Protein 3U86 (pdb70)

Radius of gyration: 25.04 Å; Cα contacts (8 Å, |Δi|>4): 802; chains: 2; bounding box: 68×81×60 Å

Sequence (496 aa):
GLKAAQKTLFPLRSIDDVVRLFAAELGREEPDLVLLSLVLGFVEHFLAVNRVIPTNVPELTFQPSPAPDPPGGLTYFPVADLSIIAALYARFTAQIRGAVDLSLYPREGGVSSRELVKKVSDVIWNSLSRSYFKDRAHIQSLFSFITGTKLDSSGVAFAVVGACQALGLRDVHLALSEDHAWVVFGPNGEQTAEVTWHGKGNEDRRGQTVNAGVAERSWLYLKGSYMRCDRKMEVAFMVCAINPSIDLHTDSLELLQLQQKLLWLLYDLGHLERYPMALGNLADLEELEPTPGRPDPLTLYHKGIASAKTYYRDEHIYPYMYLAGYHCRNRNVREALQAWADTATVIQDYNYCREDEEIYKEFFEVANDVIPNLLKEAASLLEASALQDPECFAHLLRFYDGICKWEEGSPTPVLHVGWATFLVQSLGRFEGQVRQKVRIVSGTVAGTARGPVLTFQSEKMKGMKELLVATKINSSAIKLQLTARLFPGAPPTAKK

Solvent-accessible surface area: 22528 Å² total; per-residue (Å²): 101,14,99,79,59,4,85,107,52,20,53,0,104,42,20,81,30,0,23,148,0,1,42,50,3,3,70,66,160,31,0,14,0,4,0,0,2,0,0,11,4,4,1,9,40,30,13,7,68,75,160,123,71,52,138,131,62,128,112,25,77,24,57,60,36,119,28,73,83,126,100,72,45,107,35,99,10,0,3,0,34,56,72,38,0,35,60,28,30,54,144,0,18,59,68,0,134,66,54,9,68,68,93,123,39,109,84,134,82,42,38,3,43,62,110,1,0,75,56,0,5,59,15,0,73,120,44,27,30,238,101,28,176,64,100,173,22,30,10,22,12,0,21,12,6,6,80,37,40,77,0,10,30,9,1,0,0,5,0,0,0,0,0,0,24,13,15,48,0,134,23,0,38,0,0,0,0,0,25,7,1,0,0,6,2,8,87,148,22,148,79,12,2,2,1,1,12,19,38,187,43,83,111,96,80,44,27,86,54,3,103,52,0,43,79,87,100,1,0,3,12,0,61,27,12,12,1,109,7,73,13,46,13,0,0,0,6,9,0,6,12,10,27,16,35,54,76,158,161,66,76,6,58,33,1,32,59,1,5,15,82,0,0,10,34,1,62,84,87,34,37,1,100,128,0,1,1,0,6,2,19,0,0,24,12,2,55,120,107,88,44,132,85,90,52,90,19,56,56,0,1,86,73,2,13,52,6,1,115,98,79,19,196,47,22,0,0,1,3,11,9,6,12,0,7,35,16,13,103,75,136,46,32,106,77,0,10,85,2,2,0,32,0,0,57,10,0,30,62,1,31,24,18,198,65,0,100,50,0,36,130,3,2,67,43,0,0,13,31,15,2,7,86,13,8,109,59,11,12,66,124,73,139,120,79,10,12,115,19,21,92,1,1,11,30,0,0,71,1,2,5,2,0,2,62,0,27,53,72,21,107,56,100,0,10,80,99,23,0,0,75,67,0,29,76,0,0,52,74,7,111,11,134,10,7,93,106,3,136,27,52,95,52,124,122,115,59,144,99,283,84,20,92,10,63,12,100,0,124,32,0,91,51,0,48,105,46,1,38,35,103,186,34,73,53,68,23,0,70,133,72,2,84,131,100,68,21,6,6,18,1,76,62,26,66,215

Structure (mmCIF, N/CA/C/O backbone):
data_3U86
#
_entry.id   3U86
#
_cell.length_a   140.647
_cell.length_b   140.647
_cell.length_c   93.106
_cell.angle_alpha   90.000
_cell.angle_beta   90.000
_cell.angle_gamma   90.000
#
_symmetry.space_group_name_H-M   'P 41 21 2'
#
loop_
_entity.id
_entity.type
_entity.pdbx_description
1 polymer Menin
2 polymer 'Transcription factor jun-D'
#
loop_
_atom_site.group_PDB
_atom_site.id
_atom_site.type_symbol
_atom_site.label_atom_id
_atom_site.label_alt_id
_atom_site.label_comp_id
_atom_site.label_asym_id
_atom_site.label_entity_id
_atom_site.label_seq_id
_atom_site.pdbx_PDB_ins_code
_atom_site.Cartn_x
_atom_site.Cartn_y
_atom_site.Cartn_z
_atom_site.occupancy
_atom_site.B_iso_or_equiv
_atom_site.auth_seq_id
_atom_site.auth_comp_id
_atom_site.auth_asym_id
_atom_site.auth_atom_id
_atom_site.pdbx_PDB_model_num
ATOM 1 N N . GLY A 1 2 ? -68.984 34.184 13.745 1.00 110.57 2 GLY A N 1
ATOM 2 C CA . GLY A 1 2 ? -68.336 34.374 15.031 1.00 107.46 2 GLY A CA 1
ATOM 3 C C . GLY A 1 2 ? -68.305 33.125 15.900 1.00 114.44 2 GLY A C 1
ATOM 4 O O . GLY A 1 2 ? -68.192 31.994 15.410 1.00 105.90 2 GLY A O 1
ATOM 5 N N . LEU A 1 3 ? -68.391 33.335 17.208 1.00 109.85 3 LEU A N 1
ATOM 6 C CA . LEU A 1 3 ? -68.466 32.231 18.156 1.00 101.54 3 LEU A CA 1
ATOM 7 C C . LEU A 1 3 ? -69.913 31.780 18.286 1.00 95.24 3 LEU A C 1
ATOM 8 O O . LEU A 1 3 ? -70.828 32.601 18.284 1.00 98.02 3 LEU A O 1
ATOM 13 N N . LYS A 1 4 ? -70.124 30.475 18.385 1.00 99.34 4 LYS A N 1
ATOM 14 C CA . LYS A 1 4 ? -71.453 29.957 18.679 1.00 97.34 4 LYS A CA 1
ATOM 15 C C . LYS A 1 4 ? -71.784 30.358 20.115 1.00 92.49 4 LYS A C 1
ATOM 16 O O . LYS A 1 4 ? -70.887 30.597 20.920 1.00 91.40 4 LYS A O 1
ATOM 22 N N . ALA A 1 5 ? -73.069 30.437 20.433 1.00 96.77 5 ALA A N 1
ATOM 23 C CA . ALA A 1 5 ? -73.507 30.886 21.752 1.00 98.92 5 ALA A CA 1
ATOM 24 C C . ALA A 1 5 ? -73.138 29.886 22.850 1.00 93.29 5 ALA A C 1
ATOM 25 O O . ALA A 1 5 ? -73.010 30.238 24.025 1.00 88.41 5 ALA A O 1
ATOM 27 N N . ALA A 1 6 ? -72.977 28.631 22.457 1.00 94.69 6 ALA A N 1
ATOM 28 C CA . ALA A 1 6 ? -72.621 27.583 23.401 1.00 98.06 6 ALA A CA 1
ATOM 29 C C . ALA A 1 6 ? -71.176 27.746 23.876 1.00 99.83 6 ALA A C 1
ATOM 30 O O . ALA A 1 6 ? -70.805 27.287 24.959 1.00 100.80 6 ALA A O 1
ATOM 32 N N . GLN A 1 7 ? -70.362 28.399 23.054 1.00 95.40 7 GLN A N 1
ATOM 33 C CA . GLN A 1 7 ? -68.991 28.703 23.428 1.00 93.61 7 GLN A CA 1
ATOM 34 C C . GLN A 1 7 ? -68.967 29.945 24.322 1.00 89.04 7 GLN A C 1
ATOM 35 O O . GLN A 1 7 ? -68.299 29.963 25.356 1.00 82.84 7 GLN A O 1
ATOM 41 N N . LYS A 1 8 ? -69.732 30.963 23.929 1.00 90.29 8 LYS A N 1
ATOM 42 C CA . LYS A 1 8 ? -69.723 32.267 24.600 1.00 85.75 8 LYS A CA 1
ATOM 43 C C . LYS A 1 8 ? -70.138 32.218 26.061 1.00 81.62 8 LYS A C 1
ATOM 44 O O . LYS A 1 8 ? -69.655 32.984 26.882 1.00 86.38 8 LYS A O 1
ATOM 50 N N . THR A 1 9 ? -71.045 31.320 26.386 1.00 90.39 9 THR A N 1
ATOM 51 C CA . THR A 1 9 ? -71.621 31.314 27.717 1.00 90.75 9 THR A CA 1
ATOM 52 C C . THR A 1 9 ? -70.616 30.851 28.795 1.00 92.65 9 THR A C 1
ATOM 53 O O . THR A 1 9 ? -70.798 31.128 29.988 1.00 90.79 9 THR A O 1
ATOM 57 N N . LEU A 1 10 ? -69.536 30.190 28.367 1.00 87.65 10 LEU A N 1
ATOM 58 C CA . LEU A 1 10 ? -68.494 29.720 29.292 1.00 85.46 10 LEU A CA 1
ATOM 59 C C . LEU A 1 10 ? -67.565 30.832 29.792 1.00 88.64 10 LEU A C 1
ATOM 60 O O . LEU A 1 10 ? -66.805 30.649 30.746 1.00 81.82 10 LEU A O 1
ATOM 65 N N . PHE A 1 11 ? -67.643 31.983 29.139 1.00 82.89 11 PHE A N 1
ATOM 66 C CA . PHE A 1 11 ? -66.881 33.147 29.530 1.00 76.35 11 PHE A CA 1
ATOM 67 C C . PHE A 1 11 ? -67.584 33.919 30.648 1.00 88.02 11 PHE A C 1
ATOM 68 O O . PHE A 1 11 ? -68.760 33.684 30.922 1.00 90.83 11 PHE A O 1
ATOM 76 N N . PRO A 1 12 ? -66.850 34.792 31.347 1.00 87.34 12 PRO A N 1
ATOM 77 C CA . PRO A 1 12 ? -65.400 34.832 31.223 1.00 85.29 12 PRO A CA 1
ATOM 78 C C . PRO A 1 12 ? -64.726 33.833 32.185 1.00 89.07 12 PRO A C 1
ATOM 79 O O . PRO A 1 12 ? -65.357 33.308 33.121 1.00 87.42 12 PRO A O 1
ATOM 83 N N . LEU A 1 13 ? -63.453 33.551 31.913 1.00 85.70 13 LEU A N 1
ATOM 84 C CA . LEU A 1 13 ? -62.658 32.627 32.708 1.00 80.99 13 LEU A CA 1
ATOM 85 C C . LEU A 1 13 ? -61.889 33.421 33.762 1.00 80.08 13 LEU A C 1
ATOM 86 O O . LEU A 1 13 ? -61.187 34.381 33.437 1.00 76.70 13 LEU A O 1
ATOM 91 N N . ARG A 1 14 ? -62.021 33.020 35.020 1.00 76.48 14 ARG A N 1
ATOM 92 C CA . ARG A 1 14 ? -61.424 33.770 36.113 1.00 76.87 14 ARG A CA 1
ATOM 93 C C . ARG A 1 14 ? -60.439 32.900 36.885 1.00 80.68 14 ARG A C 1
ATOM 94 O O . ARG A 1 14 ? -59.776 33.365 37.811 1.00 81.42 14 ARG A O 1
ATOM 102 N N . SER A 1 15 ? -60.336 31.637 36.502 1.00 70.67 15 SER A N 1
ATOM 103 C CA . SER A 1 15 ? -59.427 30.734 37.187 1.00 78.41 15 SER A CA 1
ATOM 104 C C . SER A 1 15 ? -58.963 29.651 36.230 1.00 81.40 15 SER A C 1
ATOM 105 O O . SER A 1 15 ? -59.357 29.645 35.061 1.00 81.25 15 SER A O 1
ATOM 108 N N . ILE A 1 16 ? -58.119 28.747 36.724 1.00 78.19 16 ILE A N 1
ATOM 109 C CA . ILE A 1 16 ? -57.698 27.588 35.945 1.00 80.58 16 ILE A CA 1
ATOM 110 C C . ILE A 1 16 ? -58.888 26.663 35.685 1.00 82.90 16 ILE A C 1
ATOM 111 O O . ILE A 1 16 ? -59.081 26.180 34.568 1.00 80.21 16 ILE A O 1
ATOM 116 N N . ASP A 1 17 ? -59.681 26.417 36.724 1.00 85.80 17 ASP A N 1
ATOM 117 C CA . ASP A 1 17 ? -60.839 25.538 36.596 1.00 88.01 17 ASP A CA 1
ATOM 118 C C . ASP A 1 17 ? -61.818 26.034 35.547 1.00 85.54 17 ASP A C 1
ATOM 119 O O . ASP A 1 17 ? -62.404 25.239 34.813 1.00 91.80 17 ASP A O 1
ATOM 124 N N . ASP A 1 18 ? -61.998 27.348 35.481 1.00 78.92 18 ASP A N 1
ATOM 125 C CA . ASP A 1 18 ? -62.823 27.943 34.441 1.00 79.70 18 ASP A CA 1
ATOM 126 C C . ASP A 1 18 ? -62.316 27.560 33.046 1.00 82.13 18 ASP A C 1
ATOM 127 O O . ASP A 1 18 ? -63.106 27.343 32.128 1.00 82.14 18 ASP A O 1
ATOM 132 N N . VAL A 1 19 ? -60.996 27.457 32.896 1.00 85.91 19 VAL A N 1
ATOM 133 C CA . VAL A 1 19 ? -60.391 27.164 31.596 1.00 79.77 19 VAL A CA 1
ATOM 134 C C . VAL A 1 19 ? -60.593 25.710 31.232 1.00 80.35 19 VAL A C 1
ATOM 135 O O . VAL A 1 19 ? -60.899 25.381 30.086 1.00 78.23 19 VAL A O 1
ATOM 139 N N . VAL A 1 20 ? -60.420 24.842 32.223 1.00 83.55 20 VAL A N 1
ATOM 140 C CA . VAL A 1 20 ? -60.631 23.417 32.036 1.00 80.27 20 VAL A CA 1
ATOM 141 C C . VAL A 1 20 ? -62.058 23.152 31.551 1.00 84.80 20 VAL A C 1
ATOM 142 O O . VAL A 1 20 ? -62.272 22.300 30.686 1.00 82.86 20 VAL A O 1
ATOM 146 N N . ARG A 1 21 ? -63.029 23.886 32.095 1.00 87.13 21 ARG A N 1
ATOM 147 C CA . ARG A 1 21 ? -64.421 23.747 31.661 1.00 85.84 21 ARG A CA 1
ATOM 148 C C . ARG A 1 21 ? -64.579 24.050 30.177 1.00 81.51 21 ARG A C 1
ATOM 149 O O . ARG A 1 21 ? -65.230 23.300 29.454 1.00 81.42 21 ARG A O 1
ATOM 157 N N . LEU A 1 22 ? -63.993 25.154 29.726 1.00 79.38 22 LEU A N 1
ATOM 158 C CA . LEU A 1 22 ? -64.077 25.519 28.318 1.00 79.64 22 LEU A CA 1
ATOM 159 C C . LEU A 1 22 ? -63.507 24.410 27.436 1.00 82.12 22 LEU A C 1
ATOM 160 O O . LEU A 1 22 ? -63.951 24.203 26.306 1.00 80.85 22 LEU A O 1
ATOM 165 N N . PHE A 1 23 ? -62.523 23.692 27.968 1.00 82.32 23 PHE A N 1
ATOM 166 C CA . PHE A 1 23 ? -61.827 22.662 27.203 1.00 83.26 23 PHE A CA 1
ATOM 167 C C . PHE A 1 23 ? -62.588 21.345 27.171 1.00 86.37 23 PHE A C 1
ATOM 168 O O . PHE A 1 23 ? -62.602 20.649 26.154 1.00 89.40 23 PHE A O 1
ATOM 176 N N . ALA A 1 24 ? -63.214 21.003 28.291 1.00 88.50 24 ALA A N 1
ATOM 177 C CA . ALA A 1 24 ? -64.122 19.867 28.330 1.00 82.37 24 ALA A CA 1
ATOM 178 C C . ALA A 1 24 ? -65.290 20.137 27.389 1.00 82.92 24 ALA A C 1
ATOM 179 O O . ALA A 1 24 ? -65.575 19.338 26.505 1.00 87.46 24 ALA A O 1
ATOM 181 N N . ALA A 1 25 ? -65.955 21.272 27.565 1.00 80.07 25 ALA A N 1
ATOM 182 C CA . ALA A 1 25 ? -67.052 21.635 26.682 1.00 80.86 25 ALA A CA 1
ATOM 183 C C . ALA A 1 25 ? -66.678 21.506 25.204 1.00 83.43 25 ALA A C 1
ATOM 184 O O . ALA A 1 25 ? -67.405 20.900 24.426 1.00 89.71 25 ALA A O 1
ATOM 186 N N . GLU A 1 26 ? -65.544 22.072 24.818 1.00 84.37 26 GLU A N 1
ATOM 187 C CA . GLU A 1 26 ? -65.156 22.104 23.411 1.00 86.34 26 GLU A CA 1
ATOM 188 C C . GLU A 1 26 ? -64.767 20.724 22.850 1.00 91.39 26 GLU A C 1
ATOM 189 O O . GLU A 1 26 ? -64.877 20.479 21.648 1.00 91.71 26 GLU A O 1
ATOM 195 N N . LEU A 1 27 ? -64.308 19.839 23.732 1.00 91.82 27 LEU A N 1
ATOM 196 C CA . LEU A 1 27 ? -63.811 18.513 23.368 1.00 87.73 27 LEU A CA 1
ATOM 197 C C . LEU A 1 27 ? -64.957 17.546 23.114 1.00 96.10 27 LEU A C 1
ATOM 198 O O . LEU A 1 27 ? -64.761 16.467 22.541 1.00 94.84 27 LEU A O 1
ATOM 203 N N . GLY A 1 28 ? -66.142 17.942 23.582 1.00 101.45 28 GLY A N 1
ATOM 204 C CA . GLY A 1 28 ? -67.382 17.212 23.388 1.00 94.69 28 GLY A CA 1
ATOM 205 C C . GLY A 1 28 ? -68.079 17.571 22.079 1.00 97.88 28 GLY A C 1
ATOM 206 O O . GLY A 1 28 ? -69.032 16.913 21.668 1.00 117.30 28 GLY A O 1
ATOM 207 N N . ARG A 1 29 ? -67.615 18.619 21.412 1.00 94.00 29 ARG A N 1
ATOM 208 C CA . ARG A 1 29 ? -68.120 18.957 20.079 1.00 100.20 29 ARG A CA 1
ATOM 209 C C . ARG A 1 29 ? -67.550 18.075 18.958 1.00 109.04 29 ARG A C 1
ATOM 210 O O . ARG A 1 29 ? -66.535 17.387 19.137 1.00 105.05 29 ARG A O 1
ATOM 218 N N . GLU A 1 30 ? -68.193 18.121 17.791 1.00 116.88 30 GLU A N 1
ATOM 219 C CA . GLU A 1 30 ? -67.762 17.368 16.612 1.00 121.78 30 GLU A CA 1
ATOM 220 C C . GLU A 1 30 ? -66.511 18.007 15.992 1.00 121.01 30 GLU A C 1
ATOM 221 O O . GLU A 1 30 ? -65.625 17.309 15.478 1.00 115.63 30 GLU A O 1
ATOM 227 N N . GLU A 1 31 ? -66.458 19.339 16.063 1.00 116.65 31 GLU A N 1
ATOM 228 C CA . GLU A 1 31 ? -65.378 20.157 15.530 1.00 104.97 31 GLU A CA 1
ATOM 229 C C . GLU A 1 31 ? -64.921 21.098 16.633 1.00 102.16 31 GLU A C 1
ATOM 230 O O . GLU A 1 31 ? -65.406 22.228 16.719 1.00 101.79 31 GLU A O 1
ATOM 236 N N . PRO A 1 32 ? -64.018 20.617 17.505 1.00 100.52 32 PRO A N 1
ATOM 237 C CA . PRO A 1 32 ? -63.351 21.458 18.507 1.00 92.86 32 PRO A CA 1
ATOM 238 C C . PRO A 1 32 ? -62.740 22.701 17.852 1.00 85.72 32 PRO A C 1
ATOM 239 O O . PRO A 1 32 ? -62.129 22.594 16.795 1.00 83.75 32 PRO A O 1
ATOM 243 N N . ASP A 1 33 ? -62.902 23.867 18.467 1.00 87.15 33 ASP A N 1
ATOM 244 C CA . ASP A 1 33 ? -62.426 25.107 17.858 1.00 86.60 33 ASP A CA 1
ATOM 245 C C . ASP A 1 33 ? -60.957 25.336 18.234 1.00 88.55 33 ASP A C 1
ATOM 246 O O . ASP A 1 33 ? -60.648 25.835 19.319 1.00 85.24 33 ASP A O 1
ATOM 251 N N . LEU A 1 34 ? -60.056 24.941 17.338 1.00 83.10 34 LEU A N 1
ATOM 252 C CA . LEU A 1 34 ? -58.628 25.055 17.588 1.00 82.66 34 LEU A CA 1
ATOM 253 C C . LEU A 1 34 ? -58.238 26.508 17.785 1.00 80.31 34 LEU A C 1
ATOM 254 O O . LEU A 1 34 ? -57.414 26.826 18.646 1.00 75.35 34 LEU A O 1
ATOM 259 N N . VAL A 1 35 ? -58.842 27.389 16.989 1.00 84.64 35 VAL A N 1
ATOM 260 C CA . VAL A 1 35 ? -58.543 28.818 17.066 1.00 83.00 35 VAL A CA 1
ATOM 261 C C . VAL A 1 35 ? -58.961 29.398 18.411 1.00 77.76 35 VAL A C 1
ATOM 262 O O . VAL A 1 35 ? -58.174 30.059 19.084 1.00 85.10 35 VAL A O 1
ATOM 266 N N . LEU A 1 36 ? -60.195 29.137 18.811 1.00 75.28 36 LEU A N 1
ATOM 267 C CA . LEU A 1 36 ? -60.673 29.619 20.098 1.00 79.40 36 LEU A CA 1
ATOM 268 C C . LEU A 1 36 ? -59.754 29.170 21.231 1.00 77.14 36 LEU A C 1
ATOM 269 O O . LEU A 1 36 ? -59.384 29.962 22.098 1.00 74.85 36 LEU A O 1
ATOM 274 N N . LEU A 1 37 ? -59.384 27.891 21.212 1.00 80.88 37 LEU A N 1
ATOM 275 C CA . LEU A 1 37 ? -58.650 27.285 22.320 1.00 77.60 37 LEU A CA 1
ATOM 276 C C . LEU A 1 37 ? -57.215 27.774 22.423 1.00 76.65 37 LEU A C 1
ATOM 277 O O . LEU A 1 37 ? -56.723 28.046 23.521 1.00 73.83 37 LEU A O 1
ATOM 282 N N . SER A 1 38 ? -56.547 27.882 21.280 1.00 75.67 38 SER A N 1
ATOM 283 C CA . SER A 1 38 ? -55.204 28.437 21.256 1.00 77.38 38 SER A CA 1
ATOM 284 C C . SER A 1 38 ? -55.189 29.883 21.764 1.00 80.50 38 SER A C 1
ATOM 285 O O . SER A 1 38 ? -54.320 30.255 22.555 1.00 79.05 38 SER A O 1
ATOM 288 N N . LEU A 1 39 ? -56.145 30.695 21.312 1.00 75.18 39 LEU A N 1
ATOM 289 C CA . LEU A 1 39 ? -56.198 32.096 21.720 1.00 72.72 39 LEU A CA 1
ATOM 290 C C . LEU A 1 39 ? -56.322 32.248 23.224 1.00 74.12 39 LEU A C 1
ATOM 291 O O . LEU A 1 39 ? -55.764 33.169 23.809 1.00 74.76 39 LEU A O 1
ATOM 296 N N . VAL A 1 40 ? -57.083 31.359 23.846 1.00 73.60 40 VAL A N 1
ATOM 297 C CA . VAL A 1 40 ? -57.250 31.389 25.290 1.00 72.23 40 VAL A CA 1
ATOM 298 C C . VAL A 1 40 ? -55.952 30.996 25.970 1.00 75.22 40 VAL A C 1
ATOM 299 O O . VAL A 1 40 ? -55.556 31.585 26.975 1.00 76.73 40 VAL A O 1
ATOM 303 N N . LEU A 1 41 ? -55.300 29.979 25.421 1.00 71.89 41 LEU A N 1
ATOM 304 C CA . LEU A 1 41 ? -54.034 29.504 25.953 1.00 70.45 41 LEU A CA 1
ATOM 305 C C . LEU A 1 41 ? -52.933 30.567 25.817 1.00 75.94 41 LEU A C 1
ATOM 306 O O . LEU A 1 41 ? -52.226 30.866 26.776 1.00 76.91 41 LEU A O 1
ATOM 311 N N . GLY A 1 42 ? -52.805 31.141 24.624 1.00 73.00 42 GLY A N 1
ATOM 312 C CA . GLY A 1 42 ? -51.845 32.197 24.379 1.00 68.80 42 GLY A CA 1
ATOM 313 C C . GLY A 1 42 ? -52.076 33.430 25.232 1.00 72.14 42 GLY A C 1
ATOM 314 O O . GLY A 1 42 ? -51.134 34.131 25.590 1.00 78.56 42 GLY A O 1
ATOM 315 N N . PHE A 1 43 ? -53.335 33.695 25.555 1.00 75.27 43 PHE A N 1
ATOM 316 C CA . PHE A 1 43 ? -53.709 34.857 26.347 1.00 73.35 43 PHE A CA 1
ATOM 317 C C . PHE A 1 43 ? -53.293 34.673 27.804 1.00 70.25 43 PHE A C 1
ATOM 318 O O . PHE A 1 43 ? -52.867 35.604 28.470 1.00 74.35 43 PHE A O 1
ATOM 326 N N . VAL A 1 44 ? -53.426 33.457 28.293 1.00 72.28 44 VAL A N 1
ATOM 327 C CA . VAL A 1 44 ? -53.221 33.171 29.702 1.00 74.53 44 VAL A CA 1
ATOM 328 C C . VAL A 1 44 ? -51.735 32.942 29.967 1.00 74.32 44 VAL A C 1
ATOM 329 O O . VAL A 1 44 ? -51.219 33.276 31.039 1.00 71.95 44 VAL A O 1
ATOM 333 N N . GLU A 1 45 ? -51.059 32.377 28.968 1.00 76.60 45 GLU A N 1
ATOM 334 C CA 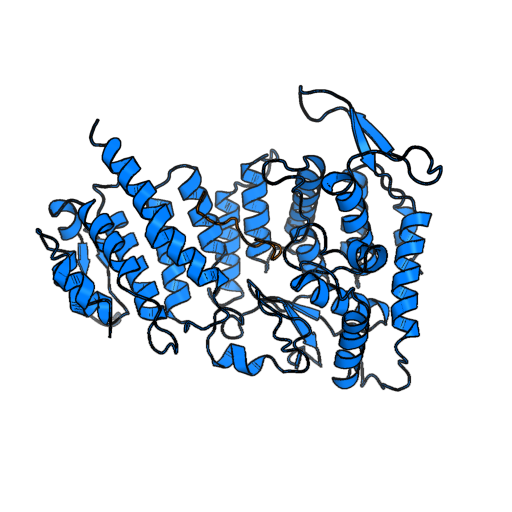. GLU A 1 45 ? -49.616 32.187 28.999 1.00 74.82 45 GLU A CA 1
ATOM 335 C C . GLU A 1 45 ? -48.973 33.567 28.960 1.00 81.19 45 GLU A C 1
ATOM 336 O O . GLU A 1 45 ? -48.004 33.832 29.675 1.00 80.04 45 GLU A O 1
ATOM 342 N N . HIS A 1 46 ? -49.536 34.459 28.150 1.00 74.98 46 HIS A N 1
ATOM 343 C CA . HIS A 1 46 ? -48.970 35.791 28.015 1.00 77.99 46 HIS A CA 1
ATOM 344 C C . HIS A 1 46 ? -48.808 36.504 29.346 1.00 81.24 46 HIS A C 1
ATOM 345 O O . HIS A 1 46 ? -47.713 36.954 29.670 1.00 83.59 46 HIS A O 1
ATOM 352 N N . PHE A 1 47 ? -49.888 36.614 30.114 1.00 77.47 47 PHE A N 1
ATOM 353 C CA . PHE A 1 47 ? -49.838 37.339 31.384 1.00 76.54 47 PHE A CA 1
ATOM 354 C C . PHE A 1 47 ? -49.324 36.532 32.570 1.00 83.68 47 PHE A C 1
ATOM 355 O O . PHE A 1 47 ? -49.273 37.059 33.681 1.00 84.07 47 PHE A O 1
ATOM 363 N N . LEU A 1 48 ? -48.971 35.267 32.353 1.00 78.13 48 LEU A N 1
ATOM 364 C CA . LEU A 1 48 ? -48.485 34.429 33.445 1.00 76.56 48 LEU A CA 1
ATOM 365 C C . LEU A 1 48 ? -47.019 34.065 33.245 1.00 82.48 48 LEU A C 1
ATOM 366 O O . LEU A 1 48 ? -46.314 33.713 34.195 1.00 81.51 48 LEU A O 1
ATOM 371 N N . ALA A 1 49 ? -46.557 34.140 32.002 1.00 81.72 49 ALA A N 1
ATOM 372 C CA . ALA A 1 49 ? -45.159 33.835 31.716 1.00 79.41 49 ALA A CA 1
ATOM 373 C C . ALA A 1 49 ? -44.418 35.021 31.097 1.00 80.26 49 ALA A C 1
ATOM 374 O O . ALA A 1 49 ? -43.267 35.289 31.450 1.00 82.93 49 ALA A O 1
ATOM 376 N N . VAL A 1 50 ? -45.076 35.738 30.192 1.00 75.41 50 VAL A N 1
ATOM 377 C CA . VAL A 1 50 ? -44.397 36.791 29.447 1.00 78.21 50 VAL A CA 1
ATOM 378 C C . VAL A 1 50 ? -44.420 38.176 30.114 1.00 82.16 50 VAL A C 1
ATOM 379 O O . VAL A 1 50 ? -43.373 38.799 30.310 1.00 82.50 50 VAL A O 1
ATOM 383 N N . ASN A 1 51 ? -45.602 38.668 30.451 1.00 83.80 51 ASN A N 1
ATOM 384 C CA . ASN A 1 51 ? -45.687 39.932 31.172 1.00 84.08 51 ASN A CA 1
ATOM 385 C C . ASN A 1 51 ? -46.445 39.811 32.499 1.00 83.60 51 ASN A C 1
ATOM 386 O O . ASN A 1 51 ? -47.598 40.207 32.600 1.00 84.63 51 ASN A O 1
ATOM 391 N N . ARG A 1 52 ? -45.779 39.272 33.517 1.00 86.30 52 ARG A N 1
ATOM 392 C CA . ARG A 1 52 ? -46.376 39.104 34.843 1.00 82.90 52 ARG A CA 1
ATOM 393 C C . ARG A 1 52 ? -46.678 40.412 35.578 1.00 85.84 52 ARG A C 1
ATOM 394 O O . ARG A 1 52 ? -47.167 40.392 36.711 1.00 88.21 52 ARG A O 1
ATOM 402 N N . VAL A 1 53 ? -46.361 41.542 34.956 1.00 84.88 53 VAL A N 1
ATOM 403 C CA . VAL A 1 53 ? -46.614 42.829 35.582 1.00 87.15 53 VAL A CA 1
ATOM 404 C C . VAL A 1 53 ? -48.006 43.259 35.221 1.00 94.79 53 VAL A C 1
ATOM 405 O O . VAL A 1 53 ? -48.363 43.275 34.040 1.00 97.50 53 VAL A O 1
ATOM 409 N N . ILE A 1 54 ? -48.808 43.610 36.217 1.00 96.23 54 ILE A N 1
ATOM 410 C CA . ILE A 1 54 ? -50.193 43.925 35.907 1.00 97.82 54 ILE A CA 1
ATOM 411 C C . ILE A 1 54 ? -50.416 45.375 35.527 1.00 103.07 54 ILE A C 1
ATOM 412 O O . ILE A 1 54 ? -50.095 46.295 36.278 1.00 98.94 54 ILE A O 1
ATOM 417 N N . PRO A 1 55 ? -50.977 45.570 34.331 1.00 107.31 55 PRO A N 1
ATOM 418 C CA . PRO A 1 55 ? -51.293 46.871 33.742 1.00 112.96 55 PRO A CA 1
ATOM 419 C C . PRO A 1 55 ? -52.207 47.694 34.656 1.00 118.98 55 PRO A C 1
ATOM 420 O O . PRO A 1 55 ? -52.935 47.117 35.457 1.00 116.19 55 PRO A O 1
ATOM 424 N N . THR A 1 56 ? -52.159 49.020 34.550 1.00 131.71 56 THR A N 1
ATOM 425 C CA . THR A 1 56 ? -52.873 49.892 35.490 1.00 137.54 56 THR A CA 1
ATOM 426 C C . THR A 1 56 ? -53.798 50.915 34.831 1.00 140.93 56 THR A C 1
ATOM 427 O O . THR A 1 56 ? -54.560 51.599 35.512 1.00 140.85 56 THR A O 1
ATOM 431 N N . ASN A 1 57 ? -53.728 51.020 33.510 1.00 141.78 57 ASN A N 1
ATOM 432 C CA . ASN A 1 57 ? -54.563 51.978 32.796 1.00 146.61 57 ASN A CA 1
ATOM 433 C C . ASN A 1 57 ? -55.449 51.297 31.750 1.00 142.51 57 ASN A C 1
ATOM 434 O O . ASN A 1 57 ? -55.927 51.936 30.817 1.00 146.49 57 ASN A O 1
ATOM 439 N N . VAL A 1 58 ? -55.658 49.992 31.906 1.00 133.89 58 VAL A N 1
ATOM 440 C CA . VAL A 1 58 ? -56.601 49.279 31.042 1.00 137.52 58 VAL A CA 1
ATOM 441 C C . VAL A 1 58 ? -57.901 48.920 31.777 1.00 135.90 58 VAL A C 1
ATOM 442 O O . VAL A 1 58 ? -57.956 47.884 32.430 1.00 128.71 58 VAL A O 1
ATOM 446 N N . PRO A 1 59 ? -58.953 49.739 31.634 1.00 137.06 59 PRO A N 1
ATOM 447 C CA . PRO A 1 59 ? -60.227 49.386 32.258 1.00 137.45 59 PRO A CA 1
ATOM 448 C C . PRO A 1 59 ? -60.834 48.104 31.688 1.00 133.91 59 PRO A C 1
ATOM 449 O O . PRO A 1 59 ? -61.898 47.706 32.164 1.00 127.51 59 PRO A O 1
ATOM 453 N N . GLU A 1 60 ? -60.240 47.499 30.660 1.00 132.18 60 GLU A N 1
ATOM 454 C CA . GLU A 1 60 ? -60.837 46.276 30.104 1.00 129.80 60 GLU A CA 1
ATOM 455 C C . GLU A 1 60 ? -60.314 44.995 30.727 1.00 121.50 60 GLU A C 1
ATOM 456 O O . GLU A 1 60 ? -61.077 44.046 30.956 1.00 117.03 60 GLU A O 1
ATOM 462 N N . LEU A 1 61 ? -59.017 44.988 31.015 1.00 112.38 61 LEU A N 1
ATOM 463 C CA . LEU A 1 61 ? -58.369 43.802 31.543 1.00 108.05 61 LEU A CA 1
ATOM 464 C C . LEU A 1 61 ? -58.280 43.787 33.072 1.00 101.26 61 LEU A C 1
ATOM 465 O O . LEU A 1 61 ? -57.747 44.708 33.685 1.00 103.58 61 LEU A O 1
ATOM 470 N N . THR A 1 62 ? -58.780 42.704 33.667 1.00 100.32 62 THR A N 1
ATOM 471 C CA . THR A 1 62 ? -58.816 42.544 35.118 1.00 93.72 62 THR A CA 1
ATOM 472 C C . THR A 1 62 ? -58.190 41.229 35.580 1.00 84.39 62 THR A C 1
ATOM 473 O O . THR A 1 62 ? -57.941 40.328 34.782 1.00 82.86 62 THR A O 1
ATOM 477 N N . PHE A 1 63 ? -57.941 41.130 36.879 1.00 79.93 63 PHE A N 1
ATOM 478 C CA . PHE A 1 63 ? -57.293 39.955 37.436 1.00 77.62 63 PHE A CA 1
ATOM 479 C C . PHE A 1 63 ? -58.076 39.431 38.619 1.00 82.69 63 PHE A C 1
ATOM 480 O O . PHE A 1 63 ? -58.688 40.196 39.365 1.00 89.21 63 PHE A O 1
ATOM 488 N N . GLN A 1 64 ? -58.069 38.114 38.770 1.00 79.95 64 GLN A N 1
ATOM 489 C CA . GLN A 1 64 ? -58.873 37.459 39.784 1.00 79.54 64 GLN A CA 1
ATOM 490 C C . GLN A 1 64 ? -58.006 36.981 40.944 1.00 82.13 64 GLN A C 1
ATOM 491 O O . GLN A 1 64 ? -57.171 36.090 40.779 1.00 81.49 64 GLN A O 1
ATOM 497 N N . PRO A 1 65 ? -58.191 37.596 42.120 1.00 81.14 65 PRO A N 1
ATOM 498 C CA . PRO A 1 65 ? -57.552 37.196 43.378 1.00 85.11 65 PRO A CA 1
ATOM 499 C C . PRO A 1 65 ? -58.001 35.802 43.794 1.00 91.20 65 PRO A C 1
ATOM 500 O O . PRO A 1 65 ? -59.180 35.478 43.623 1.00 93.31 65 PRO A O 1
ATOM 504 N N . SER A 1 66 ? -57.088 34.996 44.331 1.00 87.64 66 SER A N 1
ATOM 505 C CA . SER A 1 66 ? -57.436 33.666 44.821 1.00 96.04 66 SER A CA 1
ATOM 506 C C . SER A 1 66 ? -56.449 33.170 45.868 1.00 106.89 66 SER A C 1
ATOM 507 O O . SER A 1 66 ? -55.274 33.519 45.845 1.00 107.95 66 SER A O 1
ATOM 510 N N . PRO A 1 67 ? -56.934 32.347 46.803 1.00 113.37 67 PRO A N 1
ATOM 511 C CA . PRO A 1 67 ? -56.131 31.790 47.896 1.00 118.81 67 PRO A CA 1
ATOM 512 C C . PRO A 1 67 ? -54.836 31.128 47.426 1.00 124.56 67 PRO A C 1
ATOM 513 O O . PRO A 1 67 ? -54.837 30.332 46.480 1.00 122.79 67 PRO A O 1
ATOM 517 N N . ALA A 1 68 ? -53.734 31.487 48.078 1.00 127.95 68 ALA A N 1
ATOM 518 C CA . ALA A 1 68 ? -52.417 30.974 47.715 1.00 134.68 68 ALA A CA 1
ATOM 519 C C . ALA A 1 68 ? -52.371 29.463 47.802 1.00 147.27 68 ALA A C 1
ATOM 520 O O . ALA A 1 68 ? -52.975 28.861 48.688 1.00 150.52 68 ALA A O 1
ATOM 522 N N . PRO A 1 69 ? -51.639 28.845 46.873 1.00 152.38 69 PRO A N 1
ATOM 523 C CA . PRO A 1 69 ? -51.518 27.389 46.725 1.00 157.16 69 PRO A CA 1
ATOM 524 C C . PRO A 1 69 ? -51.031 26.681 47.997 1.00 163.94 69 PRO A C 1
ATOM 525 O O . PRO A 1 69 ? -51.749 25.831 48.533 1.00 164.65 69 PRO A O 1
ATOM 529 N N . ASP A 1 70 ? -49.839 27.041 48.471 1.00 167.84 70 ASP A N 1
ATOM 530 C CA . ASP A 1 70 ? -49.239 26.428 49.662 1.00 174.02 70 ASP A CA 1
ATOM 531 C C . ASP A 1 70 ? -48.974 27.495 50.747 1.00 173.89 70 ASP A C 1
ATOM 532 O O . ASP A 1 70 ? -49.463 28.623 50.640 1.00 167.37 70 ASP A O 1
ATOM 537 N N . PRO A 1 71 ? -48.212 27.150 51.805 1.00 176.87 71 PRO A N 1
ATOM 538 C CA . PRO A 1 71 ? -47.869 28.163 52.821 1.00 175.09 71 PRO A CA 1
ATOM 539 C C . PRO A 1 71 ? -47.335 29.500 52.270 1.00 173.52 71 PRO A C 1
ATOM 540 O O . PRO A 1 71 ? -47.806 30.566 52.672 1.00 171.09 71 PRO A O 1
ATOM 544 N N . PRO A 1 72 ? -46.364 29.447 51.341 1.00 171.74 72 PRO A N 1
ATOM 545 C CA . PRO A 1 72 ? -45.778 30.671 50.776 1.00 168.56 72 PRO A CA 1
ATOM 546 C C . PRO A 1 72 ? -46.830 31.667 50.269 1.00 165.00 72 PRO A C 1
ATOM 547 O O . PRO A 1 72 ? -47.715 31.292 49.493 1.00 161.15 72 PRO A O 1
ATOM 551 N N . GLY A 1 73 ? -46.736 32.915 50.729 1.00 164.96 73 GLY A N 1
ATOM 552 C CA . GLY A 1 73 ? -47.715 33.942 50.407 1.00 159.39 73 GLY A CA 1
ATOM 553 C C . GLY A 1 73 ? -49.033 33.776 51.145 1.00 152.19 73 GLY A C 1
ATOM 554 O O . GLY A 1 73 ? -49.091 33.145 52.205 1.00 155.04 73 GLY A O 1
ATOM 555 N N . GLY A 1 74 ? -50.100 34.332 50.578 1.00 142.68 74 GLY A N 1
ATOM 556 C CA . GLY A 1 74 ? -50.012 35.069 49.334 1.00 137.05 74 GLY A CA 1
ATOM 557 C C . GLY A 1 74 ? -51.340 35.105 48.606 1.00 126.58 74 GLY A C 1
ATOM 558 O O . GLY A 1 74 ? -52.217 34.295 48.867 1.00 124.62 74 GLY A O 1
ATOM 559 N N . LEU A 1 75 ? -51.491 36.068 47.704 1.00 125.68 75 LEU A N 1
ATOM 560 C CA . LEU A 1 75 ? -52.615 36.094 46.777 1.00 114.00 75 LEU A CA 1
ATOM 561 C C . LEU A 1 75 ? -52.136 35.872 45.364 1.00 114.17 75 LEU A C 1
ATOM 562 O O . LEU A 1 75 ? -51.343 36.650 44.826 1.00 120.83 75 LEU A O 1
ATOM 567 N N . THR A 1 76 ? -52.649 34.830 44.740 1.00 102.49 76 THR A N 1
ATOM 568 C CA . THR A 1 76 ? -52.353 34.624 43.344 1.00 98.03 76 THR A CA 1
ATOM 569 C C . THR A 1 76 ? -53.437 35.312 42.493 1.00 93.36 76 THR A C 1
ATOM 570 O O . THR A 1 76 ? -54.633 35.161 42.746 1.00 97.08 76 THR A O 1
ATOM 574 N N . TYR A 1 77 ? -52.999 36.091 41.508 1.00 88.69 77 TYR A N 1
ATOM 575 C CA . TYR A 1 77 ? -53.890 36.785 40.588 1.00 80.36 77 TYR A CA 1
ATOM 576 C C . TYR A 1 77 ? -53.951 36.071 39.253 1.00 84.00 77 TYR A C 1
ATOM 577 O O . TYR A 1 77 ? -52.938 35.615 38.735 1.00 84.10 77 TYR A O 1
ATOM 586 N N . PHE A 1 78 ? -55.153 35.963 38.701 1.00 85.50 78 PHE A N 1
ATOM 587 C CA . PHE A 1 78 ? -55.337 35.261 37.443 1.00 79.79 78 PHE A CA 1
ATOM 588 C C . PHE A 1 78 ? -55.841 36.224 36.385 1.00 75.23 78 PHE A C 1
ATOM 589 O O . PHE A 1 78 ? -56.712 37.041 36.655 1.00 78.86 78 PHE A O 1
ATOM 597 N N . PRO A 1 79 ? -55.282 36.146 35.173 1.00 76.12 79 PRO A N 1
ATOM 598 C CA . PRO A 1 79 ? -55.753 37.038 34.115 1.00 78.91 79 PRO A CA 1
ATOM 599 C C . PRO A 1 79 ? -57.146 36.626 33.649 1.00 78.78 79 PRO A C 1
ATOM 600 O O . PRO A 1 79 ? -57.316 35.569 33.048 1.00 79.78 79 PRO A O 1
ATOM 604 N N . VAL A 1 80 ? -58.141 37.449 33.946 1.00 75.04 80 VAL A N 1
ATOM 605 C CA . VAL A 1 80 ? -59.497 37.151 33.523 1.00 79.14 80 VAL A CA 1
ATOM 606 C C . VAL A 1 80 ? -59.628 37.386 32.025 1.00 82.31 80 VAL A C 1
ATOM 607 O O . VAL A 1 80 ? -59.323 38.469 31.520 1.00 85.03 80 VAL A O 1
ATOM 611 N N . ALA A 1 81 ? -60.076 36.357 31.318 1.00 79.13 81 ALA A N 1
ATOM 612 C CA . ALA A 1 81 ? -60.250 36.450 29.881 1.00 81.64 81 ALA A CA 1
ATOM 613 C C . ALA A 1 81 ? -61.674 36.874 29.526 1.00 88.56 81 ALA A C 1
ATOM 614 O O . ALA A 1 81 ? -62.562 36.030 29.385 1.00 86.35 81 ALA A O 1
ATOM 616 N N . ASP A 1 82 ? -61.883 38.184 29.391 1.00 91.60 82 ASP A N 1
ATOM 617 C CA . ASP A 1 82 ? -63.171 38.715 28.964 1.00 90.89 82 ASP A CA 1
ATOM 618 C C . ASP A 1 82 ? -63.585 38.068 27.665 1.00 89.47 82 ASP A C 1
ATOM 619 O O . ASP A 1 82 ? -62.744 37.681 26.856 1.00 84.92 82 ASP A O 1
ATOM 624 N N . LEU A 1 83 ? -64.890 38.005 27.450 1.00 90.59 83 LEU A N 1
ATOM 625 C CA . LEU A 1 83 ? -65.432 37.590 26.172 1.00 87.69 83 LEU A CA 1
ATOM 626 C C . LEU A 1 83 ? -65.086 38.558 25.022 1.00 90.60 83 LEU A C 1
ATOM 627 O O . LEU A 1 83 ? -64.851 38.129 23.892 1.00 90.99 83 LEU A O 1
ATOM 632 N N . SER A 1 84 ? -65.060 39.857 25.308 1.00 84.76 84 SER A N 1
ATOM 633 C CA . SER A 1 84 ? -64.868 40.861 24.266 1.00 87.11 84 SER A CA 1
ATOM 634 C C . SER A 1 84 ? -63.439 40.859 23.752 1.00 87.84 84 SER A C 1
ATOM 635 O O . SER A 1 84 ? -63.194 41.013 22.553 1.00 85.96 84 SER A O 1
ATOM 638 N N . ILE A 1 85 ? -62.498 40.705 24.676 1.00 89.16 85 ILE A N 1
ATOM 639 C CA . ILE A 1 85 ? -61.097 40.518 24.322 1.00 88.16 85 ILE A CA 1
ATOM 640 C C . ILE A 1 85 ? -60.934 39.294 23.416 1.00 82.36 85 ILE A C 1
ATOM 641 O O . ILE A 1 85 ? -60.409 39.393 22.306 1.00 77.19 85 ILE A O 1
ATOM 646 N N . ILE A 1 86 ? -61.404 38.143 23.885 1.00 79.03 86 ILE A N 1
ATOM 647 C CA . ILE A 1 86 ? -61.226 36.910 23.128 1.00 84.95 86 ILE A CA 1
ATOM 648 C C . ILE A 1 86 ? -61.987 36.921 21.802 1.00 84.74 86 ILE A C 1
ATOM 649 O O . ILE A 1 86 ? -61.521 36.364 20.802 1.00 85.23 86 ILE A O 1
ATOM 654 N N . ALA A 1 87 ? -63.153 37.556 21.791 1.00 81.18 87 ALA A N 1
ATOM 655 C CA . ALA A 1 87 ? -63.969 37.589 20.585 1.00 82.39 87 ALA A CA 1
ATOM 656 C C . ALA A 1 87 ? -63.318 38.468 19.527 1.00 81.46 87 ALA A C 1
ATOM 657 O O . ALA A 1 87 ? -63.429 38.207 18.329 1.00 83.47 87 ALA A O 1
ATOM 659 N N . ALA A 1 88 ? -62.639 39.514 19.983 1.00 77.64 88 ALA A N 1
ATOM 660 C CA . ALA A 1 88 ? -61.970 40.445 19.087 1.00 79.86 88 ALA A CA 1
ATOM 661 C C . ALA A 1 88 ? -60.765 39.789 18.424 1.00 83.42 88 ALA A C 1
ATOM 662 O O . ALA A 1 88 ? -60.500 40.004 17.240 1.00 83.71 88 ALA A O 1
ATOM 664 N N . LEU A 1 89 ? -60.035 38.990 19.193 1.00 79.43 89 LEU A N 1
ATOM 665 C CA . LEU A 1 89 ? -58.919 38.233 18.651 1.00 76.97 89 LEU A CA 1
ATOM 666 C C . LEU A 1 89 ? -59.403 37.133 17.699 1.00 81.14 89 LEU A C 1
ATOM 667 O O . LEU A 1 89 ? -58.863 36.968 16.602 1.00 80.18 89 LEU A O 1
ATOM 672 N N . TYR A 1 90 ? -60.422 36.389 18.119 1.00 76.43 90 TYR A N 1
ATOM 673 C CA . TYR A 1 90 ? -61.025 35.386 17.257 1.00 77.11 90 TYR A CA 1
ATOM 674 C C . TYR A 1 90 ? -61.436 36.032 15.945 1.00 80.87 90 TYR A C 1
ATOM 675 O O . TYR A 1 90 ? -61.245 35.466 14.868 1.00 81.09 90 TYR A O 1
ATOM 684 N N . ALA A 1 91 ? -61.993 37.233 16.049 1.00 80.48 91 ALA A N 1
ATOM 685 C CA . ALA A 1 91 ? -62.572 37.913 14.902 1.00 80.48 91 ALA A CA 1
ATOM 686 C C . ALA A 1 91 ? -61.498 38.371 13.940 1.00 81.01 91 ALA A C 1
ATOM 687 O O . ALA A 1 91 ? -61.640 38.234 12.725 1.00 84.04 91 ALA A O 1
ATOM 689 N N . ARG A 1 92 ? -60.421 38.919 14.487 1.00 83.87 92 ARG A N 1
ATOM 690 C CA . ARG A 1 92 ? -59.355 39.451 13.654 1.00 85.70 92 ARG A CA 1
ATOM 691 C C . ARG A 1 92 ? -58.676 38.334 12.866 1.00 88.92 92 ARG A C 1
ATOM 692 O O . ARG A 1 92 ? -58.366 38.507 11.685 1.00 92.83 92 ARG A O 1
ATOM 700 N N . PHE A 1 93 ? -58.461 37.190 13.516 1.00 82.89 93 PHE A N 1
ATOM 701 C CA . PHE A 1 93 ? -57.856 36.037 12.857 1.00 79.73 93 PHE A CA 1
ATOM 702 C C . PHE A 1 93 ? -58.750 35.535 11.731 1.00 82.72 93 PHE A C 1
ATOM 703 O O . PHE A 1 93 ? -58.307 35.354 10.600 1.00 83.83 93 PHE A O 1
ATOM 711 N N . THR A 1 94 ? -60.019 35.322 12.054 1.00 85.91 94 THR A N 1
ATOM 712 C CA . THR A 1 94 ? -61.014 34.888 11.080 1.00 90.63 94 THR A CA 1
ATOM 713 C C . THR A 1 94 ? -61.083 35.816 9.864 1.00 92.40 94 THR A C 1
ATOM 714 O O . THR A 1 94 ? -61.147 35.359 8.720 1.00 93.26 94 THR A O 1
ATOM 718 N N . ALA A 1 95 ? -61.075 37.119 10.124 1.00 93.06 95 ALA A N 1
ATOM 719 C CA . ALA A 1 95 ? -61.035 38.125 9.068 1.00 93.81 95 ALA A CA 1
ATOM 720 C C . ALA A 1 95 ? -59.813 37.951 8.165 1.00 93.24 95 ALA A C 1
ATOM 721 O O . ALA A 1 95 ? -59.946 37.789 6.951 1.00 94.96 95 ALA A O 1
ATOM 723 N N . GLN A 1 96 ? -58.625 37.997 8.765 1.00 90.89 96 GLN A N 1
ATOM 724 C CA . GLN A 1 96 ? -57.366 37.836 8.029 1.00 96.74 96 GLN A CA 1
ATOM 725 C C . GLN A 1 96 ? -57.432 36.747 6.961 1.00 95.76 96 GLN A C 1
ATOM 726 O O . GLN A 1 96 ? -57.019 36.960 5.821 1.00 95.76 96 GLN A O 1
ATOM 732 N N . ILE A 1 97 ? -57.940 35.579 7.340 1.00 91.09 97 ILE A N 1
ATOM 733 C CA . ILE A 1 97 ? -57.918 34.424 6.451 1.00 90.87 97 ILE A CA 1
ATOM 734 C C . ILE A 1 97 ? -58.960 34.524 5.339 1.00 94.03 97 ILE A C 1
ATOM 735 O O . ILE A 1 97 ? -58.614 34.548 4.156 1.00 93.89 97 ILE A O 1
ATOM 740 N N . ARG A 1 98 ? -60.232 34.587 5.725 1.00 96.92 98 ARG A N 1
ATOM 741 C CA . ARG A 1 98 ? -61.324 34.736 4.767 1.00 95.96 98 ARG A CA 1
ATOM 742 C C . ARG A 1 98 ? -61.093 35.909 3.825 1.00 93.65 98 ARG A C 1
ATOM 743 O O . ARG A 1 98 ? -61.509 35.877 2.666 1.00 97.90 98 ARG A O 1
ATOM 751 N N . GLY A 1 99 ? -60.425 36.941 4.329 1.00 92.92 99 GLY A N 1
ATOM 752 C CA . GLY A 1 99 ? -60.055 38.077 3.512 1.00 94.50 99 GLY A CA 1
ATOM 753 C C . GLY A 1 99 ? -59.095 37.665 2.418 1.00 101.61 99 GLY A C 1
ATOM 754 O O . GLY A 1 99 ? -59.381 37.830 1.234 1.00 107.67 99 GLY A O 1
ATOM 755 N N . ALA A 1 100 ? -57.963 37.096 2.822 1.00 100.94 100 ALA A N 1
ATOM 756 C CA . ALA A 1 100 ? -56.893 36.732 1.895 1.00 100.23 100 ALA A CA 1
ATOM 757 C C . ALA A 1 100 ? -57.206 35.598 0.905 1.00 100.52 100 ALA A C 1
ATOM 758 O O . ALA A 1 100 ? -56.580 35.521 -0.151 1.00 102.90 100 ALA A O 1
ATOM 760 N N . VAL A 1 101 ? -58.151 34.718 1.228 1.00 96.66 101 VAL A N 1
ATOM 761 C CA . VAL A 1 101 ? -58.484 33.639 0.289 1.00 105.96 101 VAL A CA 1
ATOM 762 C C . VAL A 1 101 ? -59.936 33.624 -0.190 1.00 112.16 101 VAL A C 1
ATOM 763 O O . VAL A 1 101 ? -60.874 33.876 0.574 1.00 112.06 101 VAL A O 1
ATOM 767 N N . ASP A 1 102 ? -60.102 33.313 -1.472 1.00 116.98 102 ASP A N 1
ATOM 768 C CA . ASP A 1 102 ? -61.416 33.277 -2.095 1.00 123.26 102 ASP A CA 1
ATOM 769 C C . ASP A 1 102 ? -61.813 31.840 -2.434 1.00 122.83 102 ASP A C 1
ATOM 770 O O . ASP A 1 102 ? -61.405 31.295 -3.457 1.00 123.01 102 ASP A O 1
ATOM 775 N N . LEU A 1 103 ? -62.617 31.234 -1.570 1.00 118.92 103 LEU A N 1
ATOM 776 C CA . LEU A 1 103 ? -63.022 29.848 -1.749 1.00 126.57 103 LEU A CA 1
ATOM 777 C C . LEU A 1 103 ? -63.736 29.587 -3.078 1.00 130.36 103 LEU A C 1
ATOM 778 O O . LEU A 1 103 ? -64.066 28.446 -3.401 1.00 133.80 103 LEU A O 1
ATOM 783 N N . SER A 1 104 ? -63.972 30.643 -3.848 1.00 129.42 104 SER A N 1
ATOM 784 C CA . SER A 1 104 ? -64.637 30.504 -5.139 1.00 130.88 104 SER A CA 1
ATOM 785 C C . SER A 1 104 ? -63.672 29.996 -6.206 1.00 133.02 104 SER A C 1
ATOM 786 O O . SER A 1 104 ? -64.056 29.242 -7.101 1.00 136.41 104 SER A O 1
ATOM 789 N N . LEU A 1 105 ? -62.417 30.415 -6.098 1.00 129.12 105 LEU A N 1
ATOM 790 C CA . LEU A 1 105 ? -61.384 30.009 -7.039 1.00 130.81 105 LEU A CA 1
ATOM 791 C C . LEU A 1 105 ? -61.018 28.543 -6.831 1.00 133.19 105 LEU A C 1
ATOM 792 O O . LEU A 1 105 ? -60.295 27.956 -7.634 1.00 134.54 105 LEU A O 1
ATOM 797 N N . TYR A 1 106 ? -61.521 27.957 -5.748 1.00 133.53 106 TYR A N 1
ATOM 798 C CA . TYR A 1 106 ? -61.240 26.562 -5.440 1.00 135.63 106 TYR A CA 1
ATOM 799 C C . TYR A 1 106 ? -62.532 25.776 -5.1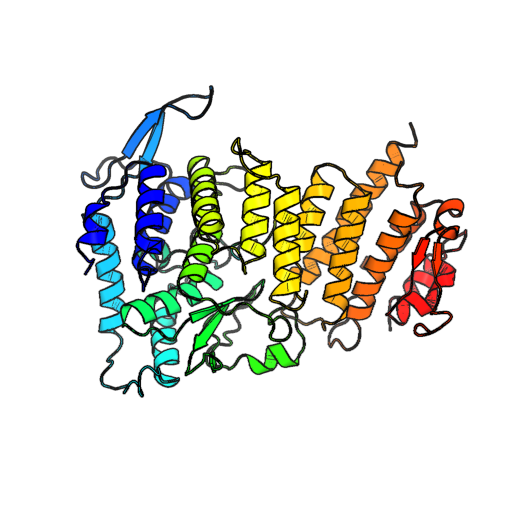77 1.00 138.67 106 TYR A C 1
ATOM 800 O O . TYR A 1 106 ? -63.233 26.020 -4.193 1.00 136.47 106 TYR A O 1
ATOM 809 N N . PRO A 1 107 ? -62.870 24.849 -6.083 1.00 144.81 107 PRO A N 1
ATOM 810 C CA . PRO A 1 107 ? -64.004 23.941 -5.871 1.00 147.53 107 PRO A CA 1
ATOM 811 C C . PRO A 1 107 ? -63.622 22.731 -5.023 1.00 148.01 107 PRO A C 1
ATOM 812 O O . PRO A 1 107 ? -62.830 21.898 -5.471 1.00 145.41 107 PRO A O 1
ATOM 816 N N . ARG A 1 108 ? -64.172 22.650 -3.813 1.00 149.82 108 ARG A N 1
ATOM 817 C CA . ARG A 1 108 ? -63.999 21.481 -2.955 1.00 152.17 108 ARG A CA 1
ATOM 818 C C . ARG A 1 108 ? -64.687 20.252 -3.560 1.00 147.65 108 ARG A C 1
ATOM 819 O O . ARG A 1 108 ? -65.912 20.139 -3.536 1.00 143.93 108 ARG A O 1
ATOM 827 N N . GLU A 1 109 ? -63.886 19.335 -4.095 1.00 147.45 109 GLU A N 1
ATOM 828 C CA . GLU A 1 109 ? -64.391 18.112 -4.710 1.00 148.18 109 GLU A CA 1
ATOM 829 C C . GLU A 1 109 ? -64.920 17.124 -3.667 1.00 145.79 109 GLU A C 1
ATOM 830 O O . GLU A 1 109 ? -64.218 16.195 -3.268 1.00 146.38 109 GLU A O 1
ATOM 836 N N . GLY A 1 110 ? -66.161 17.324 -3.233 1.00 139.48 110 GLY A N 1
ATOM 837 C CA . GLY A 1 110 ? -66.822 16.391 -2.333 1.00 145.54 110 GLY A CA 1
ATOM 838 C C . GLY A 1 110 ? -66.125 16.223 -0.996 1.00 147.29 110 GLY A C 1
ATOM 839 O O . GLY A 1 110 ? -65.876 15.096 -0.545 1.00 140.94 110 GLY A O 1
ATOM 840 N N . GLY A 1 111 ? -65.815 17.354 -0.365 1.00 147.59 111 GLY A N 1
ATOM 841 C CA . GLY A 1 111 ? -65.122 17.368 0.911 1.00 146.05 111 GLY A CA 1
ATOM 842 C C . GLY A 1 111 ? -63.627 17.172 0.744 1.00 140.42 111 GLY A C 1
ATOM 843 O O . GLY A 1 111 ? -62.948 16.700 1.652 1.00 136.05 111 GLY A O 1
ATOM 844 N N . VAL A 1 112 ? -63.118 17.534 -0.428 1.00 138.69 112 VAL A N 1
ATOM 845 C CA . VAL A 1 112 ? -61.705 17.369 -0.740 1.00 134.44 112 VAL A CA 1
ATOM 846 C C . VAL A 1 112 ? -61.078 18.716 -1.043 1.00 131.83 112 VAL A C 1
ATOM 847 O O . VAL A 1 112 ? -61.502 19.408 -1.968 1.00 134.72 112 VAL A O 1
ATOM 851 N N . SER A 1 113 ? -60.074 19.089 -0.255 1.00 124.50 113 SER A N 1
ATOM 852 C CA . SER A 1 113 ? -59.380 20.353 -0.447 1.00 120.89 113 SER A CA 1
ATOM 853 C C . SER A 1 113 ? -58.257 20.146 -1.443 1.00 120.00 113 SER A C 1
ATOM 854 O O . SER A 1 113 ? -57.436 19.243 -1.285 1.00 118.24 113 SER A O 1
ATOM 857 N N . SER A 1 114 ? -58.226 20.986 -2.470 1.00 121.22 114 SER A N 1
ATOM 858 C CA . SER A 1 114 ? -57.205 20.894 -3.499 1.00 120.33 114 SER A CA 1
ATOM 859 C C . SER A 1 114 ? -55.827 21.110 -2.891 1.00 115.97 114 SER A C 1
ATOM 860 O O . SER A 1 114 ? -55.698 21.625 -1.783 1.00 115.51 114 SER A O 1
ATOM 863 N N . ARG A 1 115 ? -54.791 20.722 -3.616 1.00 114.20 115 ARG A N 1
ATOM 864 C CA . ARG A 1 115 ? -53.446 20.975 -3.141 1.00 110.36 115 ARG A CA 1
ATOM 865 C C . ARG A 1 115 ? -53.070 22.447 -3.338 1.00 111.17 115 ARG A C 1
ATOM 866 O O . ARG A 1 115 ? -52.291 23.008 -2.561 1.00 108.36 115 ARG A O 1
ATOM 874 N N . GLU A 1 116 ? -53.626 23.074 -4.372 1.00 113.91 116 GLU A N 1
ATOM 875 C CA . GLU A 1 116 ? -53.355 24.489 -4.618 1.00 116.76 116 GLU A CA 1
ATOM 876 C C . GLU A 1 116 ? -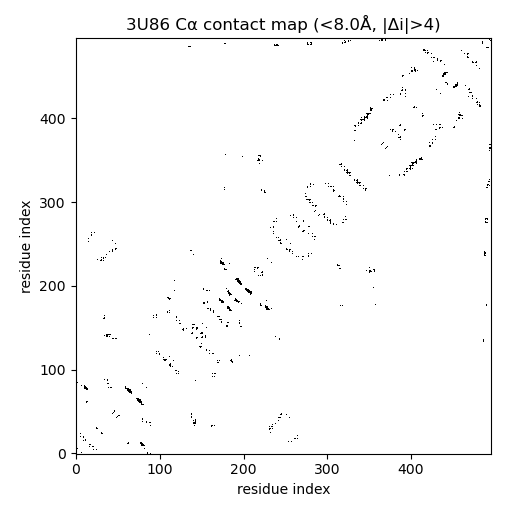53.970 25.349 -3.515 1.00 110.93 116 GLU A C 1
ATOM 877 O O . GLU A 1 116 ? -53.430 26.400 -3.150 1.00 103.48 116 GLU A O 1
ATOM 883 N N . LEU A 1 117 ? -55.092 24.870 -2.983 1.00 110.17 117 LEU A N 1
ATOM 884 C CA . LEU A 1 117 ? -55.785 25.514 -1.875 1.00 108.89 117 LEU A CA 1
ATOM 885 C C . LEU A 1 117 ? -54.937 25.443 -0.612 1.00 104.61 117 LEU A C 1
ATOM 886 O O . LEU A 1 117 ? -54.806 26.427 0.117 1.00 102.95 117 LEU A O 1
ATOM 891 N N . VAL A 1 118 ? -54.365 24.270 -0.358 1.00 107.77 118 VAL A N 1
ATOM 892 C CA . VAL A 1 118 ? -53.533 24.056 0.822 1.00 102.42 118 VAL A CA 1
ATOM 893 C C . VAL A 1 118 ? -52.267 24.910 0.788 1.00 99.05 118 VAL A C 1
ATOM 894 O O . VAL A 1 118 ? -51.894 25.502 1.798 1.00 99.57 118 VAL A O 1
ATOM 898 N N . LYS A 1 119 ? -51.612 24.987 -0.367 1.00 101.29 119 LYS A N 1
ATOM 899 C CA . LYS A 1 119 ? -50.458 25.876 -0.505 1.00 101.00 119 LYS A CA 1
ATOM 900 C C . LYS A 1 119 ? -50.863 27.318 -0.243 1.00 100.29 119 LYS A C 1
ATOM 901 O O . LYS A 1 119 ? -50.138 28.059 0.409 1.00 99.82 119 LYS A O 1
ATOM 907 N N . LYS A 1 120 ? -52.024 27.708 -0.760 1.00 101.52 120 LYS A N 1
ATOM 908 C CA . LYS A 1 120 ? -52.529 29.066 -0.579 1.00 99.07 120 LYS A CA 1
ATOM 909 C C . LYS A 1 120 ? -52.643 29.441 0.897 1.00 97.59 120 LYS A C 1
ATOM 910 O O . LYS A 1 120 ? -52.061 30.431 1.335 1.00 97.37 120 LYS A O 1
ATOM 916 N N . VAL A 1 121 ? -53.398 28.653 1.659 1.00 95.27 121 VAL A N 1
ATOM 917 C CA . VAL A 1 121 ? -53.513 28.865 3.100 1.00 92.82 121 VAL A CA 1
ATOM 918 C C . VAL A 1 121 ? -52.132 28.881 3.762 1.00 94.84 121 VAL A C 1
ATOM 919 O O . VAL A 1 121 ? -51.880 29.636 4.702 1.00 92.74 121 VAL A O 1
ATOM 923 N N . SER A 1 122 ? -51.235 28.041 3.265 1.00 92.85 122 SER A N 1
ATOM 924 C CA . SER A 1 122 ? -49.878 28.009 3.767 1.00 91.34 122 SER A CA 1
ATOM 925 C C . SER A 1 122 ? -49.232 29.392 3.590 1.00 95.42 122 SER A C 1
ATOM 926 O O . SER A 1 122 ? -48.752 29.994 4.554 1.00 92.27 122 SER A O 1
ATOM 929 N N . ASP A 1 123 ? -49.244 29.901 2.360 1.00 97.70 123 ASP A N 1
ATOM 930 C CA . ASP A 1 123 ? -48.663 31.207 2.052 1.00 93.79 123 ASP A CA 1
ATOM 931 C C . ASP A 1 123 ? -49.261 32.323 2.893 1.00 92.79 123 ASP A C 1
ATOM 932 O O . ASP A 1 123 ? -48.539 33.173 3.411 1.00 94.35 123 ASP A O 1
ATOM 937 N N . VAL A 1 124 ? -50.582 32.334 3.013 1.00 87.26 124 VAL A N 1
ATOM 938 C CA . VAL A 1 124 ? -51.242 33.366 3.797 1.00 84.47 124 VAL A CA 1
ATOM 939 C C . VAL A 1 124 ? -50.626 33.468 5.186 1.00 82.88 124 VAL A C 1
ATOM 940 O O . VAL A 1 124 ? -50.300 34.554 5.643 1.00 85.86 124 VAL A O 1
ATOM 944 N N . ILE A 1 125 ? -50.449 32.338 5.854 1.00 86.08 125 ILE A N 1
ATOM 945 C CA . ILE A 1 125 ? -49.776 32.343 7.144 1.00 86.06 125 ILE A CA 1
ATOM 946 C C . ILE A 1 125 ? -48.319 32.784 6.995 1.00 86.83 125 ILE A C 1
ATOM 947 O O . ILE A 1 125 ? -47.858 33.697 7.677 1.00 82.81 125 ILE A O 1
ATOM 952 N N . TRP A 1 126 ? -47.602 32.118 6.095 1.00 89.06 126 TRP A N 1
ATOM 953 C CA . TRP A 1 126 ? -46.195 32.404 5.845 1.00 88.36 126 TRP A CA 1
ATOM 954 C C . TRP A 1 126 ? -45.922 33.891 5.604 1.00 91.01 126 TRP A C 1
ATOM 955 O O . TRP A 1 126 ? -45.003 34.470 6.183 1.00 90.52 126 TRP A O 1
ATOM 966 N N . ASN A 1 127 ? -46.716 34.510 4.742 1.00 92.75 127 ASN A N 1
ATOM 967 C CA . ASN A 1 127 ? -46.458 35.892 4.356 1.00 91.30 127 ASN A CA 1
ATOM 968 C C . ASN A 1 127 ? -46.939 36.884 5.399 1.00 86.53 127 ASN A C 1
ATOM 969 O O . ASN A 1 127 ? -46.657 38.076 5.312 1.00 92.12 127 ASN A O 1
ATOM 974 N N . SER A 1 128 ? -47.645 36.373 6.398 1.00 85.02 128 SER A N 1
ATOM 975 C CA . SER A 1 128 ? -48.164 37.199 7.473 1.00 78.14 128 SER A CA 1
ATOM 976 C C . SER A 1 128 ? -47.224 37.369 8.660 1.00 87.81 128 SER A C 1
ATOM 977 O O . SER A 1 128 ? -47.560 38.093 9.600 1.00 80.91 128 SER A O 1
ATOM 980 N N . LEU A 1 129 ? -46.060 36.718 8.650 1.00 94.84 129 LEU A N 1
ATOM 981 C CA . LEU A 1 129 ? -45.218 36.806 9.848 1.00 87.67 129 LEU A CA 1
ATOM 982 C C . LEU A 1 129 ? -43.923 37.611 9.787 1.00 86.82 129 LEU A C 1
ATOM 983 O O . LEU A 1 129 ? -43.202 37.637 8.785 1.00 88.87 129 LEU A O 1
ATOM 988 N N . SER A 1 130 ? -43.686 38.299 10.899 1.00 85.09 130 SER A N 1
ATOM 989 C CA . SER A 1 130 ? -42.557 39.192 11.081 1.00 78.86 130 SER A CA 1
ATOM 990 C C . SER A 1 130 ? -41.305 38.619 10.439 1.00 86.88 130 SER A C 1
ATOM 991 O O . SER A 1 130 ? -41.061 37.427 10.517 1.00 94.45 130 SER A O 1
ATOM 994 N N . ARG A 1 131 ? -40.519 39.467 9.788 1.00 96.06 131 ARG A N 1
ATOM 995 C CA . ARG A 1 131 ? -39.267 39.032 9.203 1.00 103.74 131 ARG A CA 1
ATOM 996 C C . ARG A 1 131 ? -38.209 39.069 10.329 1.00 108.08 131 ARG A C 1
ATOM 997 O O . ARG A 1 131 ? -37.152 38.384 10.262 1.00 97.45 131 ARG A O 1
ATOM 1005 N N . SER A 1 132 ? -38.500 39.867 11.368 1.00 95.92 132 SER A N 1
ATOM 1006 C CA . SER A 1 132 ? -37.480 40.262 12.363 1.00 97.94 132 SER A CA 1
ATOM 1007 C C . SER A 1 132 ? -37.578 39.560 13.750 1.00 99.04 132 SER A C 1
ATOM 1008 O O . SER A 1 132 ? -37.892 40.202 14.772 1.00 96.73 132 SER A O 1
ATOM 1011 N N . TYR A 1 133 ? -37.274 38.259 13.805 1.00 84.73 133 TYR A N 1
ATOM 1012 C CA . TYR A 1 133 ? -37.210 37.613 15.119 1.00 76.04 133 TYR A CA 1
ATOM 1013 C C . TYR A 1 133 ? -36.441 36.309 15.214 1.00 81.97 133 TYR A C 1
ATOM 1014 O O . TYR A 1 133 ? -36.340 35.568 14.249 1.00 81.04 133 TYR A O 1
ATOM 1023 N N . PHE A 1 134 ? -35.921 36.046 16.411 1.00 81.41 134 PHE A N 1
ATOM 1024 C CA . PHE A 1 134 ? -35.277 34.792 16.742 1.00 80.63 134 PHE A CA 1
ATOM 1025 C C . PHE A 1 134 ? -36.363 33.733 16.931 1.00 84.74 134 PHE A C 1
ATOM 1026 O O . PHE A 1 134 ? -37.264 33.887 17.766 1.00 77.55 134 PHE A O 1
ATOM 1034 N N . LYS A 1 135 ? -36.279 32.672 16.130 1.00 86.59 135 LYS A N 1
ATOM 1035 C CA . LYS A 1 135 ? -37.298 31.629 16.114 1.00 78.96 135 LYS A CA 1
ATOM 1036 C C . LYS A 1 135 ? -37.149 30.581 17.199 1.00 76.71 135 LYS A C 1
ATOM 1037 O O . LYS A 1 135 ? -37.889 29.602 17.242 1.00 84.69 135 LYS A O 1
ATOM 1043 N N . ASP A 1 136 ? -36.190 30.799 18.081 1.00 82.61 136 ASP A N 1
ATOM 1044 C CA . ASP A 1 136 ? -35.780 29.774 19.013 1.00 82.50 136 ASP A CA 1
ATOM 1045 C C . ASP A 1 136 ? -36.203 30.115 20.429 1.00 82.43 136 ASP A C 1
ATOM 1046 O O . ASP A 1 136 ? -35.659 29.562 21.380 1.00 82.73 136 ASP A O 1
ATOM 1051 N N . ARG A 1 137 ? -37.167 31.016 20.596 1.00 82.15 137 ARG A N 1
ATOM 1052 C CA . ARG A 1 137 ? -37.627 31.285 21.965 1.00 83.08 137 ARG A CA 1
ATOM 1053 C C . ARG A 1 137 ? -39.015 30.864 22.440 1.00 77.56 137 ARG A C 1
ATOM 1054 O O . ARG A 1 137 ? -39.784 30.285 21.693 1.00 86.95 137 ARG A O 1
ATOM 1062 N N . ALA A 1 138 ? -39.282 31.092 23.719 1.00 72.15 138 ALA A N 1
ATOM 1063 C CA . ALA A 1 138 ? -40.511 30.637 24.331 1.00 70.28 138 ALA A CA 1
ATOM 1064 C C . ALA A 1 138 ? -41.701 31.586 24.122 1.00 73.85 138 ALA A C 1
ATOM 1065 O O . ALA A 1 138 ? -41.530 32.795 23.980 1.00 76.08 138 ALA A O 1
ATOM 1067 N N . HIS A 1 139 ? -42.902 31.012 24.093 1.00 78.75 139 HIS A N 1
ATOM 1068 C CA . HIS A 1 139 ? -44.144 31.775 24.106 1.00 72.42 139 HIS A CA 1
ATOM 1069 C C . HIS A 1 139 ? -44.496 32.396 22.757 1.00 68.92 139 HIS A C 1
ATOM 1070 O O . HIS A 1 139 ? -45.109 33.460 22.694 1.00 71.96 139 HIS A O 1
ATOM 1077 N N . ILE A 1 140 ? -44.088 31.729 21.684 1.00 65.47 140 ILE A N 1
ATOM 1078 C CA . ILE A 1 140 ? -44.512 32.090 20.341 1.00 68.35 140 ILE A CA 1
ATOM 1079 C C . ILE A 1 140 ? -45.115 30.916 19.573 1.00 71.95 140 ILE A C 1
ATOM 1080 O O . ILE A 1 140 ? -44.924 30.777 18.368 1.00 75.27 140 ILE A O 1
ATOM 1085 N N . GLN A 1 141 ? -45.843 30.068 20.286 1.00 70.92 141 GLN A N 1
ATOM 1086 C CA . GLN A 1 141 ? -46.490 28.905 19.685 1.00 74.53 141 GLN A CA 1
ATOM 1087 C C . GLN A 1 141 ? -47.985 29.094 19.368 1.00 75.52 141 GLN A C 1
ATOM 1088 O O . GLN A 1 141 ? -48.468 28.637 18.330 1.00 69.08 141 GLN A O 1
ATOM 1094 N N . SER A 1 142 ? -48.696 29.798 20.248 1.00 72.04 142 SER A N 1
ATOM 1095 C CA . SER A 1 142 ? -50.142 29.984 20.122 1.00 76.97 142 SER A CA 1
ATOM 1096 C C . SER A 1 142 ? -50.5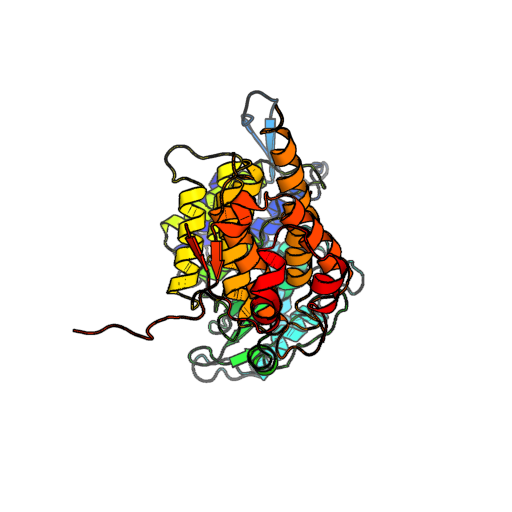53 30.944 19.001 1.00 79.14 142 SER A C 1
ATOM 1097 O O . SER A 1 142 ? -49.714 31.675 18.465 1.00 74.09 142 SER A O 1
ATOM 1100 N N . LEU A 1 143 ? -51.842 30.929 18.647 1.00 75.64 143 LEU A N 1
ATOM 1101 C CA . LEU A 1 143 ? -52.377 31.872 17.666 1.00 72.16 143 LEU A CA 1
ATOM 1102 C C . LEU A 1 143 ? -52.444 33.249 18.284 1.00 75.23 143 LEU A C 1
ATOM 1103 O O . LEU A 1 143 ? -52.448 34.252 17.581 1.00 80.02 143 LEU A O 1
ATOM 1108 N N . PHE A 1 144 ? -52.502 33.293 19.607 1.00 75.53 144 PHE A N 1
ATOM 1109 C CA . PHE A 1 144 ? -52.394 34.560 20.307 1.00 75.36 144 PHE A CA 1
ATOM 1110 C C . PHE A 1 144 ? -51.102 35.250 19.896 1.00 77.49 144 PHE A C 1
ATOM 1111 O O . PHE A 1 144 ? -51.069 36.458 19.670 1.00 80.80 144 PHE A O 1
ATOM 1119 N N . SER A 1 145 ? -50.031 34.474 19.797 1.00 77.07 145 SER A N 1
ATOM 1120 C CA . SER A 1 145 ? -48.745 35.025 19.392 1.00 77.62 145 SER A CA 1
ATOM 1121 C C . SER A 1 145 ? -48.777 35.505 17.942 1.00 78.65 145 SER A C 1
ATOM 1122 O O . SER A 1 145 ? -48.247 36.560 17.616 1.00 78.27 145 SER A O 1
ATOM 1125 N N . PHE A 1 146 ? -49.415 34.723 17.082 1.00 77.30 146 PHE A N 1
ATOM 1126 C CA . PHE A 1 146 ? -49.503 35.035 15.662 1.00 76.78 146 PHE A CA 1
ATOM 1127 C C . PHE A 1 146 ? -50.275 36.331 15.418 1.00 82.68 146 PHE A C 1
ATOM 1128 O O . PHE A 1 146 ? -49.889 37.150 14.586 1.00 85.06 146 PHE A O 1
ATOM 1136 N N . ILE A 1 147 ? -51.366 36.508 16.154 1.00 79.66 147 ILE A N 1
ATOM 1137 C CA . ILE A 1 147 ? -52.278 37.626 15.946 1.00 81.02 147 ILE A CA 1
ATOM 1138 C C . ILE A 1 147 ? -51.781 38.905 16.621 1.00 83.76 147 ILE A C 1
ATOM 1139 O O . ILE A 1 147 ? -52.011 40.016 16.136 1.00 82.03 147 ILE A O 1
ATOM 1144 N N . THR A 1 148 ? -51.080 38.735 17.734 1.00 83.74 148 THR A N 1
ATOM 1145 C CA . THR A 1 148 ? -50.614 39.864 18.521 1.00 78.80 148 THR A CA 1
ATOM 1146 C C . THR A 1 148 ? -49.266 40.403 18.036 1.00 82.72 148 THR A C 1
ATOM 1147 O O . THR A 1 148 ? -49.161 41.555 17.627 1.00 77.65 148 THR A O 1
ATOM 1151 N N . GLY A 1 149 ? -48.239 39.564 18.074 1.00 81.63 149 GLY A N 1
ATOM 1152 C CA . GLY A 1 149 ? -46.904 39.994 17.713 1.00 72.48 149 GLY A CA 1
ATOM 1153 C C . GLY A 1 149 ? -46.431 39.536 16.343 1.00 80.90 149 GLY A C 1
ATOM 1154 O O . GLY A 1 149 ? -45.400 40.009 15.845 1.00 76.21 149 GLY A O 1
ATOM 1155 N N . THR A 1 150 ? -47.166 38.609 15.736 1.00 81.30 150 THR A N 1
ATOM 1156 C CA . THR A 1 150 ? -46.823 38.140 14.399 1.00 82.70 150 THR A CA 1
ATOM 1157 C C . THR A 1 150 ? -45.596 37.205 14.411 1.00 86.16 150 THR A C 1
ATOM 1158 O O . THR A 1 150 ? -44.908 37.022 13.403 1.00 86.18 150 THR A O 1
ATOM 1162 N N . LYS A 1 151 ? -45.342 36.592 15.562 1.00 82.62 151 LYS A N 1
ATOM 1163 C CA . LYS A 1 151 ? -44.241 35.649 15.686 1.00 78.05 151 LYS A CA 1
ATOM 1164 C C . LYS A 1 151 ? -44.728 34.235 15.974 1.00 76.64 151 LYS A C 1
ATOM 1165 O O . LYS A 1 151 ? -45.597 34.012 16.813 1.00 75.27 151 LYS A O 1
ATOM 1171 N N . LEU A 1 152 ? -44.144 33.276 15.276 1.00 80.86 152 LEU A N 1
ATOM 1172 C CA . LEU A 1 152 ? -44.526 31.886 15.437 1.00 79.23 152 LEU A CA 1
ATOM 1173 C C . LEU A 1 152 ? -43.285 31.015 15.306 1.00 76.97 152 LEU A C 1
ATOM 1174 O O . LEU A 1 152 ? -42.489 31.184 14.382 1.00 74.38 152 LEU A O 1
ATOM 1179 N N . ASP A 1 153 ? -43.108 30.089 16.237 1.00 74.60 153 ASP A N 1
ATOM 1180 C CA . ASP A 1 153 ? -42.013 29.145 16.099 1.00 80.91 153 ASP A CA 1
ATOM 1181 C C . ASP A 1 153 ? -42.351 27.988 15.154 1.00 77.36 153 ASP A C 1
ATOM 1182 O O . ASP A 1 153 ? -43.506 27.756 14.804 1.00 75.61 153 ASP A O 1
ATOM 1187 N N . SER A 1 154 ? -41.305 27.287 14.740 1.00 78.65 154 SER A N 1
ATOM 1188 C CA . SER A 1 154 ? -41.380 26.259 13.712 1.00 79.31 154 SER A CA 1
ATOM 1189 C C . SER A 1 154 ? -42.682 25.450 13.683 1.00 78.78 154 SER A C 1
ATOM 1190 O O . SER A 1 154 ? -43.374 25.413 12.664 1.00 81.51 154 SER A O 1
ATOM 1193 N N . SER A 1 155 ? -43.003 24.791 14.794 1.00 77.24 155 SER A N 1
ATOM 1194 C CA . SER A 1 155 ? -44.178 23.926 14.855 1.00 74.11 155 SER A CA 1
ATOM 1195 C C . SER A 1 155 ? -45.462 24.733 14.883 1.00 78.16 155 SER A C 1
ATOM 1196 O O . SER A 1 155 ? -46.479 24.303 14.342 1.00 78.74 155 SER A O 1
ATOM 1199 N N . GLY A 1 156 ? -45.406 25.901 15.521 1.00 76.28 156 GLY A N 1
ATOM 1200 C CA . GLY A 1 156 ? -46.541 26.803 15.616 1.00 70.48 156 GLY A CA 1
ATOM 1201 C C . GLY A 1 156 ? -47.104 27.252 14.278 1.00 72.25 156 GLY A C 1
ATOM 1202 O O . GLY A 1 156 ? -48.296 27.550 14.171 1.00 75.53 156 GLY A O 1
ATOM 1203 N N . VAL A 1 157 ? -46.260 27.310 13.253 1.00 69.77 157 VAL A N 1
ATOM 1204 C CA . VAL A 1 157 ? -46.714 27.700 11.922 1.00 71.01 157 VAL A CA 1
ATOM 1205 C C . VAL A 1 157 ? -47.647 26.656 11.333 1.00 74.11 157 VAL A C 1
ATOM 1206 O O . VAL A 1 157 ? -48.654 26.986 10.712 1.00 76.57 157 VAL A O 1
ATOM 1210 N N . ALA A 1 158 ? -47.298 25.391 11.530 1.00 77.82 158 ALA A N 1
ATOM 1211 C CA . ALA A 1 158 ? -48.081 24.288 11.003 1.00 71.23 158 ALA A CA 1
ATOM 1212 C C . ALA A 1 158 ? -49.388 24.168 11.762 1.00 74.36 158 ALA A C 1
ATOM 1213 O O . ALA A 1 158 ? -50.398 23.738 11.208 1.00 79.88 158 ALA A O 1
ATOM 1215 N N . PHE A 1 159 ? -49.373 24.533 13.038 1.00 71.59 159 PHE A N 1
ATOM 1216 C CA . PHE A 1 159 ? -50.609 24.547 13.805 1.00 74.48 159 PHE A CA 1
ATOM 1217 C C . PHE A 1 159 ? -51.488 25.701 13.317 1.00 81.72 159 PHE A C 1
ATOM 1218 O O . PHE A 1 159 ? -52.696 25.541 13.119 1.00 79.59 159 PHE A O 1
ATOM 1226 N N . ALA A 1 160 ? -50.868 26.861 13.117 1.00 79.88 160 ALA A N 1
ATOM 1227 C CA . ALA A 1 160 ? -51.552 28.007 12.536 1.00 76.19 160 ALA A CA 1
ATOM 1228 C C . ALA A 1 160 ? -52.203 27.662 11.201 1.00 75.48 160 ALA A C 1
ATOM 1229 O O . ALA A 1 160 ? -53.343 28.028 10.964 1.00 78.09 160 ALA A O 1
ATOM 1231 N N . VAL A 1 161 ? -51.481 26.973 10.322 1.00 77.27 161 VAL A N 1
ATOM 1232 C CA . VAL A 1 161 ? -52.049 26.577 9.032 1.00 78.85 161 VAL A CA 1
ATOM 1233 C C . VAL A 1 161 ? -53.268 25.650 9.166 1.00 77.92 161 VAL A C 1
ATOM 1234 O O . VAL A 1 161 ? -54.177 25.683 8.337 1.00 78.14 161 VAL A O 1
ATOM 1238 N N . VAL A 1 162 ? -53.292 24.831 10.208 1.00 75.25 162 VAL A N 1
ATOM 1239 C CA . VAL A 1 162 ? -54.422 23.929 10.407 1.00 78.92 162 VAL A CA 1
ATOM 1240 C C . VAL A 1 162 ? -55.624 24.666 11.017 1.00 79.00 162 VAL A C 1
ATOM 1241 O O . VAL A 1 162 ? -56.770 24.472 10.597 1.00 84.39 162 VAL A O 1
ATOM 1245 N N . GLY A 1 163 ? -55.357 25.523 11.993 1.00 78.03 163 GLY A N 1
ATOM 1246 C CA . GLY A 1 163 ? -56.400 26.346 12.573 1.00 78.27 163 GLY A CA 1
ATOM 1247 C C . GLY A 1 163 ? -57.042 27.243 11.526 1.00 84.78 163 GLY A C 1
ATOM 1248 O O . GLY A 1 163 ? -58.254 27.485 11.557 1.00 84.12 163 GLY A O 1
ATOM 1249 N N . ALA A 1 164 ? -56.224 27.729 10.595 1.00 78.65 164 ALA A N 1
ATOM 1250 C CA . ALA A 1 164 ? -56.703 28.576 9.511 1.00 78.38 164 ALA A CA 1
ATOM 1251 C C . ALA A 1 164 ? -57.602 27.807 8.554 1.00 87.26 164 ALA A C 1
ATOM 1252 O O . ALA A 1 164 ? -58.566 28.359 8.025 1.00 93.27 164 ALA A O 1
ATOM 1254 N N . CYS A 1 165 ? -57.294 26.537 8.321 1.00 86.16 165 CYS A N 1
ATOM 1255 C CA . CYS A 1 165 ? -58.151 25.722 7.468 1.00 90.81 165 CYS A CA 1
ATOM 1256 C C . CYS A 1 165 ? -59.485 25.457 8.135 1.00 91.22 165 CYS A C 1
ATOM 1257 O O . CYS A 1 165 ? -60.519 25.419 7.475 1.00 93.92 165 CYS A O 1
ATOM 1260 N N . GLN A 1 166 ? -59.462 25.278 9.447 1.00 89.90 166 GLN A N 1
ATOM 1261 C CA . GLN A 1 166 ? -60.701 25.102 10.186 1.00 90.61 166 GLN A CA 1
ATOM 1262 C C . GLN A 1 166 ? -61.532 26.384 10.136 1.00 93.49 166 GLN A C 1
ATOM 1263 O O . GLN A 1 166 ? -62.760 26.330 10.107 1.00 101.00 166 GLN A O 1
ATOM 1269 N N . ALA A 1 167 ? -60.862 27.534 10.116 1.00 91.50 167 ALA A N 1
ATOM 1270 C CA . ALA A 1 167 ? -61.549 28.827 10.044 1.00 92.02 167 ALA A CA 1
ATOM 1271 C C . ALA A 1 167 ? -62.273 28.997 8.716 1.00 92.42 167 ALA A C 1
ATOM 1272 O O . ALA A 1 167 ? -63.227 29.761 8.613 1.00 94.07 167 ALA A O 1
ATOM 1274 N N . LEU A 1 168 ? -61.805 28.279 7.703 1.00 93.15 168 LEU A N 1
ATOM 1275 C CA . LEU A 1 168 ? -62.403 28.320 6.377 1.00 94.75 168 LEU A CA 1
ATOM 1276 C C . LEU A 1 168 ? -63.366 27.155 6.158 1.00 99.49 168 LEU A C 1
ATOM 1277 O O . LEU A 1 168 ? -63.857 26.944 5.049 1.00 103.03 168 LEU A O 1
ATOM 1282 N N . GLY A 1 169 ? -63.625 26.395 7.215 1.00 98.59 169 GLY A N 1
ATOM 1283 C CA . GLY A 1 169 ? -64.544 25.276 7.135 1.00 96.57 169 GLY A CA 1
ATOM 1284 C C . GLY A 1 169 ? -63.978 24.028 6.484 1.00 101.07 169 GLY A C 1
ATOM 1285 O O . GLY A 1 169 ? -64.680 23.020 6.369 1.00 108.15 169 GLY A O 1
ATOM 1286 N N . LEU A 1 170 ? -62.723 24.085 6.043 1.00 99.59 170 LEU A N 1
ATOM 1287 C CA . LEU A 1 170 ? -62.044 22.884 5.564 1.00 103.33 170 LEU A CA 1
ATOM 1288 C C . LEU A 1 170 ? -61.922 21.930 6.748 1.00 104.71 170 LEU A C 1
ATOM 1289 O O . LEU A 1 170 ? -61.638 22.360 7.861 1.00 107.92 170 LEU A O 1
ATOM 1294 N N . ARG A 1 171 ? -62.153 20.643 6.534 1.00 103.84 171 ARG A N 1
ATOM 1295 C CA . ARG A 1 171 ? -62.173 19.726 7.665 1.00 103.94 171 ARG A CA 1
ATOM 1296 C C . ARG A 1 171 ? -61.367 18.465 7.408 1.00 105.43 171 ARG A C 1
ATOM 1297 O O . ARG A 1 171 ? -61.379 17.537 8.217 1.00 106.97 171 ARG A O 1
ATOM 1305 N N . ASP A 1 172 ? -60.660 18.441 6.284 1.00 102.98 172 ASP A N 1
ATOM 1306 C CA . ASP A 1 172 ? -59.840 17.293 5.915 1.00 106.33 172 ASP A CA 1
ATOM 1307 C C . ASP A 1 172 ? -58.347 17.570 6.125 1.00 102.82 172 ASP A C 1
ATOM 1308 O O . ASP A 1 172 ? -57.519 16.655 6.064 1.00 101.73 172 ASP A O 1
ATOM 1313 N N . VAL A 1 173 ? -58.013 18.835 6.373 1.00 96.07 173 VAL A N 1
ATOM 1314 C CA . VAL A 1 173 ? -56.627 19.249 6.578 1.00 92.13 173 VAL A CA 1
ATOM 1315 C C . VAL A 1 173 ? -56.223 19.079 8.036 1.00 91.48 173 VAL A C 1
ATOM 1316 O O . VAL A 1 173 ? -56.704 19.802 8.905 1.00 90.35 173 VAL A O 1
ATOM 1320 N N . HIS A 1 174 ? -55.333 18.125 8.300 1.00 91.27 174 HIS A N 1
ATOM 1321 C CA . HIS A 1 174 ? -54.926 17.831 9.668 1.00 84.27 174 HIS A CA 1
ATOM 1322 C C . HIS A 1 174 ? -53.430 17.981 9.918 1.00 79.95 174 HIS A C 1
ATOM 1323 O O . HIS A 1 174 ? -52.629 18.058 8.989 1.00 80.19 174 HIS A O 1
ATOM 1330 N N . LEU A 1 175 ? -53.075 18.013 11.196 1.00 79.27 175 LEU A N 1
ATOM 1331 C CA . LEU A 1 175 ? -51.696 18.179 11.624 1.00 82.06 175 LEU A CA 1
ATOM 1332 C C . LEU A 1 175 ? -50.929 16.851 11.628 1.00 86.95 175 LEU A C 1
ATOM 1333 O O . LEU A 1 175 ? -51.274 15.928 12.369 1.00 85.13 175 LEU A O 1
ATOM 1338 N N . ALA A 1 176 ? -49.899 16.755 10.790 1.00 83.72 176 ALA A N 1
ATOM 1339 C CA . ALA A 1 176 ? -48.979 15.623 10.840 1.00 80.87 176 ALA A CA 1
ATOM 1340 C C . ALA A 1 176 ? -47.868 15.988 11.804 1.00 82.86 176 ALA A C 1
ATOM 1341 O O . ALA A 1 176 ? -47.443 17.137 11.863 1.00 89.34 176 ALA A O 1
ATOM 1343 N N . LEU A 1 177 ? -47.386 15.009 12.552 1.00 84.16 177 LEU A N 1
ATOM 1344 C CA . LEU A 1 177 ? -46.557 15.290 13.712 1.00 80.13 177 LEU A CA 1
ATOM 1345 C C . LEU A 1 177 ? -45.524 14.169 13.842 1.00 85.22 177 LEU A C 1
ATOM 1346 O O . LEU A 1 177 ? -45.878 13.018 14.116 1.00 78.21 177 LEU A O 1
ATOM 1351 N N . SER A 1 178 ? -44.246 14.494 13.655 1.00 84.17 178 SER A N 1
ATOM 1352 C CA . SER A 1 178 ? -43.191 13.525 13.953 1.00 81.65 178 SER A CA 1
ATOM 1353 C C . SER A 1 178 ? -42.704 13.973 15.335 1.00 82.37 178 SER A C 1
ATOM 1354 O O . SER A 1 178 ? -43.432 14.665 16.054 1.00 85.02 178 SER A O 1
ATOM 1357 N N . GLU A 1 179 ? -41.492 13.576 15.715 1.00 83.37 179 GLU A N 1
ATOM 1358 C CA . GLU A 1 179 ? -40.941 13.951 17.023 1.00 84.65 179 GLU A CA 1
ATOM 1359 C C . GLU A 1 179 ? -40.178 15.269 17.095 1.00 83.52 179 GLU A C 1
ATOM 1360 O O . GLU A 1 179 ? -39.900 15.785 18.178 1.00 86.21 179 GLU A O 1
ATOM 1366 N N . ASP A 1 180 ? -39.838 15.820 15.939 1.00 79.52 180 ASP A N 1
ATOM 1367 C CA . ASP A 1 180 ? -39.114 17.077 15.923 1.00 77.78 180 ASP A CA 1
ATOM 1368 C C . ASP A 1 180 ? -39.483 17.945 14.723 1.00 77.41 180 ASP A C 1
ATOM 1369 O O . ASP A 1 180 ? -38.760 18.866 14.376 1.00 86.05 180 ASP A O 1
ATOM 1374 N N . HIS A 1 181 ? -40.610 17.646 14.098 1.00 71.19 181 HIS A N 1
ATOM 1375 C CA . HIS A 1 181 ? -41.060 18.382 12.938 1.00 69.66 181 HIS A CA 1
ATOM 1376 C C . HIS A 1 181 ? -42.568 18.307 12.823 1.00 77.13 181 HIS A C 1
ATOM 1377 O O . HIS A 1 181 ? -43.202 17.437 13.428 1.00 77.82 181 HIS A O 1
ATOM 1384 N N . ALA A 1 182 ? -43.166 19.231 12.077 1.00 80.36 182 ALA A N 1
ATOM 1385 C CA . ALA A 1 182 ? -44.624 19.189 11.885 1.00 74.55 182 ALA A CA 1
ATOM 1386 C C . ALA A 1 182 ? -44.986 19.616 10.464 1.00 75.50 182 ALA A C 1
ATOM 1387 O O . ALA A 1 182 ? -44.232 20.389 9.832 1.00 65.53 182 ALA A O 1
ATOM 1389 N N . TRP A 1 183 ? -46.098 19.083 9.956 1.00 73.82 183 TRP A N 1
ATOM 1390 C CA . TRP A 1 183 ? -46.521 19.454 8.622 1.00 75.49 183 TRP A CA 1
ATOM 1391 C C . TRP A 1 183 ? -48.007 19.191 8.490 1.00 76.16 183 TRP A C 1
ATOM 1392 O O . TRP A 1 183 ? -48.737 19.150 9.470 1.00 78.19 183 TRP A O 1
ATOM 1403 N N . VAL A 1 184 ? -48.487 19.014 7.277 1.00 75.20 184 VAL A N 1
ATOM 1404 C CA . VAL A 1 184 ? -49.937 18.893 7.050 1.00 81.77 184 VAL A CA 1
ATOM 1405 C C . VAL A 1 184 ? -50.319 17.663 6.248 1.00 83.57 184 VAL A C 1
ATOM 1406 O O . VAL A 1 184 ? -49.643 17.301 5.287 1.00 83.60 184 VAL A O 1
ATOM 1410 N N . VAL A 1 185 ? -51.393 17.010 6.673 1.00 79.10 185 VAL A N 1
ATOM 1411 C CA . VAL A 1 185 ? -51.939 15.914 5.888 1.00 87.42 185 VAL A CA 1
ATOM 1412 C C . VAL A 1 185 ? -53.357 16.188 5.437 1.00 89.85 185 VAL A C 1
ATOM 1413 O O . VAL A 1 185 ? -54.164 16.752 6.174 1.00 89.35 185 VAL A O 1
ATOM 1417 N N . PHE A 1 186 ? -53.660 15.756 4.222 1.00 92.87 186 PHE A N 1
ATOM 1418 C CA . PHE A 1 186 ? -54.962 16.024 3.641 1.00 99.04 186 PHE A CA 1
ATOM 1419 C C . PHE A 1 186 ? -55.297 15.090 2.479 1.00 102.07 186 PHE A C 1
ATOM 1420 O O . PHE A 1 186 ? -54.527 14.190 2.140 1.00 95.97 186 PHE A O 1
ATOM 1428 N N . GLY A 1 187 ? -56.452 15.332 1.867 1.00 108.39 187 GLY A N 1
ATOM 1429 C CA . GLY A 1 187 ? -56.936 14.522 0.766 1.00 105.59 187 GLY A CA 1
ATOM 1430 C C . GLY A 1 187 ? -58.094 13.671 1.232 1.00 112.25 187 GLY A C 1
ATOM 1431 O O . GLY A 1 187 ? -58.583 13.839 2.350 1.00 106.81 187 GLY A O 1
ATOM 1432 N N . PRO A 1 188 ? -58.553 12.756 0.369 1.00 120.36 188 PRO A N 1
ATOM 1433 C CA . PRO A 1 188 ? -59.505 11.733 0.805 1.00 114.35 188 PRO A CA 1
ATOM 1434 C C . PRO A 1 188 ? -58.715 10.642 1.519 1.00 123.27 188 PRO A C 1
ATOM 1435 O O . PRO A 1 188 ? -57.642 10.248 1.032 1.00 121.25 188 PRO A O 1
ATOM 1439 N N . ASN A 1 189 ? -59.206 10.196 2.673 1.00 121.17 189 ASN A N 1
ATOM 1440 C CA . ASN A 1 189 ? -58.478 9.227 3.502 1.00 124.45 189 ASN A CA 1
ATOM 1441 C C . ASN A 1 189 ? -57.076 9.681 3.964 1.00 120.77 189 ASN A C 1
ATOM 1442 O O . ASN A 1 189 ? -56.328 8.911 4.571 1.00 119.01 189 ASN A O 1
ATOM 1447 N N . GLY A 1 190 ? -56.733 10.934 3.670 1.00 114.38 190 GLY A N 1
ATOM 1448 C CA . GLY A 1 190 ? -55.602 11.602 4.294 1.00 104.68 190 GLY A CA 1
ATOM 1449 C C . GLY A 1 190 ? -54.219 11.049 4.023 1.00 106.78 190 GLY A C 1
ATOM 1450 O O . GLY A 1 190 ? -53.448 10.804 4.953 1.00 103.83 190 GLY A O 1
ATOM 1451 N N . GLU A 1 191 ? -53.886 10.870 2.750 1.00 106.89 191 GLU A N 1
ATOM 1452 C CA . GLU A 1 191 ? -52.578 10.339 2.394 1.00 105.36 191 GLU A CA 1
ATOM 1453 C C . GLU A 1 191 ? -51.816 11.331 1.534 1.00 99.54 191 GLU A C 1
ATOM 1454 O O . GLU A 1 191 ? -50.804 10.999 0.929 1.00 104.35 191 GLU A O 1
ATOM 1460 N N . GLN A 1 192 ? -52.321 12.555 1.482 1.00 105.16 192 GLN A N 1
ATOM 1461 C CA . GLN A 1 192 ? -51.615 13.651 0.836 1.00 104.46 192 GLN A CA 1
ATOM 1462 C C . GLN A 1 192 ? -50.874 14.452 1.906 1.00 96.12 192 GLN A C 1
ATOM 1463 O O . GLN A 1 192 ? -51.392 14.661 3.001 1.00 99.09 192 GLN A O 1
ATOM 1469 N N . THR A 1 193 ? -49.659 14.890 1.606 1.00 92.11 193 THR A N 1
ATOM 1470 C CA . THR A 1 193 ? -48.893 15.657 2.587 1.00 93.31 193 THR A CA 1
ATOM 1471 C C . THR A 1 193 ? -48.264 16.901 1.980 1.00 88.06 193 THR A C 1
ATOM 1472 O O . THR A 1 193 ? -48.102 16.990 0.766 1.00 93.28 193 THR A O 1
ATOM 1476 N N . ALA A 1 194 ? -47.914 17.858 2.836 1.00 88.58 194 ALA A N 1
ATOM 1477 C CA . ALA A 1 194 ? -47.200 19.064 2.402 1.00 88.67 194 ALA A CA 1
ATOM 1478 C C . ALA A 1 194 ? -46.425 19.719 3.536 1.00 82.84 194 ALA A C 1
ATOM 1479 O O . ALA A 1 194 ? -46.952 19.932 4.624 1.00 83.54 194 ALA A O 1
ATOM 1481 N N . GLU A 1 195 ? -45.162 20.025 3.276 1.00 90.81 195 GLU A N 1
ATOM 1482 C CA . GLU A 1 195 ? -44.379 20.862 4.177 1.00 99.02 195 GLU A CA 1
ATOM 1483 C C . GLU A 1 195 ? -44.973 22.263 4.199 1.00 94.11 195 GLU A C 1
ATOM 1484 O O . GLU A 1 195 ? -45.379 22.795 3.161 1.00 90.98 195 GLU A O 1
ATOM 1490 N N . VAL A 1 196 ? -45.022 22.860 5.383 1.00 90.46 196 VAL A N 1
ATOM 1491 C CA . VAL A 1 196 ? -45.586 24.190 5.534 1.00 85.47 196 VAL A CA 1
ATOM 1492 C C . VAL A 1 196 ? -44.752 25.023 6.486 1.00 86.81 196 VAL A C 1
ATOM 1493 O O . VAL A 1 196 ? -45.180 26.086 6.921 1.00 91.10 196 VAL A O 1
ATOM 1497 N N . THR A 1 197 ? -43.560 24.544 6.812 1.00 86.68 197 THR A N 1
ATOM 1498 C CA . THR A 1 197 ? -42.705 25.278 7.731 1.00 80.68 197 THR A CA 1
ATOM 1499 C C . THR A 1 197 ? -41.233 24.880 7.635 1.00 82.98 197 THR A C 1
ATOM 1500 O O . THR A 1 197 ? -40.881 23.867 7.025 1.00 89.34 197 THR A O 1
ATOM 1504 N N . TRP A 1 198 ? -40.366 25.704 8.206 1.00 86.90 198 TRP A N 1
ATOM 1505 C CA . TRP A 1 198 ? -38.941 25.449 8.133 1.00 84.18 198 TRP A CA 1
ATOM 1506 C C . TRP A 1 198 ? -38.613 24.454 9.235 1.00 82.04 198 TRP A C 1
ATOM 1507 O O . TRP A 1 198 ? -39.492 24.053 9.984 1.00 84.26 198 TRP A O 1
ATOM 1518 N N . HIS A 1 199 ? -37.356 24.046 9.328 1.00 89.80 199 HIS A N 1
ATOM 1519 C CA . HIS A 1 199 ? -36.938 23.163 10.402 1.00 91.58 199 HIS A CA 1
ATOM 1520 C C . HIS A 1 199 ? -35.464 23.354 10.708 1.00 93.84 199 HIS A C 1
ATOM 1521 O O . HIS A 1 199 ? -34.660 23.539 9.797 1.00 100.23 199 HIS A O 1
ATOM 1528 N N . GLY A 1 200 ? -35.109 23.294 11.988 1.00 93.73 200 GLY A N 1
ATOM 1529 C CA . GLY A 1 200 ? -33.720 23.455 12.401 1.00 104.19 200 GLY A CA 1
ATOM 1530 C C . GLY A 1 200 ? -33.234 24.895 12.485 1.00 104.86 200 GLY A C 1
ATOM 1531 O O . GLY A 1 200 ? -34.018 25.835 12.320 1.00 108.53 200 GLY A O 1
ATOM 1532 N N . LYS A 1 201 ? -31.939 25.060 12.750 1.00 113.40 201 LYS A N 1
ATOM 1533 C CA . LYS A 1 201 ? -31.319 26.378 12.870 1.00 122.24 201 LYS A CA 1
ATOM 1534 C C . LYS A 1 201 ? -31.357 27.236 11.609 1.00 126.53 201 LYS A C 1
ATOM 1535 O O . LYS A 1 201 ? -31.850 28.376 11.638 1.00 130.54 201 LYS A O 1
ATOM 1541 N N . GLY A 1 202 ? -30.852 26.683 10.507 1.00 119.24 202 GLY A N 1
ATOM 1542 C CA . GLY A 1 202 ? -30.917 27.359 9.227 1.00 119.11 202 GLY A CA 1
ATOM 1543 C C . GLY A 1 202 ? -32.310 27.205 8.659 1.00 128.03 202 GLY A C 1
ATOM 1544 O O . GLY A 1 202 ? -32.736 26.095 8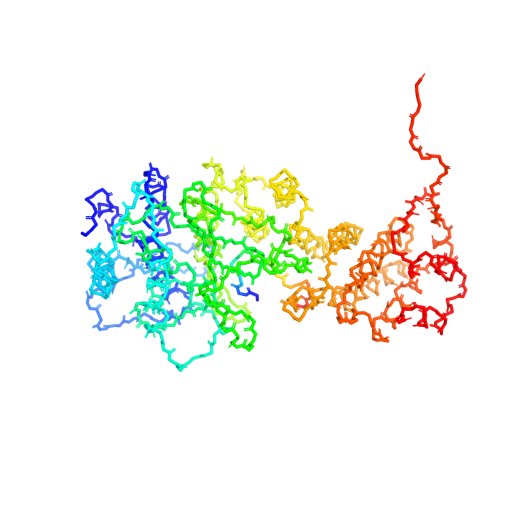.505 1.00 130.07 202 GLY A O 1
ATOM 1545 N N . ASN A 1 203 ? -33.003 28.287 8.307 1.00 123.17 203 ASN A N 1
ATOM 1546 C CA . ASN A 1 203 ? -34.308 28.162 7.648 1.00 127.31 203 ASN A CA 1
ATOM 1547 C C . ASN A 1 203 ? -34.209 27.665 6.192 1.00 132.23 203 ASN A C 1
ATOM 1548 O O . ASN A 1 203 ? -34.201 28.426 5.236 1.00 137.44 203 ASN A O 1
ATOM 1553 N N . GLU A 1 204 ? -34.142 26.360 6.031 1.00 131.42 204 GLU A N 1
ATOM 1554 C CA . GLU A 1 204 ? -34.474 25.716 4.776 1.00 134.60 204 GLU A CA 1
ATOM 1555 C C . GLU A 1 204 ? -35.975 25.450 4.699 1.00 128.18 204 GLU A C 1
ATOM 1556 O O . GLU A 1 204 ? -36.482 24.450 5.232 1.00 120.11 204 GLU A O 1
ATOM 1562 N N . ASP A 1 205 ? -36.661 26.334 3.979 1.00 132.53 205 ASP A N 1
ATOM 1563 C CA . ASP A 1 205 ? -38.068 26.152 3.633 1.00 127.65 205 ASP A CA 1
ATOM 1564 C C . ASP A 1 205 ? -38.219 24.931 2.737 1.00 127.88 205 ASP A C 1
ATOM 1565 O O . ASP A 1 205 ? -37.745 24.903 1.596 1.00 126.62 205 ASP A O 1
ATOM 1570 N N . ARG A 1 206 ? -38.877 23.911 3.256 1.00 121.80 206 ARG A N 1
ATOM 1571 C CA . ARG A 1 206 ? -39.100 22.731 2.466 1.00 113.51 206 ARG A CA 1
ATOM 1572 C C . ARG A 1 206 ? -40.551 22.721 2.017 1.00 110.14 206 ARG A C 1
ATOM 1573 O O . ARG A 1 206 ? -41.040 21.737 1.475 1.00 108.55 206 ARG A O 1
ATOM 1581 N N . ARG A 1 207 ? -41.237 23.836 2.231 1.00 107.14 207 ARG A N 1
ATOM 1582 C CA . ARG A 1 207 ? -42.671 23.893 1.993 1.00 106.61 207 ARG A CA 1
ATOM 1583 C C . ARG A 1 207 ? -43.019 23.728 0.521 1.00 106.09 207 ARG A C 1
ATOM 1584 O O . ARG A 1 207 ? -42.174 23.959 -0.346 1.00 100.13 207 ARG A O 1
ATOM 1592 N N . GLY A 1 208 ? -44.263 23.326 0.254 1.00 104.46 208 GLY A N 1
ATOM 1593 C CA . GLY A 1 208 ? -44.704 23.010 -1.096 1.00 106.08 208 GLY A CA 1
ATOM 1594 C C . GLY A 1 208 ? -44.365 21.583 -1.498 1.00 108.54 208 GLY A C 1
ATOM 1595 O O . GLY A 1 208 ? -45.020 20.976 -2.353 1.00 109.55 208 GLY A O 1
ATOM 1596 N N . GLN A 1 209 ? -43.323 21.048 -0.870 1.00 106.86 209 GLN A N 1
ATOM 1597 C CA . GLN A 1 209 ? -42.841 19.708 -1.164 1.00 103.30 209 GLN A CA 1
ATOM 1598 C C . GLN A 1 209 ? -43.656 18.639 -0.463 1.00 103.37 209 GLN A C 1
ATOM 1599 O O . GLN A 1 209 ? -44.287 18.885 0.567 1.00 96.86 209 GLN A O 1
ATOM 1605 N N . THR A 1 210 ? -43.619 17.440 -1.029 1.00 109.56 210 THR A N 1
ATOM 1606 C CA . THR A 1 210 ? -44.189 16.277 -0.385 1.00 102.74 210 THR A CA 1
ATOM 1607 C C . THR A 1 210 ? -43.197 15.833 0.685 1.00 98.19 210 THR A C 1
ATOM 1608 O O . THR A 1 210 ? -42.109 16.386 0.804 1.00 97.35 210 THR A O 1
ATOM 1612 N N . VAL A 1 211 ? -43.574 14.827 1.456 1.00 99.05 211 VAL A N 1
ATOM 1613 C CA . VAL A 1 211 ? -42.762 14.372 2.571 1.00 95.81 211 VAL A CA 1
ATOM 1614 C C . VAL A 1 211 ? -42.053 13.053 2.227 1.00 99.40 211 VAL A C 1
ATOM 1615 O O . VAL A 1 211 ? -41.134 12.614 2.923 1.00 94.21 211 VAL A O 1
ATOM 1619 N N . ASN A 1 212 ? -42.466 12.457 1.113 1.00 102.62 212 ASN A N 1
ATOM 1620 C CA . ASN A 1 212 ? -41.961 11.161 0.670 1.00 93.89 212 ASN A CA 1
ATOM 1621 C C . ASN A 1 212 ? -40.446 10.996 0.701 1.00 97.49 212 ASN A C 1
ATOM 1622 O O . ASN A 1 212 ? -39.943 9.893 0.936 1.00 93.76 212 ASN A O 1
ATOM 1627 N N . ALA A 1 213 ? -39.720 12.083 0.456 1.00 96.48 213 ALA A N 1
ATOM 1628 C CA . ALA A 1 213 ? -38.265 12.018 0.385 1.00 90.88 213 ALA A CA 1
ATOM 1629 C C . ALA A 1 213 ? -37.649 11.693 1.745 1.00 91.81 213 ALA A C 1
ATOM 1630 O O . ALA A 1 213 ? -36.706 10.910 1.842 1.00 86.70 213 ALA A O 1
ATOM 1632 N N . GLY A 1 214 ? -38.190 12.303 2.794 1.00 97.65 214 GLY A N 1
ATOM 1633 C CA . GLY A 1 214 ? -37.671 12.120 4.137 1.00 94.90 214 GLY A CA 1
ATOM 1634 C C . GLY A 1 214 ? -38.043 10.773 4.712 1.00 92.14 214 GLY A C 1
ATOM 1635 O O . GLY A 1 214 ? -37.265 10.168 5.451 1.00 95.68 214 GLY A O 1
ATOM 1636 N N . VAL A 1 215 ? -39.240 10.303 4.380 1.00 88.53 215 VAL A N 1
ATOM 1637 C CA . VAL A 1 215 ? -39.643 8.955 4.748 1.00 90.03 215 VAL A CA 1
ATOM 1638 C C . VAL A 1 215 ? -38.668 7.953 4.124 1.00 92.22 215 VAL A C 1
ATOM 1639 O O . VAL A 1 215 ? -38.213 7.022 4.785 1.00 90.97 215 VAL A O 1
ATOM 1643 N N . ALA A 1 216 ? -38.332 8.179 2.855 1.00 93.46 216 ALA A N 1
ATOM 1644 C CA . ALA A 1 216 ? -37.468 7.281 2.089 1.00 83.73 216 ALA A CA 1
ATOM 1645 C C . ALA A 1 216 ? -36.036 7.228 2.595 1.00 89.68 216 ALA A C 1
ATOM 1646 O O . ALA A 1 216 ? -35.424 6.158 2.600 1.00 97.41 216 ALA A O 1
ATOM 1648 N N . GLU A 1 217 ? -35.488 8.373 2.996 1.00 89.14 217 GLU A N 1
ATOM 1649 C CA . GLU A 1 217 ? -34.092 8.417 3.438 1.00 88.51 217 GLU A CA 1
ATOM 1650 C C . GLU A 1 217 ? -33.910 7.792 4.824 1.00 85.77 217 GLU A C 1
ATOM 1651 O O . GLU A 1 217 ? -32.793 7.680 5.333 1.00 80.23 217 GLU A O 1
ATOM 1657 N N . ARG A 1 218 ? -35.020 7.359 5.413 1.00 87.27 218 ARG A N 1
ATOM 1658 C CA . ARG A 1 218 ? -34.995 6.684 6.702 1.00 86.24 218 ARG A CA 1
ATOM 1659 C C . ARG A 1 218 ? -34.442 7.607 7.773 1.00 82.35 218 ARG A C 1
ATOM 1660 O O . ARG A 1 218 ? -33.762 7.161 8.691 1.00 83.04 218 ARG A O 1
ATOM 1668 N N . SER A 1 219 ? -34.724 8.897 7.656 1.00 88.55 219 SER A N 1
ATOM 1669 C CA . SER A 1 219 ? -34.278 9.831 8.678 1.00 88.96 219 SER A CA 1
ATOM 1670 C C . SER A 1 219 ? -35.284 9.895 9.821 1.00 82.67 219 SER A C 1
ATOM 1671 O O . SER A 1 219 ? -36.484 9.708 9.625 1.00 85.95 219 SER A O 1
ATOM 1674 N N . TRP A 1 220 ? -34.778 10.146 11.018 1.00 79.86 220 TRP A N 1
ATOM 1675 C CA . TRP A 1 220 ? -35.588 10.157 12.223 1.00 78.98 220 TRP A CA 1
ATOM 1676 C C . TRP A 1 220 ? -36.625 11.270 12.230 1.00 86.85 220 TRP A C 1
ATOM 1677 O O . TRP A 1 220 ? -37.550 11.264 13.040 1.00 87.00 220 TRP A O 1
ATOM 1688 N N . LEU A 1 221 ? -36.461 12.239 11.337 1.00 88.28 221 LEU A N 1
ATOM 1689 C CA . LEU A 1 221 ? -37.362 13.380 11.299 1.00 82.10 221 LEU A CA 1
ATOM 1690 C C . LEU A 1 221 ? -38.750 12.985 10.839 1.00 81.70 221 LEU A C 1
ATOM 1691 O O . LEU A 1 221 ? -39.748 13.475 11.361 1.00 81.48 221 LEU A O 1
ATOM 1696 N N . TYR A 1 222 ? -38.811 12.096 9.855 1.00 85.20 222 TYR A N 1
ATOM 1697 C CA . TYR A 1 222 ? -40.092 11.648 9.317 1.00 85.20 222 TYR A CA 1
ATOM 1698 C C . TYR A 1 222 ? -40.499 10.267 9.844 1.00 83.71 222 TYR A C 1
ATOM 1699 O O . TYR A 1 222 ? -41.549 9.734 9.471 1.00 82.90 222 TYR A O 1
ATOM 1708 N N . LEU A 1 223 ? -39.667 9.698 10.715 1.00 81.50 223 LEU A N 1
ATOM 1709 C CA . LEU A 1 223 ? -40.000 8.451 11.401 1.00 81.05 223 LEU A CA 1
ATOM 1710 C C . LEU A 1 223 ? -40.399 7.318 10.465 1.00 79.37 223 LEU A C 1
ATOM 1711 O O . LEU A 1 223 ? -41.385 6.639 10.727 1.00 81.78 223 LEU A O 1
ATOM 1716 N N . LYS A 1 224 ? -39.652 7.112 9.384 1.00 77.18 224 LYS A N 1
ATOM 1717 C CA . LYS A 1 224 ? -39.945 6.004 8.470 1.00 84.85 224 LYS A CA 1
ATOM 1718 C C . LYS A 1 224 ? -41.439 5.897 8.130 1.00 87.86 224 LYS A C 1
ATOM 1719 O O . LYS A 1 224 ? -41.979 4.790 8.019 1.00 88.26 224 LYS A O 1
ATOM 1725 N N . GLY A 1 225 ? -42.113 7.032 7.979 1.00 79.50 225 GLY A N 1
ATOM 1726 C CA . GLY A 1 225 ? -43.524 7.011 7.645 1.00 79.40 225 GLY A CA 1
ATOM 1727 C C . GLY A 1 225 ? -44.434 6.611 8.797 1.00 85.81 225 GLY A C 1
ATOM 1728 O O . GLY A 1 225 ? -45.617 6.305 8.596 1.00 89.54 225 GLY A O 1
ATOM 1729 N N . SER A 1 226 ? -43.893 6.643 10.011 1.00 83.85 226 SER A N 1
ATOM 1730 C CA . SER A 1 226 ? -44.619 6.187 11.192 1.00 84.62 226 SER A CA 1
ATOM 1731 C C . SER A 1 226 ? -45.010 7.348 12.122 1.00 83.63 226 SER A C 1
ATOM 1732 O O . SER A 1 226 ? -45.210 7.162 13.322 1.00 81.85 226 SER A O 1
ATOM 1735 N N . TYR A 1 227 ? -45.124 8.543 11.548 1.00 85.95 227 TYR A N 1
ATOM 1736 C CA . TYR A 1 227 ? -45.450 9.752 12.296 1.00 80.73 227 TYR A CA 1
ATOM 1737 C C . TYR A 1 227 ? -46.934 9.799 12.628 1.00 84.65 227 TYR A C 1
ATOM 1738 O O . TYR A 1 227 ? -47.717 9.046 12.058 1.00 86.55 227 TYR A O 1
ATOM 1747 N N . MET A 1 228 ? -47.321 10.686 13.543 1.00 83.77 228 MET A N 1
ATOM 1748 C CA . MET A 1 228 ? -48.720 10.813 13.932 1.00 81.60 228 MET A CA 1
ATOM 1749 C C . MET A 1 228 ? -49.507 11.627 12.915 1.00 86.15 228 MET A C 1
ATOM 1750 O O . MET A 1 228 ? -49.091 12.711 12.505 1.00 84.10 228 MET A O 1
ATOM 1755 N N . ARG A 1 229 ? -50.648 11.093 12.504 1.00 90.46 229 ARG A N 1
ATOM 1756 C CA . ARG A 1 229 ? -51.608 11.870 11.751 1.00 81.38 229 ARG A CA 1
ATOM 1757 C C . ARG A 1 229 ? -52.698 12.232 12.741 1.00 81.13 229 ARG A C 1
ATOM 1758 O O . ARG A 1 229 ? -53.364 11.362 13.281 1.00 89.34 229 ARG A O 1
ATOM 1766 N N . CYS A 1 230 ? -52.838 13.524 13.016 1.00 86.51 230 CYS A N 1
ATOM 1767 C CA . CYS A 1 230 ? -53.746 13.992 14.053 1.00 88.26 230 CYS A CA 1
ATOM 1768 C C . CYS A 1 230 ? -55.194 14.049 13.590 1.00 92.77 230 CYS A C 1
ATOM 1769 O O . CYS A 1 230 ? -55.476 14.272 12.415 1.00 93.08 230 CYS A O 1
ATOM 1772 N N . ASP A 1 231 ? -56.108 13.840 14.527 1.00 91.46 231 ASP A N 1
ATOM 1773 C CA . ASP A 1 231 ? -57.484 14.263 14.335 1.00 95.04 231 ASP A CA 1
ATOM 1774 C C . ASP A 1 231 ? -57.692 15.510 15.192 1.00 91.72 231 ASP A C 1
ATOM 1775 O O . ASP A 1 231 ? -56.809 15.880 15.968 1.00 86.95 231 ASP A O 1
ATOM 1780 N N . ARG A 1 232 ? -58.846 16.155 15.055 1.00 89.54 232 ARG A N 1
ATOM 1781 C CA . ARG A 1 232 ? -59.129 17.372 15.811 1.00 88.29 232 ARG A CA 1
ATOM 1782 C C . ARG A 1 232 ? -58.811 17.240 17.303 1.00 84.30 232 ARG A C 1
ATOM 1783 O O . ARG A 1 232 ? -58.316 18.175 17.915 1.00 87.17 232 ARG A O 1
ATOM 1791 N N . LYS A 1 233 ? -59.099 16.086 17.889 1.00 84.18 233 LYS A N 1
ATOM 1792 C CA . LYS A 1 233 ? -58.898 15.897 19.324 1.00 85.57 233 LYS A CA 1
ATOM 1793 C C . LYS A 1 233 ? -57.423 15.819 19.713 1.00 86.93 233 LYS A C 1
ATOM 1794 O O . LYS A 1 233 ? -57.037 16.225 20.813 1.00 84.97 233 LYS A O 1
ATOM 1800 N N . MET A 1 234 ? -56.603 15.272 18.821 1.00 86.41 234 MET A N 1
ATOM 1801 C CA . MET A 1 234 ? -55.176 15.167 19.079 1.00 85.91 234 MET A CA 1
ATOM 1802 C C . MET A 1 234 ? -54.519 16.534 18.915 1.00 88.86 234 MET A C 1
ATOM 1803 O O . MET A 1 234 ? -53.509 16.827 19.559 1.00 88.77 234 MET A O 1
ATOM 1808 N N . GLU A 1 235 ? -55.101 17.366 18.053 1.00 83.85 235 GLU A N 1
ATOM 1809 C CA . GLU A 1 235 ? -54.584 18.705 17.806 1.00 79.32 235 GLU A CA 1
ATOM 1810 C C . GLU A 1 235 ? -54.798 19.576 19.031 1.00 76.82 235 GLU A C 1
ATOM 1811 O O . GLU A 1 235 ? -54.066 20.528 19.263 1.00 81.76 235 GLU A O 1
ATOM 1817 N N . VAL A 1 236 ? -55.793 19.225 19.831 1.00 77.46 236 VAL A N 1
ATOM 1818 C CA . VAL A 1 236 ? -56.030 19.910 21.092 1.00 77.06 236 VAL A CA 1
ATOM 1819 C C . VAL A 1 236 ? -54.997 19.457 22.117 1.00 75.20 236 VAL A C 1
ATOM 1820 O O . VAL A 1 236 ? -54.495 20.255 22.902 1.00 76.71 236 VAL A O 1
ATOM 1824 N N . ALA A 1 237 ? -54.664 18.173 22.090 1.00 78.93 237 ALA A N 1
ATOM 1825 C CA . ALA A 1 237 ? -53.639 17.630 22.976 1.00 77.07 237 ALA A CA 1
ATOM 1826 C C . ALA A 1 237 ? -52.291 18.304 22.701 1.00 80.99 237 ALA A C 1
ATOM 1827 O O . ALA A 1 237 ? -51.567 18.680 23.624 1.00 78.97 237 ALA A O 1
ATOM 1829 N N . PHE A 1 238 ? -51.973 18.458 21.421 1.00 80.31 238 PHE A N 1
ATOM 1830 C CA . PHE A 1 238 ? -50.764 19.147 20.999 1.00 74.94 238 PHE A CA 1
ATOM 1831 C C . PHE A 1 238 ? -50.643 20.520 21.670 1.00 78.30 238 PHE A C 1
ATOM 1832 O O . PHE A 1 238 ? -49.704 20.751 22.424 1.00 74.93 238 PHE A O 1
ATOM 1840 N N . MET A 1 239 ? -51.595 21.414 21.385 1.00 78.08 239 MET A N 1
ATOM 1841 C CA . MET A 1 239 ? -51.745 22.703 22.070 1.00 70.32 239 MET A CA 1
ATOM 1842 C C . MET A 1 239 ? -51.431 22.649 23.553 1.00 75.47 239 MET A C 1
ATOM 1843 O O . MET A 1 239 ? -50.710 23.493 24.073 1.00 76.32 239 MET A O 1
ATOM 1848 N N . VAL A 1 240 ? -52.021 21.682 24.245 1.00 78.05 240 VAL A N 1
ATOM 1849 C CA . VAL A 1 240 ? -51.820 21.548 25.681 1.00 76.40 240 VAL A CA 1
ATOM 1850 C C . VAL A 1 240 ? -50.370 21.208 26.005 1.00 78.64 240 VAL A C 1
ATOM 1851 O O . VAL A 1 240 ? -49.848 21.630 27.037 1.00 80.84 240 VAL A O 1
ATOM 1855 N N . CYS A 1 241 ? -49.722 20.453 25.120 1.00 73.58 241 CYS A N 1
ATOM 1856 C CA . CYS A 1 241 ? -48.302 20.149 25.268 1.00 72.58 241 CYS A CA 1
ATOM 1857 C C . CYS A 1 241 ? -47.445 21.363 24.947 1.00 78.41 241 CYS A C 1
ATOM 1858 O O . CYS A 1 241 ? -46.383 21.565 25.534 1.00 77.60 241 CYS A O 1
ATOM 1861 N N . ALA A 1 242 ? -47.919 22.166 24.000 1.00 78.97 242 ALA A N 1
ATOM 1862 C CA . ALA A 1 242 ? -47.186 23.318 23.528 1.00 63.56 242 ALA A CA 1
ATOM 1863 C C . ALA A 1 242 ? -47.208 24.409 24.578 1.00 71.07 242 ALA A C 1
ATOM 1864 O O . ALA A 1 242 ? -46.437 25.365 24.502 1.00 76.05 242 ALA A O 1
ATOM 1866 N N . ILE A 1 243 ? -48.082 24.273 25.567 1.00 68.83 243 ILE A N 1
ATOM 1867 C CA . ILE A 1 243 ? -48.074 25.216 26.681 1.00 72.34 243 ILE A CA 1
ATOM 1868 C C . ILE A 1 243 ? -46.685 25.257 27.299 1.00 73.91 243 ILE A C 1
ATOM 1869 O O . ILE A 1 243 ? -46.112 24.224 27.606 1.00 78.18 243 ILE A O 1
ATOM 1874 N N . ASN A 1 244 ? -46.140 26.449 27.484 1.00 75.72 244 ASN A N 1
ATOM 1875 C CA . ASN A 1 244 ? -44.800 26.585 28.036 1.00 71.73 244 ASN A CA 1
ATOM 1876 C C . ASN A 1 244 ? -44.825 27.324 29.380 1.00 74.88 244 ASN A C 1
ATOM 1877 O O . ASN A 1 244 ? -44.943 28.540 29.413 1.00 75.36 244 ASN A O 1
ATOM 1882 N N . PRO A 1 245 ? -44.747 26.588 30.499 1.00 73.93 245 PRO A N 1
ATOM 1883 C CA . PRO A 1 245 ? -44.893 27.203 31.829 1.00 78.84 245 PRO A CA 1
ATOM 1884 C C . PRO A 1 245 ? -43.681 28.042 32.246 1.00 76.65 245 PRO A C 1
ATOM 1885 O O . PRO A 1 245 ? -43.640 28.615 33.339 1.00 78.51 245 PRO A O 1
ATOM 1889 N N . SER A 1 246 ? -42.686 28.115 31.375 1.00 75.13 246 SER A N 1
ATOM 1890 C CA . SER A 1 246 ? -41.404 28.661 31.807 1.00 81.91 246 SER A CA 1
ATOM 1891 C C . SER A 1 246 ? -41.267 30.190 31.705 1.00 78.61 246 SER A C 1
ATOM 1892 O O . SER A 1 246 ? -41.397 30.784 30.637 1.00 79.43 246 SER A O 1
ATOM 1895 N N . ILE A 1 247 ? -41.020 30.806 32.855 1.00 80.14 247 ILE A N 1
ATOM 1896 C CA . ILE A 1 247 ? -40.927 32.253 32.980 1.00 84.49 247 ILE A CA 1
ATOM 1897 C C . ILE A 1 247 ? -39.504 32.676 32.719 1.00 87.34 247 ILE A C 1
ATOM 1898 O O . ILE A 1 247 ? -39.233 33.592 31.941 1.00 82.24 247 ILE A O 1
ATOM 1903 N N . ASP A 1 248 ? -38.602 31.993 33.408 1.00 91.98 248 ASP A N 1
ATOM 1904 C CA . ASP A 1 248 ? -37.184 32.240 33.308 1.00 84.36 248 ASP A CA 1
ATOM 1905 C C . ASP A 1 248 ? -36.521 30.930 32.968 1.00 88.68 248 ASP A C 1
ATOM 1906 O O . ASP A 1 248 ? -37.180 29.909 32.845 1.00 94.89 248 ASP A O 1
ATOM 1911 N N . LEU A 1 249 ? -35.206 30.959 32.848 1.00 89.54 249 LEU A N 1
ATOM 1912 C CA . LEU A 1 249 ? -34.431 29.749 32.675 1.00 83.87 249 LEU A CA 1
ATOM 1913 C C . LEU A 1 249 ? -34.540 28.827 33.891 1.00 85.33 249 LEU A C 1
ATOM 1914 O O . LEU A 1 249 ? -34.366 27.619 33.774 1.00 82.74 249 LEU A O 1
ATOM 1919 N N . HIS A 1 250 ? -34.823 29.383 35.062 1.00 88.12 250 HIS A N 1
ATOM 1920 C CA . HIS A 1 250 ? -34.788 28.574 36.283 1.00 90.26 250 HIS A CA 1
ATOM 1921 C C . HIS A 1 250 ? -36.131 28.567 37.011 1.00 91.60 250 HIS A C 1
ATOM 1922 O O . HIS A 1 250 ? -36.311 27.861 38.007 1.00 85.71 250 HIS A O 1
ATOM 1929 N N . THR A 1 251 ? -37.062 29.364 36.494 1.00 92.20 251 THR A N 1
ATOM 1930 C CA . THR A 1 251 ? -38.319 29.650 37.160 1.00 85.22 251 THR A CA 1
ATOM 1931 C C . THR A 1 251 ? -39.453 29.175 36.263 1.00 85.15 251 THR A C 1
ATOM 1932 O O . THR A 1 251 ? -39.339 29.264 35.044 1.00 87.63 251 THR A O 1
ATOM 1936 N N . ASP A 1 252 ? -40.533 28.665 36.861 1.00 85.92 252 ASP A N 1
ATOM 1937 C CA . ASP A 1 252 ? -41.722 28.197 36.122 1.00 84.29 252 ASP A CA 1
ATOM 1938 C C . ASP A 1 252 ? -43.012 28.730 36.749 1.00 82.12 252 ASP A C 1
ATOM 1939 O O . ASP A 1 252 ? -43.078 28.892 37.963 1.00 84.40 252 ASP A O 1
ATOM 1944 N N . SER A 1 253 ? -44.035 28.986 35.931 1.00 83.60 253 SER A N 1
ATOM 1945 C CA . SER A 1 253 ? -45.352 29.438 36.428 1.00 85.74 253 SER A CA 1
ATOM 1946 C C . SER A 1 253 ? -46.172 28.298 37.014 1.00 81.76 253 SER A C 1
ATOM 1947 O O . SER A 1 253 ? -46.561 27.380 36.303 1.00 80.41 253 SER A O 1
ATOM 1950 N N . LEU A 1 254 ? -46.455 28.386 38.308 1.00 84.53 254 LEU A N 1
ATOM 1951 C CA . LEU A 1 254 ? -47.197 27.351 39.010 1.00 87.88 254 LEU A CA 1
ATOM 1952 C C . LEU A 1 254 ? -48.614 27.142 38.446 1.00 91.07 254 LEU A C 1
ATOM 1953 O O . LEU A 1 254 ? -49.100 26.007 38.391 1.00 93.70 254 LEU A O 1
ATOM 1958 N N . GLU A 1 255 ? -49.276 28.213 38.016 1.00 83.88 255 GLU A N 1
ATOM 1959 C CA . GLU A 1 255 ? -50.610 28.055 37.439 1.00 83.72 255 GLU A CA 1
ATOM 1960 C C . GLU A 1 255 ? -50.557 27.454 36.029 1.00 82.26 255 GLU A C 1
ATOM 1961 O O . GLU A 1 255 ? -51.423 26.669 35.652 1.00 81.67 255 GLU A O 1
ATOM 1967 N N . LEU A 1 256 ? -49.534 27.806 35.256 1.00 83.39 256 LEU A N 1
ATOM 1968 C CA . LEU A 1 256 ? -49.371 27.235 33.917 1.00 79.68 256 LEU A CA 1
ATOM 1969 C C . LEU A 1 256 ? -49.015 25.746 33.959 1.00 81.55 256 LEU A C 1
ATOM 1970 O O . LEU A 1 256 ? -49.204 25.032 32.975 1.00 83.54 256 LEU A O 1
ATOM 1975 N N . LEU A 1 257 ? -48.488 25.287 35.094 1.00 82.46 257 LEU A N 1
ATOM 1976 C CA . LEU A 1 257 ? -48.141 23.880 35.276 1.00 76.76 257 LEU A CA 1
ATOM 1977 C C . LEU A 1 257 ? -49.368 23.087 35.669 1.00 80.48 257 LEU A C 1
ATOM 1978 O O . LEU A 1 257 ? -49.617 22.007 35.137 1.00 81.22 257 LEU A O 1
ATOM 1983 N N . GLN A 1 258 ? -50.129 23.636 36.609 1.00 84.81 258 GLN A N 1
ATOM 1984 C CA . GLN A 1 258 ? -51.423 23.085 36.985 1.00 79.16 258 GLN A CA 1
ATOM 1985 C C . GLN A 1 258 ? -52.365 23.022 35.789 1.00 78.41 258 GLN A C 1
ATOM 1986 O O . GLN A 1 258 ? -52.991 21.996 35.538 1.00 78.71 258 GLN A O 1
ATOM 1992 N N . LEU A 1 259 ? -52.463 24.120 35.050 1.00 76.70 259 LEU A N 1
ATOM 1993 C CA . LEU A 1 259 ? -53.332 24.163 33.882 1.00 75.99 259 LEU A CA 1
ATOM 1994 C C . LEU A 1 259 ? -53.013 23.062 32.872 1.00 79.86 259 LEU A C 1
ATOM 1995 O O . LEU A 1 259 ? -53.917 22.373 32.403 1.00 83.02 259 LEU A O 1
ATOM 2000 N N . GLN A 1 260 ? -51.733 22.904 32.533 1.00 79.57 260 GLN A N 1
ATOM 2001 C CA . GLN A 1 260 ? -51.310 21.901 31.558 1.00 77.25 260 GLN A CA 1
ATOM 2002 C C . GLN A 1 260 ? -51.549 20.505 32.120 1.00 79.86 260 GLN A C 1
ATOM 2003 O O . GLN A 1 260 ? -51.910 19.577 31.396 1.00 82.27 260 GLN A O 1
ATOM 2009 N N . GLN A 1 261 ? -51.346 20.369 33.424 1.00 78.96 261 GLN A N 1
ATOM 2010 C CA . GLN A 1 261 ? -51.557 19.105 34.114 1.00 78.84 261 GLN A CA 1
ATOM 2011 C C . GLN A 1 261 ? -53.031 18.692 34.060 1.00 84.30 261 GLN A C 1
ATOM 2012 O O . GLN A 1 261 ? -53.364 17.606 33.584 1.00 79.86 261 GLN A O 1
ATOM 2018 N N . LYS A 1 262 ? -53.911 19.568 34.540 1.00 78.98 262 LYS A N 1
ATOM 2019 C CA . LYS A 1 262 ? -55.341 19.302 34.524 1.00 72.16 262 LYS A CA 1
ATOM 2020 C C . LYS A 1 262 ? -55.850 19.030 33.114 1.00 80.31 262 LYS A C 1
ATOM 2021 O O . LYS A 1 262 ? -56.678 18.139 32.895 1.00 87.04 262 LYS A O 1
ATOM 2027 N N . LEU A 1 263 ? -55.371 19.812 32.157 1.00 80.10 263 LEU A N 1
ATOM 2028 C CA . LEU A 1 263 ? -55.832 19.673 30.783 1.00 81.96 263 LEU A CA 1
ATOM 2029 C C . LEU A 1 263 ? -55.391 18.334 30.201 1.00 76.45 263 LEU A C 1
ATOM 2030 O O . LEU A 1 263 ? -56.046 17.769 29.330 1.00 71.29 263 LEU A O 1
ATOM 2035 N N . LEU A 1 264 ? -54.263 17.836 30.682 1.00 75.48 264 LEU A N 1
ATOM 2036 C CA . LEU A 1 264 ? -53.749 16.574 30.186 1.00 82.33 264 LEU A CA 1
ATOM 2037 C C . LEU A 1 264 ? -54.550 15.415 30.789 1.00 86.78 264 LEU A C 1
ATOM 2038 O O . LEU A 1 264 ? -54.888 14.455 30.092 1.00 85.23 264 LEU A O 1
ATOM 2043 N N . TRP A 1 265 ? -54.874 15.519 32.076 1.00 86.80 265 TRP A N 1
ATOM 2044 C CA . TRP A 1 265 ? -55.750 14.538 32.707 1.00 87.00 265 TRP A CA 1
ATOM 2045 C C . TRP A 1 265 ? -57.100 14.504 32.009 1.00 84.08 265 TRP A C 1
ATOM 2046 O O . TRP A 1 265 ? -57.598 13.440 31.661 1.00 85.19 265 TRP A O 1
ATOM 2057 N N . LEU A 1 266 ? -57.683 15.678 31.799 1.00 84.09 266 LEU A N 1
ATOM 2058 C CA . LEU A 1 266 ? -58.925 15.787 31.041 1.00 86.24 266 LEU A CA 1
ATOM 2059 C C . LEU A 1 266 ? -58.836 14.927 29.783 1.00 87.84 266 LEU A C 1
ATOM 2060 O O . LEU A 1 266 ? -59.697 14.081 29.521 1.00 90.72 266 LEU A O 1
ATOM 2065 N N . LEU A 1 267 ? -57.773 15.141 29.018 1.00 87.05 267 LEU A N 1
ATOM 2066 C CA . LEU A 1 267 ? -57.571 14.434 27.761 1.00 87.00 267 LEU A CA 1
ATOM 2067 C C . LEU A 1 267 ? -57.402 12.937 27.977 1.00 88.35 267 LEU A C 1
ATOM 2068 O O . LEU A 1 267 ? -58.012 12.134 27.270 1.00 84.47 267 LEU A O 1
ATOM 2073 N N . TYR A 1 268 ? -56.569 12.577 28.953 1.00 90.35 268 TYR A N 1
ATOM 2074 C CA . TYR A 1 268 ? -56.330 11.179 29.304 1.00 90.23 268 TYR A CA 1
ATOM 2075 C C . TYR A 1 268 ? -57.654 10.435 29.481 1.00 88.81 268 TYR A C 1
ATOM 2076 O O . TYR A 1 268 ? -57.918 9.436 28.812 1.00 88.31 268 TYR A O 1
ATOM 2085 N N . ASP A 1 269 ? -58.488 10.945 30.377 1.00 85.67 269 ASP A N 1
ATOM 2086 C CA . ASP A 1 269 ? -59.784 10.350 30.658 1.00 87.47 269 ASP A CA 1
ATOM 2087 C C . ASP A 1 269 ? -60.669 10.134 29.425 1.00 90.94 269 ASP A C 1
ATOM 2088 O O . ASP A 1 269 ? -61.271 9.071 29.273 1.00 93.90 269 ASP A O 1
ATOM 2093 N N . LEU A 1 270 ? -60.754 11.122 28.544 1.00 88.40 270 LEU A N 1
ATOM 2094 C CA . LEU A 1 270 ? -61.563 10.955 27.337 1.00 86.65 270 LEU A CA 1
ATOM 2095 C C . LEU A 1 270 ? -60.869 10.084 26.285 1.00 84.19 270 LEU A C 1
ATOM 2096 O O . LEU A 1 270 ? -61.275 10.057 25.125 1.00 81.86 270 LEU A O 1
ATOM 2101 N N . GLY A 1 271 ? -59.813 9.388 26.694 1.00 80.13 271 GLY A N 1
ATOM 2102 C CA . GLY A 1 271 ? -59.103 8.471 25.818 1.00 81.12 271 GLY A CA 1
ATOM 2103 C C . GLY A 1 271 ? -58.353 9.102 24.657 1.00 88.78 271 GLY A C 1
ATOM 2104 O O . GLY A 1 271 ? -58.065 8.441 23.654 1.00 86.58 271 GLY A O 1
ATOM 2105 N N . HIS A 1 272 ? -58.015 10.380 24.796 1.00 90.03 272 HIS A N 1
ATOM 2106 C CA . HIS A 1 272 ? -57.441 11.138 23.689 1.00 86.54 272 HIS A CA 1
ATOM 2107 C C . HIS A 1 272 ? -55.910 11.107 23.631 1.00 86.59 272 HIS A C 1
ATOM 2108 O O . HIS A 1 272 ? -55.319 11.380 22.586 1.00 80.35 272 HIS A O 1
ATOM 2115 N N . LEU A 1 273 ? -55.291 10.750 24.754 1.00 88.18 273 LEU A N 1
ATOM 2116 C CA . LEU A 1 273 ? -53.845 10.581 24.848 1.00 85.37 273 LEU A CA 1
ATOM 2117 C C . LEU A 1 273 ? -53.448 9.178 24.396 1.00 85.82 273 LEU A C 1
ATOM 2118 O O . LEU A 1 273 ? -52.269 8.854 24.268 1.00 81.88 273 LEU A O 1
ATOM 2123 N N . GLU A 1 274 ? -54.462 8.356 24.169 1.00 86.72 274 GLU A N 1
ATOM 2124 C CA . GLU A 1 274 ? -54.302 6.972 23.742 1.00 92.08 274 GLU A CA 1
ATOM 2125 C C . GLU A 1 274 ? -53.173 6.797 22.728 1.00 86.72 274 GLU A C 1
ATOM 2126 O O . GLU A 1 274 ? -52.328 5.918 22.882 1.00 89.00 274 GLU A O 1
ATOM 2132 N N . ARG A 1 275 ? -53.156 7.636 21.696 1.00 81.39 275 ARG A N 1
ATOM 2133 C CA . ARG A 1 275 ? -52.230 7.436 20.585 1.00 81.07 275 ARG A CA 1
ATOM 2134 C C . ARG A 1 275 ? -51.129 8.483 20.548 1.00 83.32 275 ARG A C 1
ATOM 2135 O O . ARG A 1 275 ? -50.520 8.738 19.506 1.00 78.05 275 ARG A O 1
ATOM 2143 N N . TYR A 1 276 ? -50.861 9.073 21.703 1.00 84.49 276 TYR A N 1
ATOM 2144 C CA . TYR A 1 276 ? -49.957 10.204 21.776 1.00 78.27 276 TYR A CA 1
ATOM 2145 C C . TYR A 1 276 ? -48.899 9.970 22.846 1.00 77.82 276 TYR A C 1
ATOM 2146 O O . TYR A 1 276 ? -48.978 10.524 23.942 1.00 78.07 276 TYR A O 1
ATOM 2155 N N . PRO A 1 277 ? -47.897 9.146 22.519 1.00 73.62 277 PRO A N 1
ATOM 2156 C CA . PRO A 1 277 ? -46.818 8.783 23.440 1.00 78.25 277 PRO A CA 1
ATOM 2157 C C . PRO A 1 277 ? -46.189 9.996 24.136 1.00 81.82 277 PRO A C 1
ATOM 2158 O O . PRO A 1 277 ? -45.966 9.936 25.351 1.00 82.09 277 PRO A O 1
ATOM 2162 N N . MET A 1 278 ? -45.911 11.068 23.390 1.00 79.21 278 MET A N 1
ATOM 2163 C CA . MET A 1 278 ? -45.232 12.237 23.966 1.00 83.82 278 MET A CA 1
ATOM 2164 C C . MET A 1 278 ? -46.080 12.972 25.013 1.00 76.95 278 MET A C 1
ATOM 2165 O O . MET A 1 278 ? -45.565 13.416 26.036 1.00 77.49 278 MET A O 1
ATOM 2170 N N . ALA A 1 279 ? -47.376 13.091 24.757 1.00 75.67 279 ALA A N 1
ATOM 2171 C CA . ALA A 1 279 ? -48.286 13.693 25.724 1.00 77.59 279 ALA A CA 1
ATOM 2172 C C . ALA A 1 279 ? -48.297 12.903 27.025 1.00 80.55 279 ALA A C 1
ATOM 2173 O O . ALA A 1 279 ? -48.393 13.471 28.111 1.00 79.37 279 ALA A O 1
ATOM 2175 N N . LEU A 1 280 ? -48.210 11.583 26.902 1.00 82.43 280 LEU A N 1
ATOM 2176 C CA . LEU A 1 280 ? -48.212 10.694 28.056 1.00 80.58 280 LEU A CA 1
ATOM 2177 C C . LEU A 1 280 ? -46.985 10.938 28.932 1.00 82.70 280 LEU A C 1
ATOM 2178 O O . LEU A 1 280 ? -47.109 11.166 30.135 1.00 84.46 280 LEU A O 1
ATOM 2183 N N . GLY A 1 281 ? -45.804 10.889 28.323 1.00 78.94 281 GLY A N 1
ATOM 2184 C CA . GLY A 1 281 ? -44.570 11.247 29.002 1.00 82.42 281 GLY A CA 1
ATOM 2185 C C . GLY A 1 281 ? -44.520 12.669 29.550 1.00 82.18 281 GLY A C 1
ATOM 2186 O O . GLY A 1 281 ? -44.050 12.891 30.667 1.00 82.72 281 GLY A O 1
ATOM 2187 N N . ASN A 1 282 ? -44.980 13.637 28.762 1.00 81.63 282 ASN A N 1
ATOM 2188 C CA . ASN A 1 282 ? -45.131 15.008 29.247 1.00 80.99 282 ASN A CA 1
ATOM 2189 C C . ASN A 1 282 ? -45.891 14.982 30.570 1.00 81.84 282 ASN A C 1
ATOM 2190 O O . ASN A 1 282 ? -45.425 15.504 31.583 1.00 81.99 282 ASN A O 1
ATOM 2195 N N . LEU A 1 283 ? -47.058 14.347 30.552 1.00 83.80 283 LEU A N 1
ATOM 2196 C CA . LEU A 1 283 ? -47.899 14.214 31.738 1.00 84.52 283 LEU A CA 1
ATOM 2197 C C . LEU A 1 283 ? -47.176 13.502 32.878 1.00 86.58 283 LEU A C 1
ATOM 2198 O O . LEU A 1 283 ? -47.331 13.867 34.042 1.00 87.94 283 LEU A O 1
ATOM 2203 N N . ALA A 1 284 ? -46.392 12.485 32.542 1.00 83.06 284 ALA A N 1
ATOM 2204 C CA . ALA A 1 284 ? -45.628 11.756 33.546 1.00 86.60 284 ALA A CA 1
ATOM 2205 C C . ALA A 1 284 ? -44.644 12.673 34.278 1.00 90.62 284 ALA A C 1
ATOM 2206 O O . ALA A 1 284 ? -44.614 12.689 35.512 1.00 89.44 284 ALA A O 1
ATOM 2208 N N . ASP A 1 285 ? -43.849 13.432 33.516 1.00 88.69 285 ASP A N 1
ATOM 2209 C CA . ASP A 1 285 ? -42.932 14.429 34.084 1.00 87.42 285 ASP A CA 1
ATOM 2210 C C . ASP A 1 285 ? -43.648 15.398 35.013 1.00 88.50 285 ASP A C 1
ATOM 2211 O O . ASP A 1 285 ? -43.122 15.750 36.071 1.00 87.53 285 ASP A O 1
ATOM 2216 N N . LEU A 1 286 ? -44.840 15.837 34.603 1.00 87.29 286 LEU A N 1
ATOM 2217 C CA . LEU A 1 286 ? -45.629 16.781 35.390 1.00 88.13 286 LEU A CA 1
ATOM 2218 C C . LEU A 1 286 ? -46.037 16.176 36.719 1.00 91.68 286 LEU A C 1
ATOM 2219 O O . LEU A 1 286 ? -46.052 16.853 37.745 1.00 92.39 286 LEU A O 1
ATOM 2224 N N . GLU A 1 287 ? -46.359 14.889 36.698 1.00 96.74 287 GLU A N 1
ATOM 2225 C CA . GLU A 1 287 ? -46.796 14.203 37.906 1.00 100.89 287 GLU A CA 1
ATOM 2226 C C . GLU A 1 287 ? -45.657 14.040 38.910 1.00 102.19 287 GLU A C 1
ATOM 2227 O O . GLU A 1 287 ? -45.864 14.139 40.117 1.00 107.72 287 GLU A O 1
ATOM 2233 N N . GLU A 1 288 ? -44.455 13.795 38.409 1.00 94.77 288 GLU A N 1
ATOM 2234 C CA . GLU A 1 288 ? -43.299 13.660 39.283 1.00 101.72 288 GLU A CA 1
ATOM 2235 C C . GLU A 1 288 ? -43.062 14.915 40.132 1.00 105.03 288 GLU A C 1
ATOM 2236 O O . GLU A 1 288 ? -42.632 14.815 41.283 1.00 103.93 288 GLU A O 1
ATOM 2242 N N . LEU A 1 289 ? -43.344 16.088 39.564 1.00 102.45 289 LEU A N 1
ATOM 2243 C CA . LEU A 1 289 ? -43.150 17.363 40.264 1.00 105.61 289 LEU A CA 1
ATOM 2244 C C . LEU A 1 289 ? -44.198 17.627 41.346 1.00 106.66 289 LEU A C 1
ATOM 2245 O O . LEU A 1 289 ? -43.861 17.962 42.484 1.00 103.05 289 LEU A O 1
ATOM 2250 N N . GLU A 1 290 ? -45.468 17.501 40.970 1.00 103.62 290 GLU A N 1
ATOM 2251 C CA . GLU A 1 290 ? -46.579 17.738 41.887 1.00 108.46 290 GLU A CA 1
ATOM 2252 C C . GLU A 1 290 ? -47.662 16.708 41.653 1.00 107.48 290 GLU A C 1
ATOM 2253 O O . GLU A 1 290 ? -48.641 16.979 40.960 1.00 105.43 290 GLU A O 1
ATOM 2259 N N . PRO A 1 291 ? -47.488 15.515 42.234 1.00 110.26 291 PRO A N 1
ATOM 2260 C CA . PRO A 1 291 ? -48.447 14.425 42.038 1.00 107.68 291 PRO A CA 1
ATOM 2261 C C . PRO A 1 291 ? -49.833 14.819 42.531 1.00 110.19 291 PRO A C 1
ATOM 2262 O O . PRO A 1 291 ? -49.964 15.333 43.645 1.00 108.21 291 PRO A O 1
ATOM 2266 N N . THR A 1 292 ? -50.853 14.603 41.709 1.00 109.24 292 THR A N 1
ATOM 2267 C CA . THR A 1 292 ? -52.212 14.746 42.197 1.00 113.62 292 THR A CA 1
ATOM 2268 C C . THR A 1 292 ? -52.631 13.419 42.821 1.00 117.93 292 THR A C 1
ATOM 2269 O O . THR A 1 292 ? -52.409 12.349 42.239 1.00 109.62 292 THR A O 1
ATOM 2273 N N . PRO A 1 293 ? -53.200 13.487 44.036 1.00 127.04 293 PRO A N 1
ATOM 2274 C CA . PRO A 1 293 ? -53.607 12.307 44.810 1.00 120.76 293 PRO A CA 1
ATOM 2275 C C . PRO A 1 293 ? -54.746 11.560 44.130 1.00 117.06 293 PRO A C 1
ATOM 2276 O O . PRO A 1 293 ? -55.735 12.169 43.713 1.00 106.90 293 PRO A O 1
ATOM 2280 N N . GLY A 1 294 ? -54.597 10.246 44.018 1.00 115.13 294 GLY A N 1
ATOM 2281 C CA . GLY A 1 294 ? -55.623 9.417 43.420 1.00 112.22 294 GLY A CA 1
ATOM 2282 C C . GLY A 1 294 ? -55.229 8.910 42.048 1.00 112.64 294 GLY A C 1
ATOM 2283 O O . GLY A 1 294 ? -55.820 7.964 41.522 1.00 113.76 294 GLY A O 1
ATOM 2284 N N . ARG A 1 295 ? -54.212 9.533 41.469 1.00 113.11 295 ARG A N 1
ATOM 2285 C CA . ARG A 1 295 ? -53.817 9.220 40.105 1.00 105.70 295 ARG A CA 1
ATOM 2286 C C . ARG A 1 295 ? -52.613 8.288 40.050 1.00 102.22 295 ARG A C 1
ATOM 2287 O O . ARG A 1 295 ? -51.865 8.178 41.021 1.00 105.17 295 ARG A O 1
ATOM 2295 N N . PRO A 1 296 ? -52.436 7.607 38.907 1.00 100.50 296 PRO A N 1
ATOM 2296 C CA . PRO A 1 296 ? -51.344 6.666 38.620 1.00 97.36 296 PRO A CA 1
ATOM 2297 C C . PRO A 1 296 ? -49.953 7.267 38.796 1.00 102.05 296 PRO A C 1
ATOM 2298 O O . PRO A 1 296 ? -49.803 8.483 38.921 1.00 104.23 296 PRO A O 1
ATOM 2302 N N . ASP A 1 297 ? -48.940 6.408 38.793 1.00 104.09 297 ASP A N 1
ATOM 2303 C CA . ASP A 1 297 ? -47.556 6.848 38.950 1.00 109.93 297 ASP A CA 1
ATOM 2304 C C . ASP A 1 297 ? -46.939 7.300 37.637 1.00 107.07 297 ASP A C 1
ATOM 2305 O O . ASP A 1 297 ? -47.322 6.821 36.563 1.00 104.17 297 ASP A O 1
ATOM 2310 N N . PRO A 1 298 ? -45.971 8.225 37.721 1.00 105.38 298 PRO A N 1
ATOM 2311 C CA . PRO A 1 298 ? -45.158 8.572 36.557 1.00 101.95 298 PRO A CA 1
ATOM 2312 C C . PRO A 1 298 ? -44.706 7.305 35.844 1.00 96.63 298 PRO A C 1
ATOM 2313 O O . PRO A 1 298 ? -44.941 7.145 34.644 1.00 93.71 298 PRO A O 1
ATOM 2317 N N . LEU A 1 299 ? -44.083 6.403 36.594 1.00 100.23 299 LEU A N 1
ATOM 2318 C CA . LEU A 1 299 ? -43.535 5.181 36.023 1.00 95.25 299 LEU A CA 1
ATOM 2319 C C . LEU A 1 299 ? -44.595 4.398 35.239 1.00 93.60 299 LEU A C 1
ATOM 2320 O O . LEU A 1 299 ? -44.326 3.912 34.139 1.00 91.59 299 LEU A O 1
ATOM 2325 N N . THR A 1 300 ? -45.799 4.293 35.793 1.00 90.08 300 THR A N 1
ATOM 2326 C CA . THR A 1 300 ? -46.922 3.727 35.051 1.00 96.59 300 THR A CA 1
ATOM 2327 C C . THR A 1 300 ? -47.094 4.454 33.716 1.00 95.96 300 THR A C 1
ATOM 2328 O O . THR A 1 300 ? -47.150 3.835 32.651 1.00 93.75 300 THR A O 1
ATOM 2332 N N . LEU A 1 301 ? -47.182 5.778 33.787 1.00 92.58 301 LEU A N 1
ATOM 2333 C CA . LEU A 1 301 ? -47.420 6.596 32.604 1.00 89.95 301 LEU A CA 1
ATOM 2334 C C . LEU A 1 301 ? -46.332 6.473 31.528 1.00 91.15 301 LEU A C 1
ATOM 2335 O O . LEU A 1 301 ? -46.646 6.367 30.341 1.00 90.44 301 LEU A O 1
ATOM 2340 N N . TYR A 1 302 ? -45.063 6.481 31.926 1.00 82.69 302 TYR A N 1
ATOM 2341 C CA . TYR A 1 302 ? -43.999 6.321 30.945 1.00 81.03 302 TYR A CA 1
ATOM 2342 C C . TYR A 1 302 ? -44.201 5.040 30.160 1.00 87.56 302 TYR A C 1
ATOM 2343 O O . TYR A 1 302 ? -43.970 5.006 28.955 1.00 89.48 302 TYR A O 1
ATOM 2352 N N . HIS A 1 303 ? -44.639 3.988 30.846 1.00 87.40 303 HIS A N 1
ATOM 2353 C CA . HIS A 1 303 ? -44.875 2.706 30.195 1.00 85.26 303 HIS A CA 1
ATOM 2354 C C . HIS A 1 303 ? -46.110 2.711 29.292 1.00 85.52 303 HIS A C 1
ATOM 2355 O O . HIS A 1 303 ? -46.120 2.030 28.266 1.00 84.22 303 HIS A O 1
ATOM 2362 N N . LYS A 1 304 ? -47.143 3.471 29.660 1.00 80.40 304 LYS A N 1
ATOM 2363 C CA . LYS A 1 304 ? -48.281 3.655 28.758 1.00 83.27 304 LYS A CA 1
ATOM 2364 C C . LYS A 1 304 ? -47.786 4.295 27.463 1.00 84.62 304 LYS A C 1
ATOM 2365 O O . LYS A 1 304 ? -48.139 3.849 26.363 1.00 78.64 304 LYS A O 1
ATOM 2371 N N . GLY A 1 305 ? -46.962 5.336 27.612 1.00 79.14 305 GLY A N 1
ATOM 2372 C CA . GLY A 1 305 ? -46.347 6.010 26.484 1.00 73.24 305 GLY A CA 1
ATOM 2373 C C . GLY A 1 305 ? -45.617 5.025 25.599 1.00 75.96 305 GLY A C 1
ATOM 2374 O O . GLY A 1 305 ? -45.781 5.022 24.380 1.00 73.94 305 GLY A O 1
ATOM 2375 N N . ILE A 1 306 ? -44.816 4.170 26.226 1.00 81.25 306 ILE A N 1
ATOM 2376 C CA . ILE A 1 306 ? -44.044 3.168 25.502 1.00 77.93 306 ILE A CA 1
ATOM 2377 C C . ILE A 1 306 ? -44.951 2.144 24.859 1.00 79.74 306 ILE A C 1
ATOM 2378 O O . ILE A 1 306 ? -44.697 1.704 23.738 1.00 83.63 306 ILE A O 1
ATOM 2383 N N . ALA A 1 307 ? -46.003 1.766 25.581 1.00 81.57 307 ALA A N 1
ATOM 2384 C CA . ALA A 1 307 ? -47.025 0.858 25.065 1.00 84.70 307 ALA A CA 1
ATOM 2385 C C . ALA A 1 307 ? -47.645 1.450 23.812 1.00 85.35 307 ALA A C 1
ATOM 2386 O O . ALA A 1 307 ? -47.743 0.784 22.775 1.00 85.69 307 ALA A O 1
ATOM 2388 N N . SER A 1 308 ? -48.059 2.710 23.926 1.00 78.45 308 SER A N 1
ATOM 2389 C CA . SER A 1 308 ? -48.661 3.438 22.824 1.00 80.47 308 SER A CA 1
ATOM 2390 C C . SER A 1 308 ? -47.753 3.456 21.594 1.00 79.81 308 SER A C 1
ATOM 2391 O O . SER A 1 308 ? -48.210 3.278 20.467 1.00 82.94 308 SER A O 1
ATOM 2394 N N . ALA A 1 309 ? -46.462 3.657 21.806 1.00 75.74 309 ALA A N 1
ATOM 2395 C CA . ALA A 1 309 ? -45.542 3.694 20.684 1.00 79.50 309 ALA A CA 1
ATOM 2396 C C . ALA A 1 309 ? -45.475 2.342 19.984 1.00 83.29 309 ALA A C 1
ATOM 2397 O O . ALA A 1 309 ? -45.419 2.272 18.756 1.00 82.38 309 ALA A O 1
ATOM 2399 N N . LYS A 1 310 ? -45.485 1.271 20.774 1.00 87.24 310 LYS A N 1
ATOM 2400 C CA . LYS A 1 310 ? -45.406 -0.094 20.251 1.00 84.99 310 LYS A CA 1
ATOM 2401 C C . LYS A 1 310 ? -46.665 -0.484 19.485 1.00 82.68 310 LYS A C 1
ATOM 2402 O O . LYS A 1 310 ? -46.594 -0.964 18.352 1.00 82.17 310 LYS A O 1
ATOM 2408 N N . THR A 1 311 ? -47.815 -0.282 20.115 1.00 73.49 311 THR A N 1
ATOM 2409 C CA . THR A 1 311 ? -49.089 -0.531 19.458 1.00 80.38 311 THR A CA 1
ATOM 2410 C C . THR A 1 311 ? -49.216 0.258 18.152 1.00 86.90 311 THR A C 1
ATOM 2411 O O . THR A 1 311 ? -49.273 -0.329 17.064 1.00 83.00 311 THR A O 1
ATOM 2415 N N . TYR A 1 312 ? -49.241 1.588 18.266 1.00 83.16 312 TYR A N 1
ATOM 2416 C CA . TYR A 1 312 ? -49.734 2.440 17.182 1.00 78.83 312 TYR A CA 1
ATOM 2417 C C . TYR A 1 312 ? -48.694 2.928 16.182 1.00 75.97 312 TYR A C 1
ATOM 2418 O O . TYR A 1 312 ? -49.043 3.376 15.089 1.00 72.12 312 TYR A O 1
ATOM 2427 N N . TYR A 1 313 ? -47.422 2.858 16.544 1.00 77.84 313 TYR A N 1
ATOM 2428 C CA . TYR A 1 313 ? -46.396 3.422 15.668 1.00 83.89 313 TYR A CA 1
ATOM 2429 C C . TYR A 1 313 ? -45.204 2.488 15.453 1.00 83.08 313 TYR A C 1
ATOM 2430 O O . TYR A 1 313 ? -44.085 2.939 15.228 1.00 86.97 313 TYR A O 1
ATOM 2439 N N . ARG A 1 314 ? -45.463 1.186 15.508 1.00 82.49 314 ARG A N 1
ATOM 2440 C CA . ARG A 1 314 ? -44.454 0.178 15.210 1.00 87.68 314 ARG A CA 1
ATOM 2441 C C . ARG A 1 314 ? -43.224 0.288 16.089 1.00 86.80 314 ARG A C 1
ATOM 2442 O O . ARG A 1 314 ? -42.121 -0.026 15.651 1.00 84.06 314 ARG A O 1
ATOM 2450 N N . ASP A 1 315 ? -43.418 0.731 17.326 1.00 86.33 315 ASP A N 1
ATOM 2451 C CA . ASP A 1 315 ? -42.304 0.899 18.255 1.00 89.04 315 ASP A CA 1
ATOM 2452 C C . ASP A 1 315 ? -41.146 1.619 17.562 1.00 88.79 315 ASP A C 1
ATOM 2453 O O . ASP A 1 315 ? -39.989 1.196 17.650 1.00 91.49 315 ASP A O 1
ATOM 2458 N N . GLU A 1 316 ? -41.470 2.709 16.874 1.00 82.31 316 GLU A N 1
ATOM 2459 C CA . GLU A 1 316 ? -40.513 3.389 16.020 1.00 82.92 316 GLU A CA 1
ATOM 2460 C C . GLU A 1 316 ? -40.166 4.763 16.580 1.00 84.17 316 GLU A C 1
ATOM 2461 O O . GLU A 1 316 ? -39.422 5.532 15.963 1.00 79.70 316 GLU A O 1
ATOM 2467 N N . HIS A 1 317 ? -40.701 5.061 17.759 1.00 77.95 317 HIS A N 1
ATOM 2468 C CA . HIS A 1 317 ? -40.422 6.328 18.419 1.00 76.19 317 HIS A CA 1
ATOM 2469 C C . HIS A 1 317 ? -39.336 6.201 19.471 1.00 80.20 317 HIS A C 1
ATOM 2470 O O . HIS A 1 317 ? -39.015 5.109 19.927 1.00 89.15 317 HIS A O 1
ATOM 2477 N N . ILE A 1 318 ? -38.789 7.339 19.864 1.00 78.82 318 ILE A N 1
ATOM 2478 C CA . ILE A 1 318 ? -37.574 7.378 20.651 1.00 80.64 318 ILE A CA 1
ATOM 2479 C C . ILE A 1 318 ? -37.774 8.095 21.980 1.00 81.56 318 ILE A C 1
ATOM 2480 O O . ILE A 1 318 ? -37.267 7.665 23.014 1.00 81.09 318 ILE A O 1
ATOM 2485 N N . TYR A 1 319 ? -38.523 9.189 21.955 1.00 81.28 319 TYR A N 1
ATOM 2486 C CA . TYR A 1 319 ? -38.769 9.947 23.175 1.00 81.94 319 TYR A CA 1
ATOM 2487 C C . TYR A 1 319 ? -39.392 9.156 24.345 1.00 80.74 319 TYR A C 1
ATOM 2488 O O . TYR A 1 319 ? -39.053 9.417 25.499 1.00 77.61 319 TYR A O 1
ATOM 2497 N N . PRO A 1 320 ? -40.288 8.183 24.063 1.00 83.94 320 PRO A N 1
ATOM 2498 C CA . PRO A 1 320 ? -40.943 7.505 25.195 1.00 81.82 320 PRO A CA 1
ATOM 2499 C C . PRO A 1 320 ? -39.935 6.796 26.104 1.00 85.28 320 PRO A C 1
ATOM 2500 O O . PRO A 1 320 ? -40.202 6.619 27.297 1.00 86.02 320 PRO A O 1
ATOM 2504 N N . TYR A 1 321 ? -38.795 6.402 25.537 1.00 78.57 321 TYR A N 1
ATOM 2505 C CA . TYR A 1 321 ? -37.709 5.794 26.299 1.00 82.97 321 TYR A CA 1
ATOM 2506 C C . TYR A 1 321 ? -36.861 6.845 27.012 1.00 83.42 321 TYR A C 1
ATOM 2507 O O . TYR A 1 321 ? -36.549 6.696 28.194 1.00 81.98 321 TYR A O 1
ATOM 2516 N N . MET A 1 322 ? -36.487 7.897 26.284 1.00 85.57 322 MET A N 1
ATOM 2517 C CA . MET A 1 322 ? -35.740 9.019 26.858 1.00 80.35 322 MET A CA 1
ATOM 2518 C C . MET A 1 322 ? -36.519 9.631 28.013 1.00 78.43 322 MET A C 1
ATOM 2519 O O . MET A 1 322 ? -35.931 10.103 28.979 1.00 79.74 322 MET A O 1
ATOM 2524 N N . TYR A 1 323 ? -37.844 9.622 27.907 1.00 73.80 323 TYR A N 1
ATOM 2525 C CA . TYR A 1 323 ? -38.690 10.062 29.005 1.00 79.51 323 TYR A CA 1
ATOM 2526 C C . TYR A 1 323 ? -38.420 9.185 30.209 1.00 84.28 323 TYR A C 1
ATOM 2527 O O . TYR A 1 323 ? -38.197 9.677 31.313 1.00 89.25 323 TYR A O 1
ATOM 2536 N N . LEU A 1 324 ? -38.444 7.877 29.975 1.00 85.18 324 LEU A N 1
ATOM 2537 C CA . LEU A 1 324 ? -38.225 6.889 31.018 1.00 84.40 324 LEU A CA 1
ATOM 2538 C C . LEU A 1 324 ? -36.799 6.985 31.544 1.00 85.63 324 LEU A C 1
ATOM 2539 O O . LEU A 1 324 ? -36.588 7.161 32.745 1.00 87.25 324 LEU A O 1
ATOM 2544 N N . ALA A 1 325 ? -35.827 6.889 30.639 1.00 84.00 325 ALA A N 1
ATOM 2545 C CA . ALA A 1 325 ? -34.414 6.982 31.008 1.00 87.29 325 ALA A CA 1
ATOM 2546 C C . ALA A 1 325 ? -34.161 8.193 31.885 1.00 92.80 325 ALA A C 1
ATOM 2547 O O . ALA A 1 325 ? -33.536 8.075 32.941 1.00 96.66 325 ALA A O 1
ATOM 2549 N N . GLY A 1 326 ? -34.643 9.353 31.433 1.00 89.87 326 GLY A N 1
ATOM 2550 C CA . GLY A 1 326 ? -34.518 10.590 32.178 1.00 83.43 326 GLY A CA 1
ATOM 2551 C C . GLY A 1 326 ? -35.034 10.438 33.593 1.00 89.10 326 GLY A C 1
ATOM 2552 O O . GLY A 1 326 ? -34.396 10.884 34.538 1.00 94.52 326 GLY A O 1
ATOM 2553 N N . TYR A 1 327 ? -36.183 9.792 33.748 1.00 90.96 327 TYR A N 1
ATOM 2554 C CA . TYR A 1 327 ? -36.764 9.603 35.073 1.00 94.33 327 TYR A CA 1
ATOM 2555 C C . TYR A 1 327 ? -35.813 8.877 36.004 1.00 96.74 327 TYR A C 1
ATOM 2556 O O . TYR A 1 327 ? -35.503 9.360 37.091 1.00 98.22 327 TYR A O 1
ATOM 2565 N N . HIS A 1 328 ? -35.371 7.701 35.572 1.00 95.60 328 HIS A N 1
ATOM 2566 C CA . HIS A 1 328 ? -34.439 6.893 36.351 1.00 99.14 328 HIS A CA 1
ATOM 2567 C C . HIS A 1 328 ? -33.140 7.645 36.593 1.00 101.17 328 HIS A C 1
ATOM 2568 O O . HIS A 1 328 ? -32.625 7.680 37.710 1.00 104.08 328 HIS A O 1
ATOM 2575 N N . CYS A 1 329 ? -32.612 8.252 35.541 1.00 97.05 329 CYS A N 1
ATOM 2576 C CA . CYS A 1 329 ? -31.387 9.014 35.668 1.00 95.10 329 CYS A CA 1
ATOM 2577 C C . CYS A 1 329 ? -31.527 10.064 36.770 1.00 100.06 329 CYS A C 1
ATOM 2578 O O . CYS A 1 329 ? -30.553 10.392 37.438 1.00 103.87 329 CYS A O 1
ATOM 2581 N N . ARG A 1 330 ? -32.737 10.580 36.972 1.00 97.70 330 ARG A N 1
ATOM 2582 C CA . ARG A 1 330 ? -32.959 11.592 38.007 1.00 99.16 330 ARG A CA 1
ATOM 2583 C C . ARG A 1 330 ? -33.032 10.985 39.407 1.00 100.94 330 ARG A C 1
ATOM 2584 O O . ARG A 1 330 ? -32.421 11.500 40.341 1.00 101.87 330 ARG A O 1
ATOM 2592 N N . ASN A 1 331 ? -33.781 9.896 39.552 1.00 100.96 331 ASN A N 1
ATOM 2593 C CA . ASN A 1 331 ? -33.893 9.217 40.841 1.00 104.48 331 ASN A CA 1
ATOM 2594 C C . ASN A 1 331 ? -32.713 8.291 41.092 1.00 102.89 331 ASN A C 1
ATOM 2595 O O . ASN A 1 331 ? -32.795 7.373 41.911 1.00 101.77 331 ASN A O 1
ATOM 2600 N N . ARG A 1 332 ? -31.619 8.547 40.380 1.00 102.41 332 ARG A N 1
ATOM 2601 C CA . ARG A 1 332 ? -30.418 7.729 40.469 1.00 100.40 332 ARG A CA 1
ATOM 2602 C C . ARG A 1 332 ? -30.725 6.228 40.460 1.00 105.79 332 ARG A C 1
ATOM 2603 O O . ARG A 1 332 ? -30.362 5.508 41.386 1.00 105.30 332 ARG A O 1
ATOM 2611 N N . ASN A 1 333 ? -31.415 5.774 39.415 1.00 105.88 333 ASN A N 1
ATOM 2612 C CA . ASN A 1 333 ? -31.635 4.349 39.182 1.00 102.47 333 ASN A CA 1
ATOM 2613 C C . ASN A 1 333 ? -30.796 3.909 37.991 1.00 105.38 333 ASN A C 1
ATOM 2614 O O . ASN A 1 333 ? -31.269 3.857 36.854 1.00 107.13 333 ASN A O 1
ATOM 2619 N N . VAL A 1 334 ? -29.543 3.586 38.288 1.00 103.42 334 VAL A N 1
ATOM 2620 C CA . VAL A 1 334 ? -28.519 3.274 37.298 1.00 103.94 334 VAL A CA 1
ATOM 2621 C C . VAL A 1 334 ? -28.896 2.219 36.260 1.00 105.61 334 VAL A C 1
ATOM 2622 O O . VAL A 1 334 ? -28.676 2.414 35.063 1.00 99.82 334 VAL A O 1
ATOM 2626 N N . ARG A 1 335 ? -29.436 1.095 36.721 1.00 104.05 335 ARG A N 1
ATOM 2627 C CA . ARG A 1 335 ? -29.693 -0.036 35.841 1.00 105.15 335 ARG A CA 1
ATOM 2628 C C . ARG A 1 335 ? -30.821 0.291 34.877 1.00 103.37 335 ARG A C 1
ATOM 2629 O O . ARG A 1 335 ? -30.698 0.097 33.665 1.00 99.43 335 ARG A O 1
ATOM 2637 N N . GLU A 1 336 ? -31.913 0.811 35.424 1.00 105.35 336 GLU A N 1
ATOM 2638 C CA . GLU A 1 336 ? -33.089 1.135 34.628 1.00 104.02 336 GLU A CA 1
ATOM 2639 C C . GLU A 1 336 ? -32.795 2.260 33.647 1.00 98.62 336 GLU A C 1
ATOM 2640 O O . GLU A 1 336 ? -33.415 2.350 32.587 1.00 98.80 336 GLU A O 1
ATOM 2646 N N . ALA A 1 337 ? -31.848 3.118 34.006 1.00 94.34 337 ALA A N 1
ATOM 2647 C CA . ALA A 1 337 ? -31.407 4.171 33.108 1.00 94.08 337 ALA A CA 1
ATOM 2648 C C . ALA A 1 337 ? -30.742 3.546 31.889 1.00 94.91 337 ALA A C 1
ATOM 2649 O O . ALA A 1 337 ? -31.181 3.744 30.757 1.00 93.92 337 ALA A O 1
ATOM 2651 N N . LEU A 1 338 ? -29.686 2.778 32.144 1.00 97.78 338 LEU A N 1
ATOM 2652 C CA . LEU A 1 338 ? -28.928 2.076 31.108 1.00 94.11 338 LEU A CA 1
ATOM 2653 C C . LEU A 1 338 ? -29.786 1.153 30.233 1.00 93.11 338 LEU A C 1
ATOM 2654 O O . LEU A 1 338 ? -29.549 1.024 29.030 1.00 92.59 338 LEU A O 1
ATOM 2659 N N . GLN A 1 339 ? -30.767 0.494 30.838 1.00 84.76 339 GLN A N 1
ATOM 2660 C CA . GLN A 1 339 ? -31.672 -0.348 30.071 1.00 89.99 339 GLN A CA 1
ATOM 2661 C C . GLN A 1 339 ? -32.450 0.504 29.084 1.00 95.86 339 GLN A C 1
ATOM 2662 O O . GLN A 1 339 ? -32.413 0.258 27.878 1.00 94.82 339 GLN A O 1
ATOM 2668 N N . ALA A 1 340 ? -33.148 1.508 29.615 1.00 97.30 340 ALA A N 1
ATOM 2669 C CA . ALA A 1 340 ? -33.981 2.407 28.821 1.00 90.53 340 ALA A CA 1
ATOM 2670 C C . ALA A 1 340 ? -33.201 3.114 27.719 1.00 87.88 340 ALA A C 1
ATOM 2671 O O . ALA A 1 340 ? -33.730 3.358 26.637 1.00 87.24 340 ALA A O 1
ATOM 2673 N N . TRP A 1 341 ? -31.945 3.441 27.991 1.00 84.65 341 TRP A N 1
ATOM 2674 C CA . TRP A 1 341 ? -31.092 4.017 26.962 1.00 86.20 341 TRP A CA 1
ATOM 2675 C C . TRP A 1 341 ? -30.738 2.985 25.907 1.00 88.45 341 TRP A C 1
ATOM 2676 O O . TRP A 1 341 ? -30.620 3.311 24.726 1.00 87.97 341 TRP A O 1
ATOM 2687 N N . ALA A 1 342 ? -30.578 1.739 26.343 1.00 90.96 342 ALA A N 1
ATOM 2688 C CA . ALA A 1 342 ? -30.299 0.633 25.441 1.00 86.30 342 ALA A CA 1
ATOM 2689 C C . ALA A 1 342 ? -31.489 0.406 24.511 1.00 85.77 342 ALA A C 1
ATOM 2690 O O . ALA A 1 342 ? -31.320 0.214 23.306 1.00 82.57 342 ALA A O 1
ATOM 2692 N N . ASP A 1 343 ? -32.693 0.440 25.078 1.00 89.72 343 ASP A N 1
ATOM 2693 C CA . ASP A 1 343 ? -33.929 0.344 24.299 1.00 88.26 343 ASP A CA 1
ATOM 2694 C C . ASP A 1 343 ? -34.014 1.455 23.257 1.00 86.25 343 ASP A C 1
ATOM 2695 O O . ASP A 1 343 ? -34.454 1.233 22.126 1.00 85.82 343 ASP A O 1
ATOM 2700 N N . THR A 1 344 ? -33.607 2.654 23.655 1.00 81.68 344 THR A N 1
ATOM 2701 C CA . THR A 1 344 ? -33.590 3.796 22.756 1.00 83.73 344 THR A CA 1
ATOM 2702 C C . THR A 1 344 ? -32.727 3.507 21.536 1.00 83.49 344 THR A C 1
ATOM 2703 O O . THR A 1 344 ? -33.175 3.642 20.397 1.00 79.99 344 THR A O 1
ATOM 2707 N N . ALA A 1 345 ? -31.483 3.112 21.779 1.00 83.20 345 ALA A N 1
ATOM 2708 C CA . ALA A 1 345 ? -30.576 2.775 20.692 1.00 81.45 345 ALA A CA 1
ATOM 2709 C C . ALA A 1 345 ? -31.141 1.640 19.830 1.00 80.94 345 ALA A C 1
ATOM 2710 O O . ALA A 1 345 ? -31.001 1.641 18.609 1.00 82.20 345 ALA A O 1
ATOM 2712 N N . THR A 1 346 ? -31.787 0.670 20.462 1.00 74.38 346 THR A N 1
ATOM 2713 C CA . THR A 1 346 ? -32.428 -0.403 19.707 1.00 82.57 346 THR A CA 1
ATOM 2714 C C . THR A 1 346 ? -33.418 0.137 18.657 1.00 86.72 346 THR A C 1
ATOM 2715 O O . THR A 1 346 ? -33.488 -0.391 17.543 1.00 89.53 346 THR A O 1
ATOM 2719 N N . VAL A 1 347 ? -34.176 1.180 19.004 1.00 84.82 347 VAL A N 1
ATOM 2720 C CA . VAL A 1 347 ? -35.074 1.825 18.038 1.00 80.59 347 VAL A CA 1
ATOM 2721 C C . VAL A 1 347 ? -34.317 2.584 16.940 1.00 82.11 347 VAL A C 1
ATOM 2722 O O . VAL A 1 347 ? -34.694 2.531 15.768 1.00 83.55 347 VAL A O 1
ATOM 2726 N N . ILE A 1 348 ? -33.251 3.287 17.318 1.00 74.37 348 ILE A N 1
ATOM 2727 C CA . ILE A 1 348 ? -32.501 4.088 16.358 1.00 76.16 348 ILE A CA 1
ATOM 2728 C C . ILE A 1 348 ? -31.722 3.274 15.324 1.00 85.91 348 ILE A C 1
ATOM 2729 O O . ILE A 1 348 ? -31.389 3.793 14.258 1.00 88.40 348 ILE A O 1
ATOM 2734 N N . GLN A 1 349 ? -31.427 2.010 15.627 1.00 87.59 349 GLN A N 1
ATOM 2735 C CA . GLN A 1 349 ? -30.478 1.249 14.809 1.00 85.41 349 GLN A CA 1
ATOM 2736 C C . GLN A 1 349 ? -30.988 1.047 13.390 1.00 85.02 349 GLN A C 1
ATOM 2737 O O . GLN A 1 349 ? -30.202 0.836 12.461 1.00 77.52 349 GLN A O 1
ATOM 2743 N N . ASP A 1 350 ? -32.306 1.144 13.228 1.00 84.59 350 ASP A N 1
ATOM 2744 C CA . ASP A 1 350 ? -32.934 0.927 11.929 1.00 85.89 350 ASP A CA 1
ATOM 2745 C C . ASP A 1 350 ? -33.137 2.216 11.132 1.00 81.00 350 ASP A C 1
ATOM 2746 O O . ASP A 1 350 ? -33.808 2.225 10.099 1.00 81.68 350 ASP A O 1
ATOM 2751 N N . TYR A 1 351 ? -32.531 3.295 11.617 1.00 81.50 351 TYR A N 1
ATOM 2752 C CA . TYR A 1 351 ? -32.552 4.585 10.932 1.00 80.60 351 TYR A CA 1
ATOM 2753 C C . TYR A 1 351 ? -31.195 4.904 10.332 1.00 81.67 351 TYR A C 1
ATOM 2754 O O . TYR A 1 351 ? -30.167 4.380 10.754 1.00 87.04 351 TYR A O 1
ATOM 2763 N N . ASN A 1 352 ? -31.197 5.779 9.342 1.00 77.69 352 ASN A N 1
ATOM 2764 C CA . ASN A 1 352 ? -29.964 6.384 8.897 1.00 86.69 352 ASN A CA 1
ATOM 2765 C C . ASN A 1 352 ? -29.825 7.776 9.500 1.00 88.73 352 ASN A C 1
ATOM 2766 O O . ASN A 1 352 ? -30.818 8.475 9.731 1.00 86.82 352 ASN A O 1
ATOM 2771 N N . TYR A 1 353 ? -28.587 8.166 9.775 1.00 88.86 353 TYR A N 1
ATOM 2772 C CA . TYR A 1 353 ? -28.305 9.502 10.283 1.00 94.92 353 TYR A CA 1
ATOM 2773 C C . TYR A 1 353 ? -28.177 10.492 9.136 1.00 90.65 353 TYR A C 1
ATOM 2774 O O . TYR A 1 353 ? -27.602 10.185 8.092 1.00 92.66 353 TYR A O 1
ATOM 2783 N N . CYS A 1 354 ? -28.727 11.684 9.322 1.00 99.17 354 CYS A N 1
ATOM 2784 C CA . CYS A 1 354 ? -28.480 12.749 8.358 1.00 110.40 354 CYS A CA 1
ATOM 2785 C C . CYS A 1 354 ? -28.546 14.163 8.940 1.00 106.01 354 CYS A C 1
ATOM 2786 O O . CYS A 1 354 ? -28.897 14.367 10.108 1.00 102.92 354 CYS A O 1
ATOM 2789 N N . ARG A 1 355 ? -28.211 15.136 8.100 1.00 110.99 355 ARG A N 1
ATOM 2790 C CA . ARG A 1 355 ? -28.037 16.512 8.542 1.00 111.40 355 ARG A CA 1
ATOM 2791 C C . ARG A 1 355 ? -29.119 16.951 9.524 1.00 111.35 355 ARG A C 1
ATOM 2792 O O . ARG A 1 355 ? -28.802 17.448 10.598 1.00 110.65 355 ARG A O 1
ATOM 2800 N N . GLU A 1 356 ? -30.385 16.728 9.174 1.00 103.51 356 GLU A N 1
ATOM 2801 C CA . GLU A 1 356 ? -31.492 17.286 9.947 1.00 96.91 356 GLU A CA 1
ATOM 2802 C C . GLU A 1 356 ? -31.920 16.492 11.189 1.00 93.44 356 GLU A C 1
ATOM 2803 O O . GLU A 1 356 ? -32.872 16.869 11.886 1.00 90.56 356 GLU A O 1
ATOM 2809 N N . ASP A 1 357 ? -31.213 15.400 11.465 1.00 95.99 357 ASP A N 1
ATOM 2810 C CA . ASP A 1 357 ? -31.458 14.595 12.662 1.00 94.39 357 ASP A CA 1
ATOM 2811 C C . ASP A 1 357 ? -30.653 15.094 13.860 1.00 90.54 357 ASP A C 1
ATOM 2812 O O . ASP A 1 357 ? -30.507 14.395 14.866 1.00 84.86 357 ASP A O 1
ATOM 2817 N N . GLU A 1 358 ? -30.161 16.324 13.741 1.00 95.72 358 GLU A N 1
ATOM 2818 C CA . GLU A 1 358 ? -29.298 16.946 14.740 1.00 93.93 358 GLU A CA 1
ATOM 2819 C C . GLU A 1 358 ? -29.832 16.874 16.171 1.00 85.43 358 GLU A C 1
ATOM 2820 O O . GLU A 1 358 ? -29.064 16.730 17.113 1.00 86.88 358 GLU A O 1
ATOM 2826 N N . GLU A 1 359 ? -31.143 16.979 16.341 1.00 86.40 359 GLU A N 1
ATOM 2827 C CA . GLU A 1 359 ? -31.690 17.086 17.684 1.00 83.30 359 GLU A CA 1
ATOM 2828 C C . GLU A 1 359 ? -31.449 15.823 18.484 1.00 86.14 359 GLU A C 1
ATOM 2829 O O . GLU A 1 359 ? -31.238 15.882 19.697 1.00 85.63 359 GLU A O 1
ATOM 2835 N N . ILE A 1 360 ? -31.483 14.687 17.791 1.00 82.12 360 ILE A N 1
ATOM 2836 C CA . ILE A 1 360 ? -31.384 13.386 18.433 1.00 81.31 360 ILE A CA 1
ATOM 2837 C C . ILE A 1 360 ? -29.914 12.949 18.535 1.00 86.08 360 ILE A C 1
ATOM 2838 O O . ILE A 1 360 ? -29.504 12.367 19.542 1.00 82.99 360 ILE A O 1
ATOM 2843 N N . TYR A 1 361 ? -29.118 13.263 17.512 1.00 86.04 361 TYR A N 1
ATOM 2844 C CA . TYR A 1 361 ? -27.673 13.046 17.575 1.00 88.55 361 TYR A CA 1
ATOM 2845 C C . TYR A 1 361 ? -27.111 13.659 18.842 1.00 88.77 361 TYR A C 1
ATOM 2846 O O . TYR A 1 361 ? -26.376 13.007 19.583 1.00 89.62 361 TYR A O 1
ATOM 2855 N N . LYS A 1 362 ? -27.452 14.920 19.078 1.00 82.95 362 LYS A N 1
ATOM 2856 C CA . LYS A 1 362 ? -27.001 15.615 20.271 1.00 84.99 362 LYS A CA 1
ATOM 2857 C C . LYS A 1 362 ? -27.415 14.892 21.541 1.00 87.83 362 LYS A C 1
ATOM 2858 O O . LYS A 1 362 ? -26.691 14.918 22.529 1.00 94.72 362 LYS A O 1
ATOM 2864 N N . GLU A 1 363 ? -28.571 14.240 21.520 1.00 82.10 363 GLU A N 1
ATOM 2865 C CA . GLU A 1 363 ? -29.061 13.557 22.714 1.00 87.05 363 GLU A CA 1
ATOM 2866 C C . GLU A 1 363 ? -28.271 12.290 23.024 1.00 87.73 363 GLU A C 1
ATOM 2867 O O . GLU A 1 363 ? -27.986 11.996 24.184 1.00 88.54 363 GLU A O 1
ATOM 2873 N N . PHE A 1 364 ? -27.924 11.536 21.988 1.00 85.68 364 PHE A N 1
ATOM 2874 C CA . PHE A 1 364 ? -27.119 10.336 22.173 1.00 84.88 364 PHE A CA 1
ATOM 2875 C C . PHE A 1 364 ? -25.706 10.714 22.570 1.00 87.16 364 PHE A C 1
ATOM 2876 O O . PHE A 1 364 ? -25.047 10.002 23.325 1.00 86.26 364 PHE A O 1
ATOM 2884 N N . PHE A 1 365 ? -25.257 11.853 22.059 1.00 84.70 365 PHE A N 1
ATOM 2885 C CA . PHE A 1 365 ? -23.938 12.373 22.365 1.00 87.86 365 PHE A CA 1
ATOM 2886 C C . PHE A 1 365 ? -23.814 12.780 23.831 1.00 89.02 365 PHE A C 1
ATOM 2887 O O . PHE A 1 365 ? -22.812 12.480 24.473 1.00 89.35 365 PHE A O 1
ATOM 2895 N N . GLU A 1 366 ? -24.823 13.466 24.360 1.00 86.83 366 GLU A N 1
ATOM 2896 C CA . GLU A 1 366 ? -24.796 13.866 25.763 1.00 88.72 366 GLU A CA 1
ATOM 2897 C C . GLU A 1 366 ? -24.935 12.656 26.680 1.00 89.78 366 GLU A C 1
ATOM 2898 O O . GLU A 1 366 ? -24.306 12.594 27.731 1.00 93.67 366 GLU A O 1
ATOM 2904 N N . VAL A 1 367 ? -25.778 11.705 26.291 1.00 87.64 367 VAL A N 1
ATOM 2905 C CA . VAL A 1 367 ? -25.945 10.474 27.056 1.00 85.22 367 VAL A CA 1
ATOM 2906 C C . VAL A 1 367 ? -24.644 9.680 27.063 1.00 90.56 367 VAL A C 1
ATOM 2907 O O . VAL A 1 367 ? -24.112 9.333 28.114 1.00 91.70 367 VAL A O 1
ATOM 2911 N N . ALA A 1 368 ? -24.120 9.414 25.875 1.00 87.53 368 ALA A N 1
ATOM 2912 C CA . ALA A 1 368 ? -22.912 8.614 25.743 1.00 85.83 368 ALA A CA 1
ATOM 2913 C C . ALA A 1 368 ? -21.658 9.261 26.363 1.00 90.09 368 ALA A C 1
ATOM 2914 O O . ALA A 1 368 ? -20.960 8.623 27.161 1.00 94.27 368 ALA A O 1
ATOM 2916 N N . ASN A 1 369 ? -21.393 10.518 26.000 1.00 91.81 369 ASN A N 1
ATOM 2917 C CA . ASN A 1 369 ? -20.160 11.228 26.372 1.00 94.04 369 ASN A CA 1
ATOM 2918 C C . ASN A 1 369 ? -20.207 11.929 27.730 1.00 89.97 369 ASN A C 1
ATOM 2919 O O . ASN A 1 369 ? -19.191 12.024 28.406 1.00 90.39 369 ASN A O 1
ATOM 2924 N N . ASP A 1 370 ? -21.362 12.461 28.105 1.00 86.07 370 ASP A N 1
ATOM 2925 C CA . ASP A 1 370 ? -21.526 13.058 29.424 1.00 91.54 370 ASP A CA 1
ATOM 2926 C C . ASP A 1 370 ? -22.361 12.467 30.555 1.00 89.11 370 ASP A C 1
ATOM 2927 O O . ASP A 1 370 ? -21.945 12.488 31.709 1.00 91.22 370 ASP A O 1
ATOM 2932 N N . VAL A 1 371 ? -23.525 11.929 30.224 1.00 85.30 371 VAL A N 1
ATOM 2933 C CA . VAL A 1 371 ? -24.484 11.580 31.261 1.00 88.76 371 VAL A CA 1
ATOM 2934 C C . VAL A 1 371 ? -24.204 10.187 31.829 1.00 95.98 371 VAL A C 1
ATOM 2935 O O . VAL A 1 371 ? -24.390 9.944 33.024 1.00 97.35 371 VAL A O 1
ATOM 2939 N N . ILE A 1 372 ? -23.797 9.262 30.970 1.00 92.62 372 ILE A N 1
ATOM 2940 C CA . ILE A 1 372 ? -23.419 7.938 31.432 1.00 93.21 372 ILE A CA 1
ATOM 2941 C C . ILE A 1 372 ? -22.084 7.979 32.200 1.00 96.37 372 ILE A C 1
ATOM 2942 O O . ILE A 1 372 ? -21.990 7.450 33.307 1.00 95.34 372 ILE A O 1
ATOM 2947 N N . PRO A 1 373 ? -21.049 8.616 31.624 1.00 91.32 373 PRO A N 1
ATOM 2948 C CA . PRO A 1 373 ? -19.793 8.766 32.368 1.00 93.88 373 PRO A CA 1
ATOM 2949 C C . PRO A 1 373 ? -19.950 9.431 33.736 1.00 96.10 373 PRO A C 1
ATOM 2950 O O . PRO A 1 373 ? -19.417 8.913 34.714 1.00 102.69 373 PRO A O 1
ATOM 2954 N N . ASN A 1 374 ? -20.651 10.557 33.811 1.00 96.29 374 ASN A N 1
ATOM 2955 C CA . ASN A 1 374 ? -20.841 11.223 35.097 1.00 102.70 374 ASN A CA 1
ATOM 2956 C C . ASN A 1 374 ? -21.625 10.349 36.073 1.00 100.83 374 ASN A C 1
ATOM 2957 O O . ASN A 1 374 ? -21.543 10.527 37.288 1.00 103.43 374 ASN A O 1
ATOM 2962 N N . LEU A 1 375 ? -22.365 9.390 35.528 1.00 97.07 375 LEU A N 1
ATOM 2963 C CA . LEU A 1 375 ? -23.245 8.541 36.323 1.00 97.03 375 LEU A CA 1
ATOM 2964 C C . LEU A 1 375 ? -22.514 7.300 36.824 1.00 103.33 375 LEU A C 1
ATOM 2965 O O . LEU A 1 375 ? -22.777 6.813 37.927 1.00 104.45 375 LEU A O 1
ATOM 2970 N N . LEU A 1 376 ? -21.602 6.788 36.002 1.00 101.31 376 LEU A N 1
ATOM 2971 C CA . LEU A 1 376 ? -20.733 5.689 36.407 1.00 99.45 376 LEU A CA 1
ATOM 2972 C C . LEU A 1 376 ? -19.765 6.181 37.472 1.00 106.44 376 LEU A C 1
ATOM 2973 O O . LEU A 1 376 ? -19.723 5.648 38.577 1.00 114.22 376 LEU A O 1
ATOM 2978 N N . LYS A 1 377 ? -18.993 7.207 37.130 1.00 104.49 377 LYS A N 1
ATOM 2979 C CA . LYS A 1 377 ? -18.073 7.848 38.066 1.00 106.33 377 LYS A CA 1
ATOM 2980 C C . LYS A 1 377 ? -18.680 8.031 39.456 1.00 106.23 377 LYS A C 1
ATOM 2981 O O . LYS A 1 377 ? -17.998 7.891 40.470 1.00 110.59 377 LYS A O 1
ATOM 2987 N N . GLU A 1 378 ? -19.964 8.350 39.494 1.00 103.01 378 GLU A N 1
ATOM 2988 C CA . GLU A 1 378 ? -20.656 8.556 40.754 1.00 108.58 378 GLU A CA 1
ATOM 2989 C C . GLU A 1 378 ? -20.745 7.274 41.563 1.00 111.95 378 GLU A C 1
ATOM 2990 O O . GLU A 1 378 ? -20.525 7.277 42.766 1.00 115.32 378 GLU A O 1
ATOM 2996 N N . ALA A 1 379 ? -21.073 6.177 40.891 1.00 113.91 379 ALA A N 1
ATOM 2997 C CA . ALA A 1 379 ? -21.233 4.874 41.550 1.00 115.62 379 ALA A CA 1
ATOM 2998 C C . ALA A 1 379 ? -19.891 4.198 41.854 1.00 118.33 379 ALA A C 1
ATOM 2999 O O . ALA A 1 379 ? -19.772 3.411 42.774 1.00 122.51 379 ALA A O 1
ATOM 3001 N N . ALA A 1 380 ? -18.887 4.527 41.048 1.00 115.42 380 ALA A N 1
ATOM 3002 C CA . ALA A 1 380 ? -17.484 4.227 41.342 1.00 116.26 380 ALA A CA 1
ATOM 3003 C C . ALA A 1 380 ? -17.105 4.746 42.735 1.00 124.68 380 ALA A C 1
ATOM 3004 O O . ALA A 1 380 ? -16.041 4.433 43.261 1.00 130.30 380 ALA A O 1
ATOM 3006 N N . SER A 1 381 ? -17.956 5.569 43.332 1.00 129.05 381 SER A N 1
ATOM 3007 C CA . SER A 1 381 ? -17.579 6.185 44.597 1.00 129.01 381 SER A CA 1
ATOM 3008 C C . SER A 1 381 ? -18.474 5.738 45.757 1.00 129.46 381 SER A C 1
ATOM 3009 O O . SER A 1 381 ? -18.249 6.101 46.910 1.00 132.98 381 SER A O 1
ATOM 3012 N N . LEU A 1 382 ? -19.492 4.944 45.455 1.00 126.91 382 LEU A N 1
ATOM 3013 C CA . LEU A 1 382 ? -20.336 4.422 46.521 1.00 131.70 382 LEU A CA 1
ATOM 3014 C C . LEU A 1 382 ? -19.848 3.060 47.009 1.00 139.82 382 LEU A C 1
ATOM 3015 O O . LEU A 1 382 ? -19.874 2.775 48.209 1.00 141.13 382 LEU A O 1
ATOM 3020 N N . LEU A 1 383 ? -19.409 2.226 46.068 1.00 139.16 383 LEU A N 1
ATOM 3021 C CA . LEU A 1 383 ? -18.896 0.903 46.392 1.00 137.17 383 LEU A CA 1
ATOM 3022 C C . LEU A 1 383 ? -17.459 1.012 46.911 1.00 144.61 383 LEU A C 1
ATOM 3023 O O . LEU A 1 383 ? -16.942 0.055 47.483 1.00 150.16 383 LEU A O 1
ATOM 3028 N N . GLU A 1 384 ? -16.817 2.163 46.695 1.00 140.90 384 GLU A N 1
ATOM 3029 C CA . GLU A 1 384 ? -15.498 2.424 47.264 1.00 142.16 384 GLU A CA 1
ATOM 3030 C C . GLU A 1 384 ? -15.586 2.802 48.742 1.00 144.93 384 GLU A C 1
ATOM 3031 O O . GLU A 1 384 ? -14.605 2.780 49.471 1.00 150.48 384 GLU A O 1
ATOM 3037 N N . ALA A 1 385 ? -16.768 3.181 49.187 1.00 141.81 385 ALA A N 1
ATOM 3038 C CA . ALA A 1 385 ? -16.992 3.331 50.616 1.00 137.94 385 ALA A CA 1
ATOM 3039 C C . ALA A 1 385 ? -17.924 2.250 51.140 1.00 135.05 385 ALA A C 1
ATOM 3040 O O . ALA A 1 385 ? -18.956 2.532 51.700 1.00 130.77 385 ALA A O 1
ATOM 3042 N N . SER A 1 402 ? -24.503 -2.826 44.554 1.00 116.85 402 SER A N 1
ATOM 3043 C CA . SER A 1 402 ? -23.917 -1.878 43.610 1.00 121.88 402 SER A CA 1
ATOM 3044 C C . SER A 1 402 ? -24.150 -2.312 42.170 1.00 123.11 402 SER A C 1
ATOM 3045 O O . SER A 1 402 ? -24.427 -3.481 41.904 1.00 125.82 402 SER A O 1
ATOM 3048 N N . ALA A 1 403 ? -24.024 -1.366 41.245 1.00 117.31 403 ALA A N 1
ATOM 3049 C CA . ALA A 1 403 ? -24.324 -1.625 39.843 1.00 118.08 403 ALA A CA 1
ATOM 3050 C C . ALA A 1 403 ? -23.069 -1.794 39.003 1.00 114.64 403 ALA A C 1
ATOM 3051 O O . ALA A 1 403 ? -23.098 -2.439 37.958 1.00 118.02 403 ALA A O 1
ATOM 3053 N N . LEU A 1 404 ? -21.967 -1.210 39.455 1.00 113.87 404 LEU A N 1
ATOM 3054 C CA . LEU A 1 404 ? -20.696 -1.378 38.762 1.00 116.22 404 LEU A CA 1
ATOM 3055 C C . LEU A 1 404 ? -20.259 -2.851 38.837 1.00 119.80 404 LEU A C 1
ATOM 3056 O O . LEU A 1 404 ? -19.283 -3.263 38.208 1.00 117.61 404 LEU A O 1
ATOM 3061 N N . GLN A 1 405 ? -21.015 -3.637 39.599 1.00 121.80 405 GLN A N 1
ATOM 3062 C CA . GLN A 1 405 ? -20.750 -5.059 39.784 1.00 120.74 405 GLN A CA 1
ATOM 3063 C C . GLN A 1 405 ? -21.909 -5.900 39.246 1.00 124.08 405 GLN A C 1
ATOM 3064 O O . GLN A 1 405 ? -22.228 -6.968 39.782 1.00 119.99 405 GLN A O 1
ATOM 3070 N N . ASP A 1 406 ? -22.547 -5.403 38.190 1.00 127.19 406 ASP A N 1
ATOM 3071 C CA . ASP A 1 406 ? -23.671 -6.098 37.568 1.00 122.22 406 ASP A CA 1
ATOM 3072 C C . ASP A 1 406 ? -23.468 -6.172 36.056 1.00 120.22 406 ASP A C 1
ATOM 3073 O O . ASP A 1 406 ? -23.422 -5.140 35.382 1.00 117.08 406 ASP A O 1
ATOM 3078 N N . PRO A 1 407 ? -23.326 -7.397 35.522 1.00 117.09 407 PRO A N 1
ATOM 3079 C CA . PRO A 1 407 ? -23.071 -7.597 34.089 1.00 114.26 407 PRO A CA 1
ATOM 3080 C C . PRO A 1 407 ? -24.248 -7.140 33.227 1.00 108.34 407 PRO A C 1
ATOM 3081 O O . PRO A 1 407 ? -24.049 -6.749 32.077 1.00 106.38 407 PRO A O 1
ATOM 3085 N N . GLU A 1 408 ? -25.456 -7.185 33.779 1.00 109.28 408 GLU A N 1
ATOM 3086 C CA . GLU A 1 408 ? -26.630 -6.655 33.084 1.00 113.78 408 GLU A CA 1
ATOM 3087 C C . GLU A 1 408 ? -26.446 -5.179 32.693 1.00 106.84 408 GLU A C 1
ATOM 3088 O O . GLU A 1 408 ? -26.822 -4.769 31.595 1.00 100.91 408 GLU A O 1
ATOM 3094 N N . CYS A 1 409 ? -25.861 -4.385 33.584 1.00 105.95 409 CYS A N 1
ATOM 3095 C CA . CYS A 1 409 ? -25.613 -2.981 33.282 1.00 103.13 409 CYS A CA 1
ATOM 3096 C C . CYS A 1 409 ? -24.520 -2.832 32.229 1.00 98.47 409 CYS A C 1
ATOM 3097 O O . CYS A 1 409 ? -24.621 -2.002 31.328 1.00 98.76 409 CYS A O 1
ATOM 3100 N N . PHE A 1 410 ? -23.474 -3.639 32.337 1.00 100.68 410 PHE A N 1
ATOM 3101 C CA . PHE A 1 410 ? -22.416 -3.605 31.338 1.00 101.64 410 PHE A CA 1
ATOM 3102 C C . PHE A 1 410 ? -22.916 -4.087 29.979 1.00 98.03 410 PHE A C 1
ATOM 3103 O O . PHE A 1 410 ? -22.348 -3.743 28.940 1.00 95.56 410 PHE A O 1
ATOM 3111 N N . ALA A 1 411 ? -23.973 -4.895 29.998 1.00 94.15 411 ALA A N 1
ATOM 3112 C CA . ALA A 1 411 ? -24.540 -5.446 28.774 1.00 95.06 411 ALA A CA 1
ATOM 3113 C C . ALA A 1 411 ? -25.516 -4.445 28.177 1.00 90.77 411 ALA A C 1
ATOM 3114 O O . ALA A 1 411 ? -25.541 -4.216 26.965 1.00 85.92 411 ALA A O 1
ATOM 3116 N N . HIS A 1 412 ? -26.325 -3.855 29.049 1.00 93.08 412 HIS A N 1
ATOM 3117 C CA . HIS A 1 412 ? -27.161 -2.728 28.679 1.00 88.01 412 HIS A CA 1
ATOM 3118 C C . HIS A 1 412 ? -26.326 -1.706 27.918 1.00 89.30 412 HIS A C 1
ATOM 3119 O O . HIS A 1 412 ? -26.781 -1.130 26.934 1.00 91.93 412 HIS A O 1
ATOM 3126 N N . LEU A 1 413 ? -25.092 -1.504 28.369 1.00 86.03 413 LEU A N 1
ATOM 3127 C CA . LEU A 1 413 ? -24.223 -0.484 27.809 1.00 84.85 413 LEU A CA 1
ATOM 3128 C C . LEU A 1 413 ? -23.727 -0.806 26.398 1.00 88.99 413 LEU A C 1
ATOM 3129 O O . LEU A 1 413 ? -23.573 0.089 25.570 1.00 91.53 413 LEU A O 1
ATOM 3134 N N . LEU A 1 414 ? -23.474 -2.078 26.121 1.00 90.33 414 LEU A N 1
ATOM 3135 C CA . LEU A 1 414 ? -22.935 -2.478 24.822 1.00 91.38 414 LEU A CA 1
ATOM 3136 C C . LEU A 1 414 ? -24.037 -2.468 23.771 1.00 87.23 414 LEU A C 1
ATOM 3137 O O . LEU A 1 414 ? -23.830 -2.061 22.626 1.00 86.58 414 LEU A O 1
ATOM 3142 N N . ARG A 1 415 ? -25.204 -2.940 24.190 1.00 82.56 415 ARG A N 1
ATOM 3143 C CA . ARG A 1 415 ? -26.442 -2.847 23.432 1.00 85.95 415 ARG A CA 1
ATOM 3144 C C . ARG A 1 415 ? -26.693 -1.400 22.997 1.00 90.65 415 ARG A C 1
ATOM 3145 O O . ARG A 1 415 ? -27.260 -1.124 21.930 1.00 85.50 415 ARG A O 1
ATOM 3153 N N . PHE A 1 416 ? -26.272 -0.477 23.852 1.00 89.44 416 PHE A N 1
ATOM 3154 C CA . PHE A 1 416 ? -26.376 0.939 23.558 1.00 84.43 416 PHE A CA 1
ATOM 3155 C C . PHE A 1 416 ? -25.436 1.321 22.416 1.00 82.21 416 PHE A C 1
ATOM 3156 O O . PHE A 1 416 ? -25.874 1.870 21.404 1.00 83.97 416 PHE A O 1
ATOM 3164 N N . TYR A 1 417 ? -24.150 1.028 22.568 1.00 77.63 417 TYR A N 1
ATOM 3165 C CA . TYR A 1 417 ? -23.189 1.348 21.520 1.00 80.46 417 TYR A CA 1
ATOM 3166 C C . TYR A 1 417 ? -23.432 0.516 20.258 1.00 85.53 417 TYR A C 1
ATOM 3167 O O . TYR A 1 417 ? -22.987 0.877 19.169 1.00 84.95 417 TYR A O 1
ATOM 3176 N N . ASP A 1 418 ? -24.144 -0.597 20.418 1.00 87.31 418 ASP A N 1
ATOM 3177 C CA . ASP A 1 418 ? -24.532 -1.457 19.301 1.00 86.77 418 ASP A CA 1
ATOM 3178 C C . ASP A 1 418 ? -25.557 -0.728 18.419 1.00 84.24 418 ASP A C 1
ATOM 3179 O O . ASP A 1 418 ? -25.334 -0.524 17.222 1.00 81.01 418 ASP A O 1
ATOM 3184 N N . GLY A 1 419 ? -26.676 -0.328 19.017 1.00 81.58 419 GLY A N 1
ATOM 3185 C CA . GLY A 1 419 ? -27.659 0.477 18.314 1.00 82.58 419 GLY A CA 1
ATOM 3186 C C . GLY A 1 419 ? -27.069 1.696 17.614 1.00 83.07 419 GLY A C 1
ATOM 3187 O O . GLY A 1 419 ? -27.451 2.022 16.489 1.00 82.72 419 GLY A O 1
ATOM 3188 N N . ILE A 1 420 ? -26.133 2.378 18.265 1.00 75.02 420 ILE A N 1
ATOM 3189 C CA . ILE A 1 420 ? -25.515 3.545 17.644 1.00 79.65 420 ILE A CA 1
ATOM 3190 C C . ILE A 1 420 ? -24.623 3.189 16.454 1.00 85.28 420 ILE A C 1
ATOM 3191 O O . ILE A 1 420 ? -24.601 3.908 15.452 1.00 86.02 420 ILE A O 1
ATOM 3196 N N . CYS A 1 421 ? -23.890 2.084 16.557 1.00 86.62 421 CYS A N 1
ATOM 3197 C CA . CYS A 1 421 ? -23.086 1.617 15.432 1.00 86.40 421 CYS A CA 1
ATOM 3198 C C . CYS A 1 421 ? -23.971 1.231 14.246 1.00 86.49 421 CYS A C 1
ATOM 3199 O O . CYS A 1 421 ? -23.652 1.543 13.096 1.00 88.96 421 CYS A O 1
ATOM 3202 N N . LYS A 1 422 ? -25.080 0.554 14.538 1.00 80.47 422 LYS A N 1
ATOM 3203 C CA . LYS A 1 422 ? -26.050 0.150 13.522 1.00 83.83 422 LYS A CA 1
ATOM 3204 C C . LYS A 1 422 ? -26.758 1.362 12.903 1.00 88.96 422 LYS A C 1
ATOM 3205 O O . LYS A 1 422 ? -27.176 1.327 11.744 1.00 90.27 422 LYS A O 1
ATOM 3211 N N . TRP A 1 423 ? -26.906 2.428 13.686 1.00 87.30 423 TRP A N 1
ATOM 3212 C CA . TRP A 1 423 ? -27.414 3.692 13.168 1.00 85.00 423 TRP A CA 1
ATOM 3213 C C . TRP A 1 423 ? -26.510 4.141 12.035 1.00 85.35 423 TRP A C 1
ATOM 3214 O O . TRP A 1 423 ? -26.951 4.298 10.898 1.00 88.79 423 TRP A O 1
ATOM 3225 N N . GLU A 1 424 ? -25.233 4.311 12.370 1.00 85.10 424 GLU A N 1
ATOM 3226 C CA . GLU A 1 424 ? -24.206 4.806 11.462 1.00 85.68 424 GLU A CA 1
ATOM 3227 C C . GLU A 1 424 ? -24.158 4.085 10.123 1.00 86.80 424 GLU A C 1
ATOM 3228 O O . GLU A 1 424 ? -23.718 4.653 9.126 1.00 86.66 424 GLU A O 1
ATOM 3234 N N . GLU A 1 425 ? -24.608 2.833 10.108 1.00 88.13 425 GLU A N 1
ATOM 3235 C CA . GLU A 1 425 ? -24.550 1.998 8.908 1.00 86.05 425 GLU A CA 1
ATOM 3236 C C . GLU A 1 425 ? -25.503 2.458 7.801 1.00 90.90 425 GLU A C 1
ATOM 3237 O O . GLU A 1 425 ? -26.705 2.666 8.030 1.00 89.08 425 GLU A O 1
ATOM 3243 N N . GLY A 1 426 ? -24.946 2.622 6.603 1.00 91.65 426 GLY A N 1
ATOM 3244 C CA . GLY A 1 426 ? -25.697 3.088 5.450 1.00 94.30 426 GLY A CA 1
ATOM 3245 C C . GLY A 1 426 ? -26.028 4.571 5.474 1.00 98.85 426 GLY A C 1
ATOM 3246 O O . GLY A 1 426 ? -26.824 5.049 4.663 1.00 100.98 426 GLY A O 1
ATOM 3247 N N . SER A 1 427 ? -25.419 5.303 6.402 1.00 96.69 427 SER A N 1
ATOM 3248 C CA . SER A 1 427 ? -25.697 6.726 6.549 1.00 96.92 427 SER A CA 1
ATOM 3249 C C . SER A 1 427 ? -24.683 7.557 5.785 1.00 99.86 427 SER A C 1
ATOM 3250 O O . SER A 1 427 ? -23.506 7.215 5.739 1.00 104.42 427 SER A O 1
ATOM 3253 N N . PRO A 1 428 ? -25.143 8.659 5.182 1.00 107.04 428 PRO A N 1
ATOM 3254 C CA . PRO A 1 428 ? -24.293 9.618 4.460 1.00 107.54 428 PRO A CA 1
ATOM 3255 C C . PRO A 1 428 ? -23.129 10.131 5.313 1.00 111.79 428 PRO A C 1
ATOM 3256 O O . PRO A 1 428 ? -21.960 9.999 4.934 1.00 109.87 428 PRO A O 1
ATOM 3260 N N . THR A 1 429 ? -23.463 10.720 6.458 1.00 114.74 429 THR A N 1
ATOM 3261 C CA . THR A 1 429 ? -22.472 11.257 7.386 1.00 116.01 429 THR A CA 1
ATOM 3262 C C . THR A 1 429 ? -22.072 10.218 8.431 1.00 112.65 429 THR A C 1
ATOM 3263 O O . THR A 1 429 ? -22.905 9.433 8.882 1.00 110.94 429 THR A O 1
ATOM 3267 N N . PRO A 1 430 ? -20.788 10.203 8.813 1.00 111.72 430 PRO A N 1
ATOM 3268 C CA . PRO A 1 430 ? -20.361 9.324 9.910 1.00 110.68 430 PRO A CA 1
ATOM 3269 C C . PRO A 1 430 ? -20.941 9.770 11.257 1.00 107.86 430 PRO A C 1
ATOM 3270 O O . PRO A 1 430 ? -20.987 10.970 11.551 1.00 105.44 430 PRO A O 1
ATOM 3274 N N . VAL A 1 431 ? -21.385 8.807 12.061 1.00 100.16 431 VAL A N 1
ATOM 3275 C CA . VAL A 1 431 ? -21.892 9.096 13.398 1.00 94.86 431 VAL A CA 1
ATOM 3276 C C . VAL A 1 431 ? -20.755 9.150 14.415 1.00 98.69 431 VAL A C 1
ATOM 3277 O O . VAL A 1 431 ? -20.680 10.070 15.233 1.00 99.91 431 VAL A O 1
ATOM 3281 N N . LEU A 1 432 ? -19.868 8.163 14.347 1.00 100.02 432 LEU A N 1
ATOM 3282 C CA . LEU A 1 432 ? -18.781 8.040 15.310 1.00 99.78 432 LEU A CA 1
ATOM 3283 C C . LEU A 1 432 ? -17.518 8.770 14.880 1.00 98.71 432 LEU A C 1
ATOM 3284 O O . LEU A 1 432 ? -17.266 8.968 13.692 1.00 102.05 432 LEU A O 1
ATOM 3289 N N . HIS A 1 433 ? -16.732 9.162 15.874 1.00 94.22 433 HIS A N 1
ATOM 3290 C CA . HIS A 1 433 ? -15.427 9.757 15.658 1.00 95.68 433 HIS A CA 1
ATOM 3291 C C . HIS A 1 433 ? -14.649 9.592 16.957 1.00 99.51 433 HIS A C 1
ATOM 3292 O O . HIS A 1 433 ? -15.198 9.102 17.952 1.00 95.50 433 HIS A O 1
ATOM 3299 N N . VAL A 1 434 ? -13.382 9.994 16.955 1.00 90.40 434 VAL A N 1
ATOM 3300 C CA . VAL A 1 434 ? -12.508 9.700 18.086 1.00 92.93 434 VAL A CA 1
ATOM 3301 C C . VAL A 1 434 ? -13.045 10.180 19.438 1.00 99.88 434 VAL A C 1
ATOM 3302 O O . VAL A 1 434 ? -12.737 9.584 20.476 1.00 101.33 434 VAL A O 1
ATOM 3306 N N . GLY A 1 435 ? -13.858 11.238 19.418 1.00 93.97 435 GLY A N 1
ATOM 3307 C CA . GLY A 1 435 ? -14.452 11.786 20.627 1.00 89.46 435 GLY A CA 1
ATOM 3308 C C . GLY A 1 435 ? -15.386 10.839 21.368 1.00 98.45 435 GLY A C 1
ATOM 3309 O O . GLY A 1 435 ? -15.480 10.894 22.596 1.00 98.77 435 GLY A O 1
ATOM 3310 N N . TRP A 1 436 ? -16.090 9.981 20.631 1.00 99.47 436 TRP A N 1
ATOM 3311 C CA . TRP A 1 436 ? -16.950 8.974 21.250 1.00 98.39 436 TRP A CA 1
ATOM 3312 C C . TRP A 1 436 ? -16.107 7.879 21.873 1.00 101.61 436 TRP A C 1
ATOM 3313 O O . TRP A 1 436 ? -16.509 7.255 22.856 1.00 103.49 436 TRP A O 1
ATOM 3324 N N . ALA A 1 437 ? -14.948 7.625 21.274 1.00 101.12 437 ALA A N 1
ATOM 3325 C CA . ALA A 1 437 ? -14.137 6.480 21.672 1.00 102.80 437 ALA A CA 1
ATOM 3326 C C . ALA A 1 437 ? -13.588 6.653 23.077 1.00 101.76 437 ALA A C 1
ATOM 3327 O O . ALA A 1 437 ? -13.638 5.723 23.883 1.00 99.28 437 ALA A O 1
ATOM 3329 N N . THR A 1 438 ? -13.081 7.847 23.377 1.00 95.56 438 THR A N 1
ATOM 3330 C CA . THR A 1 438 ? -12.470 8.089 24.679 1.00 99.02 438 THR A CA 1
ATOM 3331 C C . THR A 1 438 ? -13.387 7.730 25.842 1.00 102.08 438 THR A C 1
ATOM 3332 O O . THR A 1 438 ? -12.923 7.266 26.885 1.00 106.54 438 THR A O 1
ATOM 3336 N N . PHE A 1 439 ? -14.686 7.942 25.668 1.00 98.32 439 PHE A N 1
ATOM 3337 C CA . PHE A 1 439 ? -15.625 7.716 26.759 1.00 98.82 439 PHE A CA 1
ATOM 3338 C C . PHE A 1 439 ? -16.184 6.309 26.769 1.00 95.68 439 PHE A C 1
ATOM 3339 O O . PHE A 1 439 ? -16.666 5.836 27.800 1.00 95.37 439 PHE A O 1
ATOM 3347 N N . LEU A 1 440 ? -16.136 5.647 25.620 1.00 94.19 440 LEU A N 1
ATOM 3348 C CA . LEU A 1 440 ? -16.442 4.228 25.585 1.00 99.77 440 LEU A CA 1
ATOM 3349 C C . LEU A 1 440 ? -15.354 3.532 26.387 1.00 98.64 440 LEU A C 1
ATOM 3350 O O . LEU A 1 440 ? -15.641 2.734 27.281 1.00 94.27 440 LEU A O 1
ATOM 3355 N N . VAL A 1 441 ? -14.103 3.867 26.072 1.00 94.68 441 VAL A N 1
ATOM 3356 C CA . VAL A 1 441 ? -12.952 3.289 26.753 1.00 98.36 441 VAL A CA 1
ATOM 3357 C C . VAL A 1 441 ? -13.043 3.511 28.255 1.00 99.69 441 VAL A C 1
ATOM 3358 O O . VAL A 1 441 ? -12.802 2.592 29.043 1.00 101.02 441 VAL A O 1
ATOM 3362 N N . GLN A 1 442 ? -13.406 4.731 28.642 1.00 96.13 442 GLN A N 1
ATOM 3363 C CA . GLN A 1 442 ? -13.493 5.109 30.049 1.00 96.46 442 GLN A CA 1
ATOM 3364 C C . GLN A 1 442 ? -14.684 4.479 30.773 1.00 98.73 442 GLN A C 1
ATOM 3365 O O . GLN A 1 442 ? -14.641 4.255 31.984 1.00 99.55 442 GLN A O 1
ATOM 3371 N N . SER A 1 443 ? -15.754 4.204 30.039 1.00 98.84 443 SER A N 1
ATOM 3372 C CA . SER A 1 443 ? -16.924 3.594 30.653 1.00 97.87 443 SER A CA 1
ATOM 3373 C C . SER A 1 443 ? -16.696 2.107 30.902 1.00 98.95 443 SER A C 1
ATOM 3374 O O . SER A 1 443 ? -17.002 1.598 31.981 1.00 101.20 443 SER A O 1
ATOM 3377 N N . LEU A 1 444 ? -16.163 1.413 29.901 1.00 100.67 444 LEU A N 1
ATOM 3378 C CA . LEU A 1 444 ? -15.779 0.015 30.064 1.00 102.20 444 LEU A CA 1
ATOM 3379 C C . LEU A 1 444 ? -14.842 -0.101 31.256 1.00 104.65 444 LEU A C 1
ATOM 3380 O O . LEU A 1 444 ? -15.091 -0.878 32.180 1.00 104.90 444 LEU A O 1
ATOM 3385 N N . GLY A 1 445 ? -13.765 0.682 31.226 1.00 97.50 445 GLY A N 1
ATOM 3386 C CA . GLY A 1 445 ? -12.774 0.676 32.286 1.00 99.62 445 GLY A CA 1
ATOM 3387 C C . GLY A 1 445 ? -13.365 0.838 33.674 1.00 102.40 445 GLY A C 1
ATOM 3388 O O . GLY A 1 445 ? -12.718 0.534 34.675 1.00 105.20 445 GLY A O 1
ATOM 3389 N N . ARG A 1 446 ? -14.600 1.320 33.736 1.00 100.94 446 ARG A N 1
ATOM 3390 C CA . ARG A 1 446 ? -15.267 1.542 35.009 1.00 101.55 446 ARG A CA 1
ATOM 3391 C C . ARG A 1 446 ? -15.750 0.213 35.575 1.00 106.23 446 ARG A C 1
ATOM 3392 O O . ARG A 1 446 ? -16.055 0.105 36.762 1.00 108.18 446 ARG A O 1
ATOM 3400 N N . PHE A 1 447 ? -15.814 -0.796 34.711 1.00 105.46 447 PHE A N 1
ATOM 3401 C CA . PHE A 1 447 ? -16.238 -2.135 35.101 1.00 107.06 447 PHE A CA 1
ATOM 3402 C C . PHE A 1 447 ? -15.049 -3.065 35.303 1.00 113.93 447 PHE A C 1
ATOM 3403 O O . PHE A 1 447 ? -14.034 -2.955 34.615 1.00 111.92 447 PHE A O 1
ATOM 3411 N N . GLU A 1 448 ? -15.188 -3.992 36.243 1.00 119.36 448 GLU A N 1
ATOM 3412 C CA . GLU A 1 448 ? -14.145 -4.976 36.502 1.00 120.37 448 GLU A CA 1
ATOM 3413 C C . GLU A 1 448 ? -14.111 -6.027 35.391 1.00 116.87 448 GLU A C 1
ATOM 3414 O O . GLU A 1 448 ? -15.158 -6.419 34.867 1.00 115.65 448 GLU A O 1
ATOM 3420 N N . GLY A 1 449 ? -12.909 -6.473 35.030 1.00 115.81 449 GLY A N 1
ATOM 3421 C CA . GLY A 1 449 ? -12.756 -7.588 34.109 1.00 118.31 449 GLY A CA 1
ATOM 3422 C C . GLY A 1 449 ? -13.586 -8.776 34.570 1.00 114.40 449 GLY A C 1
ATOM 3423 O O . GLY A 1 449 ? -14.221 -9.462 33.765 1.00 107.47 449 GLY A O 1
ATOM 3424 N N . GLN A 1 450 ? -13.574 -9.013 35.878 1.00 113.01 450 GLN A N 1
ATOM 3425 C CA . GLN A 1 450 ? -14.459 -9.983 36.511 1.00 114.05 450 GLN A CA 1
ATOM 3426 C C . GLN A 1 450 ? -15.885 -9.869 35.994 1.00 116.16 450 GLN A C 1
ATOM 3427 O O . GLN A 1 450 ? -16.527 -10.871 35.668 1.00 108.34 450 GLN A O 1
ATOM 3433 N N . VAL A 1 451 ? -16.377 -8.634 35.941 1.00 115.78 451 VAL A N 1
ATOM 3434 C CA . VAL A 1 451 ? -17.769 -8.368 35.607 1.00 109.47 451 VAL A CA 1
ATOM 3435 C C . VAL A 1 451 ? -17.987 -8.394 34.100 1.00 105.03 451 VAL A C 1
ATOM 3436 O O . VAL A 1 451 ? -18.944 -8.990 33.609 1.00 102.14 451 VAL A O 1
ATOM 3440 N N . ARG A 1 452 ? -17.083 -7.759 33.366 1.00 105.71 452 ARG A N 1
ATOM 3441 C CA . ARG A 1 452 ? -17.189 -7.716 31.914 1.00 106.46 452 ARG A CA 1
ATOM 3442 C C . ARG A 1 452 ? -17.188 -9.099 31.275 1.00 108.94 452 ARG A C 1
ATOM 3443 O O . ARG A 1 452 ? -17.679 -9.270 30.163 1.00 109.58 452 ARG A O 1
ATOM 3451 N N . GLN A 1 453 ? -16.651 -10.084 31.989 1.00 115.47 453 GLN A N 1
ATOM 3452 C CA . GLN A 1 453 ? -16.460 -11.418 31.426 1.00 108.63 453 GLN A CA 1
ATOM 3453 C C . GLN A 1 453 ? -17.631 -12.364 31.665 1.00 104.93 453 GLN A C 1
ATOM 3454 O O . GLN A 1 453 ? -17.767 -13.362 30.964 1.00 106.51 453 GLN A O 1
ATOM 3460 N N . LYS A 1 454 ? -18.476 -12.045 32.641 1.00 105.02 454 LYS A N 1
ATOM 3461 C CA . LYS A 1 454 ? -19.682 -12.831 32.901 1.00 106.17 454 LYS A CA 1
ATOM 3462 C C . LYS A 1 454 ? -20.745 -12.606 31.820 1.00 109.59 454 LYS A C 1
ATOM 3463 O O . LYS A 1 454 ? -21.820 -13.208 31.848 1.00 106.87 454 LYS A O 1
ATOM 3469 N N . VAL A 1 455 ? -20.436 -11.727 30.871 1.00 113.49 455 VAL A N 1
ATOM 3470 C CA . VAL A 1 455 ? -21.314 -11.473 29.733 1.00 114.16 455 VAL A CA 1
ATOM 3471 C C . VAL A 1 455 ? -20.810 -12.207 28.496 1.00 112.54 455 VAL A C 1
ATOM 3472 O O . VAL A 1 455 ? -19.659 -12.023 28.074 1.00 108.50 455 VAL A O 1
ATOM 3476 N N . ARG A 1 456 ? -21.674 -13.036 27.916 1.00 104.65 456 ARG A N 1
ATOM 3477 C CA . ARG A 1 456 ? -21.308 -13.776 26.715 1.00 108.13 456 ARG A CA 1
ATOM 3478 C C . ARG A 1 456 ? -21.993 -13.246 25.462 1.00 101.14 456 ARG A C 1
ATOM 3479 O O . ARG A 1 456 ? -23.224 -13.217 25.378 1.00 95.12 456 ARG A O 1
ATOM 3487 N N . ILE A 1 457 ? -21.171 -12.824 24.499 1.00 101.69 457 ILE A N 1
ATOM 3488 C CA . ILE A 1 457 ? -21.650 -12.312 23.218 1.00 101.15 457 ILE A CA 1
ATOM 3489 C C . ILE A 1 457 ? -21.743 -13.453 22.201 1.00 97.76 457 ILE A C 1
ATOM 3490 O O . ILE A 1 457 ? -20.811 -13.724 21.436 1.00 92.01 457 ILE A O 1
ATOM 3495 N N . VAL A 1 458 ? -22.889 -14.124 22.225 1.00 100.41 458 VAL A N 1
ATOM 3496 C CA . VAL A 1 458 ? -23.173 -15.233 21.331 1.00 97.58 458 VAL A CA 1
ATOM 3497 C C . VAL A 1 458 ? -23.755 -14.724 20.014 1.00 97.57 458 VAL A C 1
ATOM 3498 O O . VAL A 1 458 ? -24.393 -13.679 19.980 1.00 101.54 458 VAL A O 1
ATOM 3502 N N . SER A 1 459 ? -23.540 -15.473 18.937 1.00 99.61 459 SER A N 1
ATOM 3503 C CA . SER A 1 459 ? -23.994 -15.085 17.605 1.00 94.25 459 SER A CA 1
ATOM 3504 C C . SER A 1 459 ? -25.419 -15.569 17.355 1.00 98.88 459 SER A C 1
ATOM 3505 O O . SER A 1 459 ? -26.172 -14.970 16.579 1.00 101.55 459 SER A O 1
ATOM 3508 N N . GLY A 1 460 ? -25.791 -16.641 18.046 1.00 101.38 520 GLY A N 1
ATOM 3509 C CA . GLY A 1 460 ? -27.069 -17.301 17.831 1.00 101.61 520 GLY A CA 1
ATOM 3510 C C . GLY A 1 460 ? -26.767 -18.765 17.549 1.00 109.51 520 GLY A C 1
ATOM 3511 O O . GLY A 1 460 ? -26.186 -19.081 16.521 1.00 110.43 520 GLY A O 1
ATOM 3512 N N . THR A 1 461 ? -27.112 -19.655 18.474 1.00 107.24 521 THR A N 1
ATOM 3513 C CA . THR A 1 461 ? -26.726 -21.061 18.369 1.00 111.17 521 THR A CA 1
ATOM 3514 C C . THR A 1 461 ? -27.624 -21.817 17.422 1.00 98.29 521 THR A C 1
ATOM 3515 O O . THR A 1 461 ? -27.148 -22.337 16.408 1.00 93.54 521 THR A O 1
ATOM 3519 N N . VAL A 1 462 ? -28.917 -21.844 17.739 1.00 85.73 522 VAL A N 1
ATOM 3520 C CA . VAL A 1 462 ? -29.908 -22.465 16.868 1.00 87.03 522 VAL A CA 1
ATOM 3521 C C . VAL A 1 462 ? -31.087 -21.540 16.454 1.00 92.11 522 VAL A C 1
ATOM 3522 O O . VAL A 1 462 ? -31.977 -21.214 17.251 1.00 90.52 522 VAL A O 1
ATOM 3526 N N . ALA A 1 463 ? -31.091 -21.153 15.179 1.00 89.74 523 ALA A N 1
ATOM 3527 C CA . ALA A 1 463 ? -32.103 -20.254 14.618 1.00 82.07 523 ALA A CA 1
ATOM 3528 C C . ALA A 1 463 ? -33.477 -20.885 14.576 1.00 85.94 523 ALA A C 1
ATOM 3529 O O . ALA A 1 463 ? -33.757 -21.734 13.724 1.00 89.84 523 ALA A O 1
ATOM 3531 N N . GLY A 1 464 ? -34.339 -20.467 15.496 1.00 85.74 524 GLY A N 1
ATOM 3532 C CA . GLY A 1 464 ? -35.720 -20.909 15.485 1.00 87.72 524 GLY A CA 1
ATOM 3533 C C . GLY A 1 464 ? -36.014 -21.918 16.571 1.00 92.03 524 GLY A C 1
ATOM 3534 O O . GLY A 1 464 ? -35.167 -22.206 17.411 1.00 94.82 524 GLY A O 1
ATOM 3535 N N . THR A 1 465 ? -37.221 -22.467 16.538 1.00 90.47 525 THR A N 1
ATOM 3536 C CA . THR A 1 465 ? -37.693 -23.347 17.593 1.00 91.81 525 THR A CA 1
ATOM 3537 C C . THR A 1 465 ? -38.500 -24.503 16.993 1.00 96.83 525 THR A C 1
ATOM 3538 O O . THR A 1 465 ? -39.131 -24.340 15.945 1.00 97.02 525 THR A O 1
ATOM 3542 N N . ALA A 1 466 ? -38.465 -25.668 17.643 1.00 97.30 526 ALA A N 1
ATOM 3543 C CA . ALA A 1 466 ? -39.075 -26.872 17.082 1.00 89.82 526 ALA A CA 1
ATOM 3544 C C . ALA A 1 466 ? -40.161 -27.486 17.956 1.00 94.52 526 ALA A C 1
ATOM 3545 O O . ALA A 1 466 ? -40.163 -27.318 19.173 1.00 99.28 526 ALA A O 1
ATOM 3547 N N . ARG A 1 467 ? -41.085 -28.201 17.317 1.00 96.47 527 ARG A N 1
ATOM 3548 C CA . ARG A 1 467 ? -42.030 -29.056 18.025 1.00 94.04 527 ARG A CA 1
ATOM 3549 C C . ARG A 1 467 ? -42.185 -30.393 17.310 1.00 89.16 527 ARG A C 1
ATOM 3550 O O . ARG A 1 467 ? -42.361 -31.431 17.948 1.00 96.09 527 ARG A O 1
ATOM 3558 N N . GLY A 1 488 ? -23.932 -15.987 32.934 1.00 112.47 548 GLY A N 1
ATOM 3559 C CA . GLY A 1 488 ? -24.541 -14.731 33.341 1.00 114.75 548 GLY A CA 1
ATOM 3560 C C . GLY A 1 488 ? -25.713 -14.319 32.461 1.00 117.43 548 GLY A C 1
ATOM 3561 O O . GLY A 1 488 ? -26.718 -15.034 32.400 1.00 115.39 548 GLY A O 1
ATOM 3562 N N . PRO A 1 489 ? -25.598 -13.152 31.791 1.00 115.20 549 PRO A N 1
ATOM 3563 C CA . PRO A 1 489 ? -26.579 -12.650 30.825 1.00 106.37 549 PRO A CA 1
ATOM 3564 C C . PRO A 1 489 ? -26.091 -12.756 29.374 1.00 105.66 549 PRO A C 1
ATOM 3565 O O . PRO A 1 489 ? -24.880 -12.732 29.113 1.00 106.21 549 PRO A O 1
ATOM 3569 N N . VAL A 1 490 ? -27.035 -12.856 28.439 1.00 102.05 550 VAL A N 1
ATOM 3570 C CA . VAL A 1 490 ? -26.706 -13.081 27.029 1.00 105.00 550 VAL A CA 1
ATOM 3571 C C . VAL A 1 490 ? -26.971 -11.844 26.164 1.00 96.84 550 VAL A C 1
ATOM 3572 O O . VAL A 1 490 ? -27.977 -11.158 26.335 1.00 93.10 550 VAL A O 1
ATOM 3576 N N . LEU A 1 491 ? -26.070 -11.585 25.221 1.00 93.28 551 LEU A N 1
ATOM 3577 C CA . LEU A 1 491 ? -26.122 -10.381 24.399 1.00 93.68 551 LEU A CA 1
ATOM 3578 C C . LEU A 1 491 ? -25.697 -10.731 22.976 1.00 94.95 551 LEU A C 1
ATOM 3579 O O . LEU A 1 491 ? -24.677 -11.399 22.778 1.00 93.95 551 LEU A O 1
ATOM 3584 N N . THR A 1 492 ? -26.465 -10.294 21.982 1.00 89.77 552 THR A N 1
ATOM 3585 C CA . THR A 1 492 ? -26.059 -10.522 20.594 1.00 92.45 552 THR A CA 1
ATOM 3586 C C . THR A 1 492 ? -26.139 -9.254 19.732 1.00 89.71 552 THR A C 1
ATOM 3587 O O . THR A 1 492 ? -27.174 -8.590 19.673 1.00 93.00 552 THR A O 1
ATOM 3591 N N . PHE A 1 493 ? -25.020 -8.934 19.083 1.00 89.54 553 PHE A N 1
ATOM 3592 C CA . PHE A 1 493 ? -24.846 -7.703 18.316 1.00 86.30 553 PHE A CA 1
ATOM 3593 C C . PHE A 1 493 ? -25.493 -7.727 16.940 1.00 93.03 553 PHE A C 1
ATOM 3594 O O . PHE A 1 493 ? -25.580 -8.779 16.304 1.00 94.93 553 PHE A O 1
ATOM 3602 N N . GLN A 1 494 ? -25.913 -6.550 16.474 1.00 91.30 554 GLN A N 1
ATOM 3603 C CA . GLN A 1 494 ? -26.519 -6.407 15.155 1.00 88.35 554 GLN A CA 1
ATOM 3604 C C . GLN A 1 494 ? -25.613 -5.609 14.227 1.00 87.75 554 GLN A C 1
ATOM 3605 O O . GLN A 1 494 ? -25.799 -5.612 13.008 1.00 86.66 554 GLN A O 1
ATOM 3611 N N . SER A 1 495 ? -24.635 -4.922 14.809 1.00 87.56 555 SER A N 1
ATOM 3612 C CA . SER A 1 495 ? -23.726 -4.091 14.023 1.00 95.72 555 SER A CA 1
ATOM 3613 C C . SER A 1 495 ? -22.397 -4.796 13.803 1.00 95.39 555 SER A C 1
ATOM 3614 O O . SER A 1 495 ? -21.945 -5.559 14.649 1.00 94.07 555 SER A O 1
ATOM 3617 N N . GLU A 1 496 ? -21.778 -4.526 12.660 1.00 96.15 556 GLU A N 1
ATOM 3618 C CA . GLU A 1 496 ? -20.505 -5.135 12.312 1.00 101.07 556 GLU A CA 1
ATOM 3619 C C . GLU A 1 496 ? -19.399 -4.714 13.272 1.00 100.29 556 GLU A C 1
ATOM 3620 O O . GLU A 1 496 ? -18.687 -5.558 13.813 1.00 100.32 556 GLU A O 1
ATOM 3626 N N . LYS A 1 497 ? -19.266 -3.407 13.483 1.00 102.80 557 LYS A N 1
ATOM 3627 C CA . LYS A 1 497 ? -18.250 -2.867 14.384 1.00 95.18 557 LYS A CA 1
ATOM 3628 C C . LYS A 1 497 ? -18.272 -3.539 15.753 1.00 100.56 557 LYS A C 1
ATOM 3629 O O . LYS A 1 497 ? -17.245 -4.014 16.234 1.00 103.31 557 LYS A O 1
ATOM 3635 N N . MET A 1 498 ? -19.441 -3.584 16.380 1.00 95.60 558 MET A N 1
ATOM 3636 C CA . MET A 1 498 ? -19.531 -4.076 17.746 1.00 95.76 558 MET A CA 1
ATOM 3637 C C . MET A 1 498 ? -19.201 -5.559 17.850 1.00 98.55 558 MET A C 1
ATOM 3638 O O . MET A 1 498 ? -18.650 -5.997 18.854 1.00 102.96 558 MET A O 1
ATOM 3643 N N . LYS A 1 499 ? -19.534 -6.326 16.814 1.00 100.93 559 LYS A N 1
ATOM 3644 C CA . LYS A 1 499 ? -19.246 -7.761 16.799 1.00 99.63 559 LYS A CA 1
ATOM 3645 C C . LYS A 1 499 ? -17.820 -8.012 16.302 1.00 103.42 559 LYS A C 1
ATOM 3646 O O . LYS A 1 499 ? -17.180 -8.993 16.682 1.00 103.99 559 LYS A O 1
ATOM 3652 N N . GLY A 1 500 ? -17.316 -7.105 15.473 1.00 102.57 560 GLY A N 1
ATOM 3653 C CA . GLY A 1 500 ? -15.948 -7.187 15.006 1.00 102.44 560 GLY A CA 1
ATOM 3654 C C . GLY A 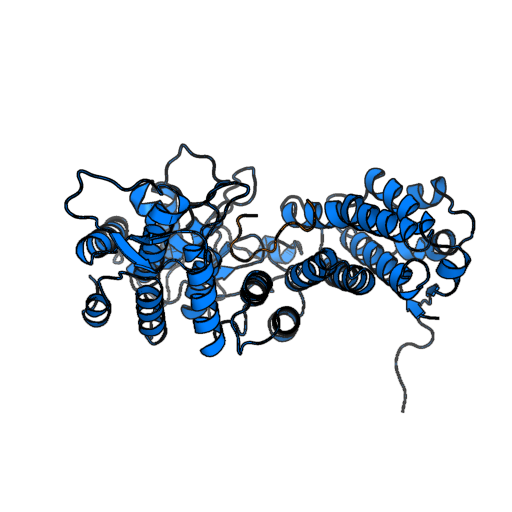1 500 ? -14.976 -7.162 16.166 1.00 105.79 560 GLY A C 1
ATOM 3655 O O . GLY A 1 500 ? -13.864 -7.676 16.061 1.00 109.15 560 GLY A O 1
ATOM 3656 N N . MET A 1 501 ? -15.389 -6.565 17.279 1.00 104.72 561 MET A N 1
ATOM 3657 C CA . MET A 1 501 ? -14.493 -6.396 18.424 1.00 105.32 561 MET A CA 1
ATOM 3658 C C . MET A 1 501 ? -15.011 -6.904 19.772 1.00 105.58 561 MET A C 1
ATOM 3659 O O . MET A 1 501 ? -14.520 -6.506 20.829 1.00 108.32 561 MET A O 1
ATOM 3664 N N . LYS A 1 502 ? -15.982 -7.807 19.734 1.00 100.52 562 LYS A N 1
ATOM 3665 C CA . LYS A 1 502 ? -16.517 -8.392 20.963 1.00 108.99 562 LYS A CA 1
ATOM 3666 C C . LYS A 1 502 ? -15.476 -9.051 21.870 1.00 111.97 562 LYS A C 1
ATOM 3667 O O . LYS A 1 502 ? -15.786 -9.512 22.970 1.00 110.37 562 LYS A O 1
ATOM 3673 N N . GLU A 1 503 ? -14.236 -9.088 21.404 1.00 113.15 563 GLU A N 1
ATOM 3674 C CA . GLU A 1 503 ? -13.174 -9.715 22.172 1.00 115.70 563 GLU A CA 1
ATOM 3675 C C . GLU A 1 503 ? -12.399 -8.701 23.008 1.00 112.39 563 GLU A C 1
ATOM 3676 O O . GLU A 1 503 ? -12.048 -8.977 24.158 1.00 113.71 563 GLU A O 1
ATOM 3682 N N . LEU A 1 504 ? -12.147 -7.530 22.427 1.00 111.77 564 LEU A N 1
ATOM 3683 C CA . LEU A 1 504 ? -11.442 -6.451 23.120 1.00 111.96 564 LEU A CA 1
ATOM 3684 C C . LEU A 1 504 ? -12.269 -5.877 24.270 1.00 109.40 564 LEU A C 1
ATOM 3685 O O . LEU A 1 504 ? -11.719 -5.358 25.242 1.00 114.06 564 LEU A O 1
ATOM 3690 N N . LEU A 1 505 ? -13.589 -5.962 24.151 1.00 105.12 565 LEU A N 1
ATOM 3691 C CA . LEU A 1 505 ? -14.484 -5.383 25.147 1.00 111.36 565 LEU A CA 1
ATOM 3692 C C . LEU A 1 505 ? -14.493 -6.231 26.417 1.00 112.94 565 LEU A C 1
ATOM 3693 O O . LEU A 1 505 ? -14.520 -5.713 27.533 1.00 116.56 565 LEU A O 1
ATOM 3698 N N . VAL A 1 506 ? -14.475 -7.542 26.232 1.00 113.55 566 VAL A N 1
ATOM 3699 C CA . VAL A 1 506 ? -14.596 -8.467 27.335 1.00 116.97 566 VAL A CA 1
ATOM 3700 C C . VAL A 1 506 ? -13.213 -8.916 27.819 1.00 119.95 566 VAL A C 1
ATOM 3701 O O . VAL A 1 506 ? -13.108 -9.919 28.531 1.00 121.12 566 VAL A O 1
ATOM 3705 N N . ALA A 1 507 ? -12.160 -8.190 27.443 1.00 120.82 567 ALA A N 1
ATOM 3706 C CA . ALA A 1 507 ? -10.804 -8.560 27.853 1.00 122.02 567 ALA A CA 1
ATOM 3707 C C . ALA A 1 507 ? -10.472 -8.043 29.249 1.00 128.46 567 ALA A C 1
ATOM 3708 O O . ALA A 1 507 ? -11.358 -7.562 29.951 1.00 128.95 567 ALA A O 1
ATOM 3710 N N . THR A 1 508 ? -9.205 -8.136 29.653 1.00 129.88 568 THR A N 1
ATOM 3711 C CA . THR A 1 508 ? -8.814 -7.684 30.987 1.00 128.06 568 THR A CA 1
ATOM 3712 C C . THR A 1 508 ? -8.050 -6.371 31.033 1.00 124.07 568 THR A C 1
ATOM 3713 O O . THR A 1 508 ? -8.275 -5.535 31.915 1.00 121.60 568 THR A O 1
ATOM 3717 N N . LYS A 1 509 ? -7.149 -6.185 30.074 1.00 125.84 569 LYS A N 1
ATOM 3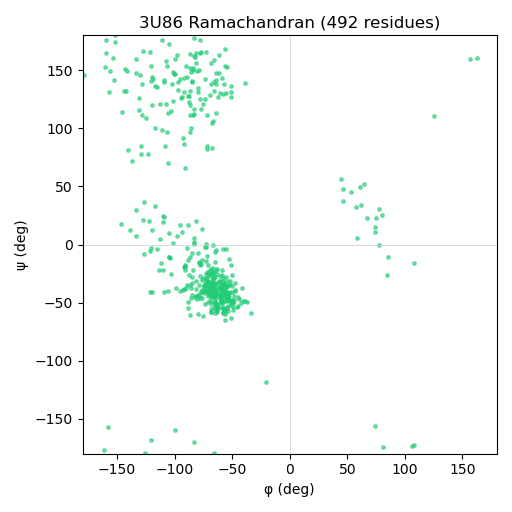718 C CA . LYS A 1 509 ? -6.617 -4.856 29.821 1.00 127.99 569 LYS A CA 1
ATOM 3719 C C . LYS A 1 509 ? -7.507 -4.410 28.664 1.00 127.34 569 LYS A C 1
ATOM 3720 O O . LYS A 1 509 ? -7.744 -5.166 27.721 1.00 130.12 569 LYS A O 1
ATOM 3726 N N . ILE A 1 510 ? -8.029 -3.194 28.753 1.00 119.76 570 ILE A N 1
ATOM 3727 C CA . ILE A 1 510 ? -8.766 -2.622 27.642 1.00 120.64 570 ILE A CA 1
ATOM 3728 C C . ILE A 1 510 ? -7.789 -1.987 26.668 1.00 117.57 570 ILE A C 1
ATOM 3729 O O . ILE A 1 510 ? -7.170 -0.969 26.985 1.00 123.20 570 ILE A O 1
ATOM 3734 N N . ASN A 1 511 ? -7.648 -2.577 25.485 1.00 111.14 571 ASN A N 1
ATOM 3735 C CA . ASN A 1 511 ? -6.797 -1.975 24.466 1.00 114.49 571 ASN A CA 1
ATOM 3736 C C . ASN A 1 511 ? -7.393 -0.664 23.955 1.00 116.48 571 ASN A C 1
ATOM 3737 O O . ASN A 1 511 ? -8.062 -0.638 22.921 1.00 116.25 571 ASN A O 1
ATOM 3742 N N . SER A 1 512 ? -7.149 0.416 24.695 1.00 114.73 572 SER A N 1
ATOM 3743 C CA . SER A 1 512 ? -7.628 1.744 24.325 1.00 110.35 572 SER A CA 1
ATOM 3744 C C . SER A 1 512 ? -7.395 2.044 22.848 1.00 110.98 572 SER A C 1
ATOM 3745 O O . SER A 1 512 ? -8.286 2.540 22.161 1.00 112.06 572 SER A O 1
ATOM 3748 N N . SER A 1 513 ? -6.201 1.719 22.362 1.00 115.14 573 SER A N 1
ATOM 3749 C CA . SER A 1 513 ? -5.793 2.060 21.000 1.00 113.53 573 SER A CA 1
ATOM 3750 C C . SER A 1 513 ? -6.539 1.283 19.915 1.00 112.13 573 SER A C 1
ATOM 3751 O O . SER A 1 513 ? -6.863 1.838 18.871 1.00 112.60 573 SER A O 1
ATOM 3754 N N . ALA A 1 514 ? -6.805 0.003 20.159 1.00 110.63 574 ALA A N 1
ATOM 3755 C CA . ALA A 1 514 ? -7.449 -0.848 19.157 1.00 113.28 574 ALA A CA 1
ATOM 3756 C C . ALA A 1 514 ? -8.963 -0.634 19.076 1.00 113.60 574 ALA A C 1
ATOM 3757 O O . ALA A 1 514 ? -9.531 -0.559 17.985 1.00 113.84 574 ALA A O 1
ATOM 3759 N N . ILE A 1 515 ? -9.612 -0.555 20.233 1.00 109.98 575 ILE A N 1
ATOM 3760 C CA . ILE A 1 515 ? -11.029 -0.222 20.301 1.00 106.65 575 ILE A CA 1
ATOM 3761 C C . ILE A 1 515 ? -11.332 1.088 19.565 1.00 107.76 575 ILE A C 1
ATOM 3762 O O . ILE A 1 515 ? -12.385 1.232 18.947 1.00 105.53 575 ILE A O 1
ATOM 3767 N N . LYS A 1 516 ? -10.405 2.040 19.637 1.00 103.47 576 LYS A N 1
ATOM 3768 C CA . LYS A 1 516 ? -10.576 3.330 18.980 1.00 102.11 576 LYS A CA 1
ATOM 3769 C C . LYS A 1 516 ? -10.490 3.236 17.456 1.00 105.02 576 LYS A C 1
ATOM 3770 O O . LYS A 1 516 ? -11.210 3.933 16.739 1.00 109.07 576 LYS A O 1
ATOM 3776 N N . LEU A 1 517 ? -9.605 2.379 16.962 1.00 107.26 577 LEU A N 1
ATOM 3777 C CA . LEU A 1 517 ? -9.438 2.197 15.523 1.00 109.77 577 LEU A CA 1
ATOM 3778 C C . LEU A 1 517 ? -10.621 1.429 14.935 1.00 112.08 577 LEU A C 1
ATOM 3779 O O . LEU A 1 517 ? -10.939 1.561 13.750 1.00 111.17 577 LEU A O 1
ATOM 3784 N N . GLN A 1 518 ? -11.270 0.636 15.784 1.00 106.88 578 GLN A N 1
ATOM 3785 C CA . GLN A 1 518 ? -12.417 -0.170 15.391 1.00 107.17 578 GLN A CA 1
ATOM 3786 C C . GLN A 1 518 ? -13.684 0.662 15.169 1.00 107.87 578 GLN A C 1
ATOM 3787 O O . GLN A 1 518 ? -14.544 0.278 14.378 1.00 107.45 578 GLN A O 1
ATOM 3793 N N . LEU A 1 519 ? -13.803 1.785 15.875 1.00 105.05 579 LEU A N 1
ATOM 3794 C CA . LEU A 1 519 ? -14.905 2.721 15.654 1.00 102.04 579 LEU A CA 1
ATOM 3795 C C . LEU A 1 519 ? -14.524 3.784 14.626 1.00 101.67 579 LEU A C 1
ATOM 3796 O O . LEU A 1 519 ? -14.400 4.956 14.953 1.00 100.72 579 LEU A O 1
ATOM 3801 N N . THR A 1 520 ? -14.311 3.345 13.391 1.00 103.69 580 THR A N 1
ATOM 3802 C CA . THR A 1 520 ? -14.082 4.221 12.242 1.00 102.49 580 THR A CA 1
ATOM 3803 C C . THR A 1 520 ? -13.905 3.337 11.020 1.00 108.45 580 THR A C 1
ATOM 3804 O O . THR A 1 520 ? -13.315 2.258 11.117 1.00 102.88 580 THR A O 1
ATOM 3808 N N . ALA A 1 521 ? -14.368 3.812 9.868 1.00 112.71 581 ALA A N 1
ATOM 3809 C CA . ALA A 1 521 ? -14.352 2.993 8.670 1.00 116.91 581 ALA A CA 1
ATOM 3810 C C . ALA A 1 521 ? -14.755 3.759 7.412 1.00 116.93 581 ALA A C 1
ATOM 3811 O O . ALA A 1 521 ? -15.821 3.484 6.846 1.00 112.94 581 ALA A O 1
ATOM 3813 N N . ARG B 2 4 ? -35.624 22.804 24.732 1.00 76.74 30 ARG B N 1
ATOM 3814 C CA . ARG B 2 4 ? -36.316 21.967 23.761 1.00 82.97 30 ARG B CA 1
ATOM 3815 C C . ARG B 2 4 ? -37.746 22.449 23.533 1.00 86.27 30 ARG B C 1
ATOM 3816 O O . ARG B 2 4 ? -38.626 22.263 24.381 1.00 83.11 30 ARG B O 1
ATOM 3824 N N . LEU B 2 5 ? -37.973 23.050 22.370 1.00 88.35 31 LEU B N 1
ATOM 3825 C CA . LEU B 2 5 ? -39.222 23.761 22.102 1.00 85.34 31 LEU B CA 1
ATOM 3826 C C . LEU B 2 5 ? -40.337 22.946 21.467 1.00 85.57 31 LEU B C 1
ATOM 3827 O O . LEU B 2 5 ? -41.499 23.353 21.518 1.00 91.19 31 LEU B O 1
ATOM 3832 N N . PHE B 2 6 ? -40.004 21.819 20.847 1.00 81.57 32 PHE B N 1
ATOM 3833 C CA . PHE B 2 6 ? -41.055 21.025 20.245 1.00 76.83 32 PHE B CA 1
ATOM 3834 C C . PHE B 2 6 ? -41.964 20.590 21.379 1.00 82.48 32 PHE B C 1
ATOM 3835 O O . PHE B 2 6 ? -41.489 20.070 22.387 1.00 82.89 32 PHE B O 1
ATOM 3843 N N . PRO B 2 7 ? -43.273 20.850 21.235 1.00 77.86 33 PRO B N 1
ATOM 3844 C CA . PRO B 2 7 ? -44.252 20.579 22.290 1.00 80.37 33 PRO B CA 1
ATOM 3845 C C . PRO B 2 7 ? -44.221 19.108 22.665 1.00 78.84 33 PRO B C 1
ATOM 3846 O O . PRO B 2 7 ? -44.284 18.270 21.770 1.00 79.02 33 PRO B O 1
ATOM 3850 N N . 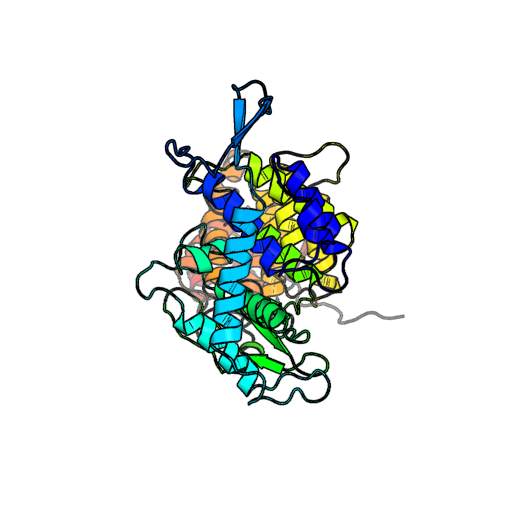GLY B 2 8 ? -44.111 18.800 23.954 1.00 80.61 34 GLY B N 1
ATOM 3851 C CA . GLY B 2 8 ? -44.147 17.419 24.405 1.00 82.80 34 GLY B CA 1
ATOM 3852 C C . GLY B 2 8 ? -42.818 16.680 24.375 1.00 80.77 34 GLY B C 1
ATOM 3853 O O . GLY B 2 8 ? -42.708 15.581 24.898 1.00 84.11 34 GLY B O 1
ATOM 3854 N N . ALA B 2 9 ? -41.810 17.272 23.749 1.00 81.61 35 ALA B N 1
ATOM 3855 C CA . ALA B 2 9 ? -40.471 16.699 23.775 1.00 83.70 35 ALA B CA 1
ATOM 3856 C C . ALA B 2 9 ? -39.959 16.626 25.216 1.00 87.59 35 ALA B C 1
ATOM 3857 O O . ALA B 2 9 ? -40.305 17.471 26.045 1.00 80.96 35 ALA B O 1
ATOM 3859 N N . PRO B 2 10 ? -39.140 15.605 25.523 1.00 87.41 36 PRO B N 1
ATOM 3860 C CA . PRO B 2 10 ? -38.659 15.454 26.894 1.00 82.19 36 PRO B CA 1
ATOM 3861 C C . PRO B 2 10 ? -37.473 16.359 27.152 1.00 85.12 36 PRO B C 1
ATOM 3862 O O . PRO B 2 10 ? -36.830 16.818 26.212 1.00 87.14 36 PRO B O 1
ATOM 3866 N N . PRO B 2 11 ? -37.179 16.612 28.427 1.00 87.10 37 PRO B N 1
ATOM 3867 C CA . PRO B 2 11 ? -36.035 17.448 28.786 1.00 86.92 37 PRO B CA 1
ATOM 3868 C C . PRO B 2 11 ? -34.756 16.777 28.332 1.00 88.28 37 PRO B C 1
ATOM 3869 O O . PRO B 2 11 ? -34.692 15.552 28.298 1.00 94.57 37 PRO B O 1
ATOM 3873 N N . THR B 2 12 ? -33.757 17.565 27.963 1.00 97.93 38 THR B N 1
ATOM 3874 C CA . THR B 2 12 ? -32.432 17.024 27.713 1.00 92.95 38 THR B CA 1
ATOM 3875 C C . THR B 2 12 ? -31.979 16.301 28.984 1.00 99.68 38 THR B C 1
ATOM 3876 O O . THR B 2 12 ? -32.211 16.791 30.093 1.00 99.08 38 THR B O 1
ATOM 3880 N N . ALA B 2 13 ? -31.353 15.132 28.827 1.00 105.15 39 ALA B N 1
ATOM 3881 C CA . ALA B 2 13 ? -30.967 14.292 29.967 1.00 100.13 39 ALA B CA 1
ATOM 3882 C C . ALA B 2 13 ? -29.875 14.950 30.799 1.00 102.15 39 ALA B C 1
ATOM 3883 O O . ALA B 2 13 ? -29.818 14.790 32.022 1.00 101.19 39 ALA B O 1
ATOM 3885 N N . LYS B 2 14 ? -29.018 15.695 30.111 1.00 96.70 46 LYS B N 1
ATOM 3886 C CA . LYS B 2 14 ? -27.892 16.385 30.719 1.00 104.90 46 LYS B CA 1
ATOM 3887 C C . LYS B 2 14 ? -28.349 17.495 31.679 1.00 113.28 46 LYS B C 1
ATOM 3888 O O . LYS B 2 14 ? -29.549 17.707 31.874 1.00 112.29 46 LYS B O 1
ATOM 3894 N N . LYS B 2 15 ? -27.373 18.183 32.273 1.00 118.14 47 LYS B N 1
ATOM 3895 C CA . LYS B 2 15 ? -27.591 19.306 33.194 1.00 124.54 47 LYS B CA 1
ATOM 3896 C C . LYS B 2 15 ? -28.925 20.027 32.985 1.00 127.37 47 LYS B C 1
ATOM 3897 O O . LYS B 2 15 ? -29.950 19.649 33.559 1.00 127.63 47 LYS B O 1
#

Secondary structure (DSSP, 8-state):
---HHHHTTPPB-SHHHHHHHHHHHHTSSS--HHHHHHHHHHHHIIIII--SPPSS-SS--EEEEE-SSSS--EEEEE-B-HHHHHHHHHHHHHHHHHH--TTSS--SSS---HHHHHHHHHHHHHTS-SS--TT-SS--SHHHHHHT----HHHHHHHHHHHHHHTT--S-EEEE-SS-EEEEESSTT-EEE--S--TTTT---TTS-SHHHHHTT-TTTGGGT-EE--HHHHHHHHHHH---BSSSS-B-HHHHHHHHHHHHHHHHTT-STT-HHHHHHHHHHHHHSPPTTSPPHHHHHHHHHHHHHHHHTT--SHHHHHHHHHHHHTT-HHHHHHHHHHHHHHHTTS---GGGHHHHHHHHIIIIIIHHHHHHHHTTTTT---TT-HHHHHHHHHHHHHHHHHHTT-SS----HHHHHHHHHHHTTS-HHHHTT-EE---SS-S-----EE---SHHHHHTHHHHTSSS--HHHHHHHS--/--STTPPPPS--

InterPro domains:
  IPR007747 Menin [PF05053] (3-499)
  IPR007747 Menin [PF05053] (548-608)
  IPR007747 Menin [PTHR12693] (1-609)
  IPR007747 Menin [cd14456] (3-458)

GO terms:
  GO:0005634 nucleus (C, IDA)
  GO:0035097 histone methyltransferase complex (C, IDA)
  GO:0002076 osteoblast development (P, IGI)
  GO:0045668 negative regulation of osteoblast differentiation (P, IGI)
  GO:0005515 protein binding (F, IPI)
  GO:0005654 nucleoplasm (C, TAS)
  GO:0005788 endoplasmic reticulum lumen (C, TAS)
  GO:0005829 cytosol (C, TAS)
  GO:0000785 chromatin (C, IDA)
  GO:0000122 negative regulation of transcription by RNA polymerase II (P, IDA)
  GO:0070412 R-SMAD binding (F, IPI)
  GO:0005654 nucleoplasm (C, IDA)
  GO:0032154 cleavage furrow (C, IDA)
  GO:0005737 cytoplasm (C, IDA)
  GO:0005829 cytosol (C, IDA)
  GO:0016363 nuclear matrix (C, IDA)
  GO:0000400 four-way junction DNA binding (F, IDA)
  GO:0000403 Y-form DNA binding (F, IDA)
  GO:0000976 transcription cis-regulatory region binding (F, IDA)
  GO:0003690 double-stranded DNA binding (F, IDA)

B-factor: mean 95.45, std 17.87, range [62.9, 176.87]

Nearest PDB structures (foldseek):
  3u85-assembly1_A  TM=9.995E-01  e=1.785E-68  Homo sapiens
  6wnh-assembly1_A  TM=9.965E-01  e=6.114E-67  Homo sapiens
  8ig0-assembly2_D  TM=9.930E-01  e=1.827E-67  Homo sapiens
  8ig0-assembly1_B  TM=9.845E-01  e=2.046E-66  Homo sapiens
  3u88-assembly2_B  TM=9.775E-01  e=9.163E-65  Homo sapiens

Foldseek 3Di:
DDDVQLLVLDWQQALVSLLVSLLSQLPDPFRQLQLNLLVLLVQLCCQFPNVDDDDPDPPWDWHWDDDDDPPDDTDIGTIDGSVNSVVLSVQLLCLLCVQDDCVVFDAPPLFGDLVNLVSLLVSLVVQADPDDDQPDASAQGVNNCSPVRGHHFQSSQLSSQSSCVSVVRAFWFWWAAPFHIWIFGGVVTPWTFRRGAGDDDGDRPTPDTCVVVLVQQESRCLVVLTDTDHSLVSSLVSLLSQAQHNDPVDGRPRSLVSSLSSLVSCVVVCNCQQPLVSLLSNLVSCVVPNDPPDDHSLVSLVSSQVNCVVRRVSQDQVSLVSQLVVCLVVLNQLSNLQSLLSNLVNLLSGEDDDRNVVVLVVLCCVQQPSNLVSLVVCLPVVVCHDLQALSSVQSNLSNVLSVLSRQPPYPDGSDDLSSLVRVLVNLVSHALVSLQLEDADQCDDPDDPCSDYHYGDHPLSVVPVPLSSDHDRPSPVNSVSRDD/DPDPPDDDDPDD

Organism: Homo sapiens (NCBI:txid9606)